Protein AF-0000000086577752 (afdb_homodimer)

Solvent-accessible surface area (backbone atoms only — not comparable to full-atom values): 28778 Å² total; per-residue (Å²): 124,88,86,81,87,77,89,76,79,89,81,86,85,73,90,66,93,82,78,88,70,82,83,83,91,82,73,95,81,77,87,73,83,70,91,84,74,91,78,82,82,77,84,80,76,86,69,83,76,77,79,79,78,81,75,77,76,80,75,76,80,74,79,69,75,72,70,70,73,71,68,82,66,85,57,60,66,66,83,85,47,79,38,67,45,66,69,78,84,58,76,83,69,52,70,68,67,33,46,52,30,16,50,50,34,24,54,43,39,36,52,34,28,52,50,20,64,71,31,44,89,75,71,44,67,46,66,50,36,47,55,35,12,46,39,33,30,52,45,73,38,47,80,40,71,46,36,26,50,30,12,42,48,54,20,27,29,50,18,22,40,40,12,43,50,27,29,74,75,58,35,72,56,37,68,22,43,9,50,23,43,14,51,32,47,31,49,21,52,72,66,56,16,53,23,38,40,24,38,13,40,18,40,41,45,51,70,29,73,84,48,52,83,44,47,73,52,34,21,46,44,37,59,38,52,44,48,52,53,43,52,51,50,49,38,50,49,39,52,51,52,51,52,55,53,66,71,96,130,90,85,81,89,76,91,78,91,84,84,92,82,90,86,91,88,91,94,81,91,86,88,88,87,89,94,84,91,90,79,89,83,92,86,88,91,81,86,77,90,79,81,85,74,90,68,86,75,78,80,78,80,78,78,82,71,81,73,74,77,73,78,68,74,72,71,71,72,70,69,79,65,84,58,61,66,65,85,85,47,77,40,67,45,68,68,78,83,58,76,82,70,51,71,67,68,32,47,51,30,17,50,51,34,22,53,41,39,35,53,34,28,53,49,22,65,73,31,43,89,76,70,44,67,48,67,48,35,48,55,34,11,46,40,33,31,51,45,74,36,46,78,40,72,45,38,25,52,30,12,42,49,54,19,27,29,51,18,22,40,41,12,45,50,28,31,72,75,59,35,73,56,37,66,22,42,10,50,23,42,14,51,33,47,31,48,20,51,72,67,58,15,53,23,38,41,25,37,13,40,19,39,42,45,54,71,29,71,85,49,53,84,45,47,72,53,34,20,46,46,37,58,37,52,45,48,52,53,43,51,51,49,49,36,51,49,37,52,52,52,51,51,54,54,66,72,95

InterPro domains:
  IPR007065 HPP [PTHR33741] (65-239)
  IPR058581 HPP, transmembrane region [PF04982] (91-239)

Secondary structure (DSSP, 8-state):
------------------------------------------------------------------------------SSSGGGS--TTSPPPPHHHHHHHHHHHHHHHHHHHHHHHHHGGGT-----HHHHHHHIIIII-TTSGGGSHHHHHHHHHHHHHHHHHHHHHH-SSHHHHHHHHHHHHHHHHHTT---GGGGHHHHHHHH-GGGGGGGGGGGTTTHHHHHHHHHHHHHHHHHHHHHHHHH-/------------------------------------------------------------------------------SSSGGGS--TTSPPPPHHHHHHHHHHHHHHHHHHHHHHHHHGGGT-----HHHHHHHIIIII-TTSGGGSHHHHHHHHHHHHHHHHHHHHHH-SSHHHHHHHHHHHHHHHHHTT---GGGGHHHHHHHH-GGGGGGGGGGGTTTHHHHHHHHHHHHHHHHHHHHHHHHH-

Foldseek 3Di:
DDDDDDDDDDDDDDDDDDDPCPDDDDDDDDPPPPDDDDDPDDPDDPPPPPPDDDPPPPPPPPPPPPPPPPPPPPDDDDPDDPPVDPDPVDDDDDPVLVVLLVVLLVVLQVVQVVVQVVCVVVLAHLDDPLVSVLSCCCRNPVPDLLNDPQLQLQLQLVLLLLLLVLCVVPNADDVSLVVSLVVSVVSCVVVVNDHPSSSCNSVCQSPPPSCNVCRSVSSCPSRVVSSVSSVVSSVVSVVVVVVVVVVD/DDDDDDDDDDDDDDDDDDDDDDYDYDDDDDDDDDDDDDDDDDDDDPPPPPPPDPPPPPPPPPPPPPPPPVPPPPDDDDPDDPPVDDDPVDDDDDPVLVVLLVVLLVVLQVVQVVVQVVCVVVLAHLDDPLVSVLSCCCRNPVPDLLNDPQLQLQLQLVLLLLLLVLCVVPNADDVSLVVSLVVSVVSCVVVVNDHPSSSCNSVCQSPPPSCNVCRSVSSCPSRVVSSVSSVVSSVVSVVVVVVVVVVD

Nearest PDB structures (foldseek):
  4yzi-assembly1_A-2  TM=2.862E-01  e=4.688E+00  Chlamydomonas reinhardtii

Structure (mmCIF, N/CA/C/O backbone):
data_AF-0000000086577752-model_v1
#
loop_
_entity.id
_entity.type
_entity.pdbx_description
1 polymer 'Uncharacterized protein'
#
loop_
_atom_site.group_PDB
_atom_site.id
_atom_site.type_symbol
_atom_site.label_atom_id
_atom_site.label_alt_id
_atom_site.label_comp_id
_atom_site.label_asym_id
_atom_site.label_entity_id
_atom_site.label_seq_id
_atom_site.pdbx_PDB_ins_code
_atom_site.Cartn_x
_atom_site.Cartn_y
_atom_site.Cartn_z
_atom_site.occupancy
_atom_site.B_iso_or_equiv
_atom_site.auth_seq_id
_atom_site.auth_comp_id
_atom_site.auth_asym_id
_atom_site.auth_atom_id
_atom_site.pdbx_PDB_model_num
ATOM 1 N N . MET A 1 1 ? -24.312 -78.375 -1.451 1 20.44 1 MET A N 1
ATOM 2 C CA . MET A 1 1 ? -25.391 -78.5 -0.47 1 20.44 1 MET A CA 1
ATOM 3 C C . MET A 1 1 ? -25.641 -77.188 0.25 1 20.44 1 MET A C 1
ATOM 5 O O . MET A 1 1 ? -26.688 -77 0.887 1 20.44 1 MET A O 1
ATOM 9 N N . ALA A 1 2 ? -24.75 -76.625 0.909 1 17.36 2 ALA A N 1
ATOM 10 C CA . ALA A 1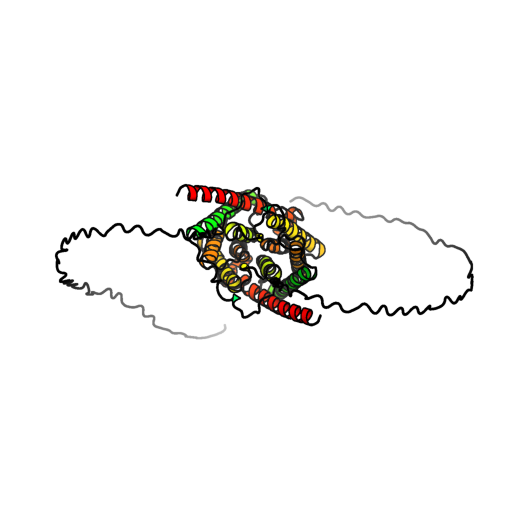 2 ? -25.344 -76.188 2.166 1 17.36 2 ALA A CA 1
ATOM 11 C C . ALA A 1 2 ? -26.547 -75.25 1.911 1 17.36 2 ALA A C 1
ATOM 13 O O . ALA A 1 2 ? -26.688 -74.688 0.823 1 17.36 2 ALA A O 1
ATOM 14 N N . ILE A 1 3 ? -26.938 -74.625 2.973 1 17.61 3 ILE A N 1
ATOM 15 C CA . ILE A 1 3 ? -27.922 -74.312 3.986 1 17.61 3 ILE A CA 1
ATOM 16 C C . ILE A 1 3 ? -28.656 -73 3.555 1 17.61 3 ILE A C 1
ATOM 18 O O . ILE A 1 3 ? -28.172 -72.25 2.717 1 17.61 3 ILE A O 1
ATOM 22 N N . GLN A 1 4 ? -29.062 -72.375 4.551 1 17.08 4 GLN A N 1
ATOM 23 C CA . GLN A 1 4 ? -30.312 -72 5.172 1 17.08 4 GLN A CA 1
ATOM 24 C C . GLN A 1 4 ? -30.781 -70.625 4.633 1 17.08 4 GLN A C 1
ATOM 26 O O . GLN A 1 4 ? -31.906 -70.5 4.168 1 17.08 4 GLN A O 1
ATOM 31 N N . LEU A 1 5 ? -30.797 -69.688 5.523 1 16.31 5 LEU A N 1
ATOM 32 C CA . LEU A 1 5 ? -31.906 -69.188 6.32 1 16.31 5 LEU A CA 1
ATOM 33 C C . LEU A 1 5 ?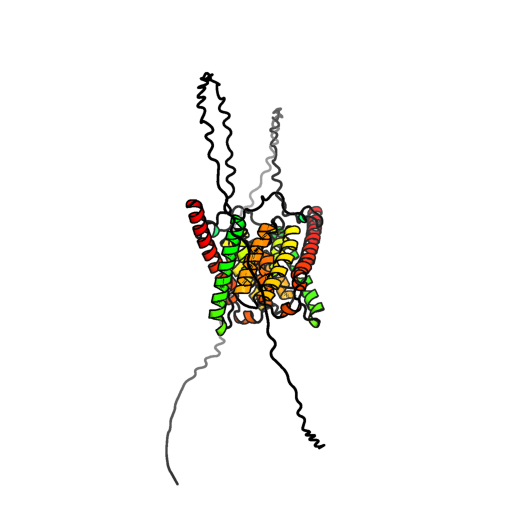 -32.531 -67.938 5.672 1 16.31 5 LEU A C 1
ATOM 35 O O . LEU A 1 5 ? -31.891 -67.312 4.816 1 16.31 5 LEU A O 1
ATOM 39 N N . ARG A 1 6 ? -33.188 -67.188 6.52 1 15.81 6 ARG A N 1
ATOM 40 C CA . ARG A 1 6 ? -34.469 -66.562 6.875 1 15.81 6 ARG A CA 1
ATOM 41 C C . ARG A 1 6 ? -34.562 -65.125 6.359 1 15.81 6 ARG A C 1
ATOM 43 O O . ARG A 1 6 ? -35.625 -64.688 5.887 1 15.81 6 ARG A O 1
ATOM 50 N N . CYS A 1 7 ? -33.688 -64.125 6.82 1 17.06 7 CYS A N 1
ATOM 51 C CA . CYS A 1 7 ? -34.344 -63.188 7.684 1 17.06 7 CYS A CA 1
ATOM 52 C C . CYS A 1 7 ? -35.156 -62.188 6.863 1 17.06 7 CYS A C 1
ATOM 54 O O . CYS A 1 7 ? -34.781 -61.844 5.754 1 17.06 7 CYS A O 1
ATOM 56 N N . GLY A 1 8 ? -36.375 -61.75 7.305 1 16.8 8 GLY A N 1
ATOM 57 C CA . GLY A 1 8 ? -37.688 -61.094 7.297 1 16.8 8 GLY A CA 1
ATOM 58 C C . GLY A 1 8 ? -37.625 -59.625 6.996 1 16.8 8 GLY A C 1
ATOM 59 O O . GLY A 1 8 ? -38.656 -58.969 6.797 1 16.8 8 GLY A O 1
ATOM 60 N N . TYR A 1 9 ? -36.469 -58.938 7.418 1 15.59 9 TYR A N 1
ATOM 61 C CA . TYR A 1 9 ? -36.938 -57.781 8.18 1 15.59 9 TYR A CA 1
ATOM 62 C C . TYR A 1 9 ? -37.875 -56.906 7.348 1 15.59 9 TYR A C 1
ATOM 64 O O . TYR A 1 9 ? -37.938 -57.031 6.125 1 15.59 9 TYR A O 1
ATOM 72 N N . HIS A 1 10 ? -37.531 -55.625 7.293 1 16.34 10 HIS A N 1
ATOM 73 C CA . HIS A 1 10 ? -38.031 -54.438 7.965 1 16.34 10 HIS A CA 1
ATOM 74 C C . HIS A 1 10 ? -39.062 -53.719 7.094 1 16.34 10 HIS A C 1
ATOM 76 O O . HIS A 1 10 ? -39.094 -53.875 5.875 1 16.34 10 HIS A O 1
ATOM 82 N N . HIS A 1 11 ? -39.625 -52.75 7.637 1 15.81 11 HIS A N 1
ATOM 83 C CA . HIS A 1 11 ? -40.719 -51.938 8.156 1 15.81 11 HIS A CA 1
ATOM 84 C C . HIS A 1 11 ? -41.219 -50.938 7.102 1 15.81 11 HIS A C 1
ATOM 86 O O . HIS A 1 11 ? -42.438 -50.906 6.801 1 15.81 11 HIS A O 1
ATOM 92 N N . HIS A 1 12 ? -40.844 -49.688 7.293 1 16.45 12 HIS A N 1
ATOM 93 C CA . HIS A 1 12 ? -41.688 -48.656 7.848 1 16.45 12 HIS A CA 1
ATOM 94 C C . HIS A 1 12 ? -42.438 -47.906 6.75 1 16.45 12 HIS A C 1
ATOM 96 O O . HIS A 1 12 ? -42.094 -48 5.574 1 16.45 12 HIS A O 1
ATOM 102 N N . GLN A 1 13 ? -42.875 -46.719 7.07 1 17.17 13 GLN A N 1
ATOM 103 C CA . GLN A 1 13 ? -44.062 -45.906 7.41 1 17.17 13 GLN A CA 1
ATOM 104 C C . GLN A 1 13 ? -44.5 -45.062 6.215 1 17.17 13 GLN A C 1
ATOM 106 O O . GLN A 1 13 ? -43.812 -45.031 5.188 1 17.17 13 GLN A O 1
ATOM 111 N N . HIS A 1 14 ? -44.75 -43.75 6.465 1 16.44 14 HIS A N 1
ATOM 112 C CA . HIS A 1 14 ? -45.906 -42.875 6.664 1 16.44 14 HIS A CA 1
ATOM 113 C C . HIS A 1 14 ? -46.062 -41.875 5.508 1 16.44 14 HIS A C 1
ATOM 115 O O . HIS A 1 14 ? -47.125 -41.312 5.32 1 16.44 14 HIS A O 1
ATOM 121 N N . HIS A 1 15 ? -45.031 -41.531 4.672 1 16.72 15 HIS A N 1
ATOM 122 C CA . HIS A 1 15 ? -45.125 -40.062 4.602 1 16.72 15 HIS A CA 1
ATOM 123 C C . HIS A 1 15 ? -46.438 -39.625 3.945 1 16.72 15 HIS A C 1
ATOM 125 O O . HIS A 1 15 ? -46.969 -40.312 3.076 1 16.72 15 HIS A O 1
ATOM 131 N N . TYR A 1 16 ? -47 -38.406 4.336 1 16.3 16 TYR A N 1
ATOM 132 C CA . TYR A 1 16 ? -48.062 -37.438 4.648 1 16.3 16 TYR A CA 1
ATOM 133 C C . TYR A 1 16 ? -48.438 -36.625 3.41 1 16.3 16 TYR A C 1
ATOM 135 O O . TYR A 1 16 ? -49.469 -35.906 3.414 1 16.3 16 TYR A O 1
ATOM 143 N N . HIS A 1 17 ? -47.812 -36.562 2.299 1 17.17 17 HIS A N 1
ATOM 144 C CA . HIS A 1 17 ? -47.938 -35.188 1.804 1 17.17 17 HIS A CA 1
ATOM 145 C C . HIS A 1 17 ? -49.406 -34.844 1.513 1 17.17 17 HIS A C 1
ATOM 147 O O . HIS A 1 17 ? -50.156 -35.688 0.97 1 17.17 17 HIS A O 1
ATOM 153 N N . LYS A 1 18 ? -49.875 -33.75 2.086 1 17.62 18 LYS A N 1
ATOM 154 C CA . LYS A 1 18 ? -50.938 -32.812 2.416 1 17.62 18 LYS A CA 1
ATOM 155 C C . LYS A 1 18 ? -51.625 -32.312 1.157 1 17.62 18 LYS A C 1
ATOM 157 O O . LYS A 1 18 ? -51.031 -32.281 0.079 1 17.62 18 LYS A O 1
ATOM 162 N N . PRO A 1 19 ? -52.75 -31.562 1.428 1 20.06 19 PRO A N 1
ATOM 163 C CA . PRO A 1 19 ? -54.094 -31.125 0.993 1 20.06 19 PRO A CA 1
ATOM 164 C C . PRO A 1 19 ? -54.062 -29.875 0.119 1 20.06 19 PRO A C 1
ATOM 166 O O . PRO A 1 19 ? -53.25 -28.969 0.366 1 20.06 19 PRO A O 1
ATOM 169 N N . LEU A 1 20 ? -54.094 -29.906 -1.188 1 20.5 20 LEU A N 1
ATOM 170 C CA . LEU A 1 20 ? -54.25 -28.781 -2.113 1 20.5 20 LEU A CA 1
ATOM 171 C C . LEU A 1 20 ? -55.438 -27.906 -1.729 1 20.5 20 LEU A C 1
ATOM 173 O O . LEU A 1 20 ? -56.594 -28.297 -1.94 1 20.5 20 LEU A O 1
ATOM 177 N N . LEU A 1 21 ? -55.594 -27.281 -0.509 1 17.56 21 LEU A N 1
ATOM 178 C CA . LEU A 1 21 ? -56.719 -26.453 -0.081 1 17.56 21 LEU A CA 1
ATOM 179 C C . LEU A 1 21 ? -56.844 -25.219 -0.955 1 17.56 21 LEU A C 1
ATOM 181 O O . LEU A 1 21 ? -56.031 -24.297 -0.867 1 17.56 21 LEU A O 1
ATOM 185 N N . THR A 1 22 ? -56.719 -25.078 -2.178 1 19.98 22 THR A N 1
ATOM 186 C CA . THR A 1 22 ? -56.656 -23.672 -2.561 1 19.98 22 THR A CA 1
ATOM 187 C C . THR A 1 22 ? -58 -22.969 -2.299 1 19.98 22 THR A C 1
ATOM 189 O O . THR A 1 22 ? -58.969 -23.188 -3.039 1 19.98 22 THR A O 1
ATOM 192 N N . SER A 1 23 ? -58.594 -22.891 -1.103 1 17.17 23 SER A N 1
ATOM 193 C CA . SER A 1 23 ? -59.844 -22.188 -0.801 1 17.17 23 SER A CA 1
ATOM 194 C C . SER A 1 23 ? -59.812 -20.766 -1.319 1 17.17 23 SER A C 1
ATOM 196 O O . SER A 1 23 ? -58.75 -20.25 -1.699 1 17.17 23 SER A O 1
ATOM 198 N N . SER A 1 24 ? -60.688 -19.781 -0.67 1 18.38 24 SER A N 1
ATOM 199 C CA . SER A 1 24 ? -61.844 -18.906 -0.678 1 18.38 24 SER A CA 1
ATOM 200 C C . SER A 1 24 ? -61.438 -17.438 -0.682 1 18.38 24 SER A C 1
ATOM 202 O O . SER A 1 24 ? -62.062 -16.609 -1.325 1 18.38 24 SER A O 1
ATOM 204 N N . PHE A 1 25 ? -60.531 -16.812 0.318 1 16.31 25 PHE A N 1
ATOM 205 C CA . PHE A 1 25 ? -61 -15.797 1.247 1 16.31 25 PHE A CA 1
ATOM 206 C C . PHE A 1 25 ? -61.188 -14.469 0.536 1 16.31 25 PHE A C 1
ATOM 208 O O . PHE A 1 25 ? -60.656 -14.25 -0.543 1 16.31 25 PHE A O 1
ATOM 215 N N . SER A 1 26 ? -61.406 -13.266 1.46 1 16.88 26 SER A N 1
ATOM 216 C CA . SER A 1 26 ? -62.281 -12.273 2.068 1 16.88 26 SER A CA 1
ATOM 217 C C . SER A 1 26 ? -61.938 -10.867 1.59 1 16.88 26 SER A C 1
ATOM 219 O O . SER A 1 26 ? -62.844 -10.023 1.419 1 16.88 26 SER A O 1
ATOM 221 N N . SER A 1 27 ? -60.719 -10.211 1.466 1 16.23 27 SER A N 1
ATOM 222 C CA . SER A 1 27 ? -60.562 -9.086 2.373 1 16.23 27 SER A CA 1
ATOM 223 C C . SER A 1 27 ? -61.094 -7.793 1.766 1 16.23 27 SER A C 1
ATOM 225 O O . SER A 1 27 ? -61.531 -6.891 2.49 1 16.23 27 SER A O 1
ATOM 227 N N . LYS A 1 28 ? -61 -7.449 0.476 1 20.25 28 LYS A N 1
ATOM 228 C CA . LYS A 1 28 ? -60.625 -6.039 0.397 1 20.25 28 LYS A CA 1
ATOM 229 C C . LYS A 1 28 ? -61.719 -5.156 0.996 1 20.25 28 LYS A C 1
ATOM 231 O O . LYS A 1 28 ? -62.906 -5.359 0.733 1 20.25 28 LYS A O 1
ATOM 236 N N . ILE A 1 29 ? -61.344 -4.16 1.995 1 16.91 29 ILE A N 1
ATOM 237 C CA . ILE A 1 29 ? -61.5 -3.107 2.986 1 16.91 29 ILE A CA 1
ATOM 238 C C . ILE A 1 29 ? -62.031 -1.843 2.307 1 16.91 29 ILE A C 1
ATOM 240 O O . ILE A 1 29 ? -61.625 -1.52 1.188 1 16.91 29 ILE A O 1
ATOM 244 N N . SER A 1 30 ? -63.062 -1.14 2.932 1 18.78 30 SER A N 1
ATOM 245 C CA . SER A 1 30 ? -63.969 -0.003 2.992 1 18.78 30 SER A CA 1
ATOM 246 C C . SER A 1 30 ? -63.219 1.313 3.094 1 18.78 30 SER A C 1
ATOM 248 O O . SER A 1 30 ? -63.812 2.383 3.191 1 18.78 30 SER A O 1
ATOM 250 N N . PHE A 1 31 ? -61.938 1.611 2.787 1 17.05 31 PHE A N 1
ATOM 251 C CA . PHE A 1 31 ? -61.438 2.809 3.457 1 17.05 31 PHE A CA 1
ATOM 252 C C . PHE A 1 31 ? -62.281 4.023 3.098 1 17.05 31 PHE A C 1
ATOM 254 O O . PHE A 1 31 ? -62.5 4.312 1.918 1 17.05 31 PHE A O 1
ATOM 261 N N . SER A 1 32 ? -63.094 4.496 4.07 1 18.64 32 SER A N 1
ATOM 262 C CA . SER A 1 32 ? -63.938 5.66 4.371 1 18.64 32 SER A CA 1
ATOM 263 C C . SER A 1 32 ? -63.094 6.938 4.383 1 18.64 32 SER A C 1
ATOM 265 O O . SER A 1 32 ? -62.562 7.32 5.422 1 18.64 32 SER A O 1
ATOM 267 N N . THR A 1 33 ? -62.125 7.18 3.619 1 18.06 33 THR A N 1
ATOM 268 C CA . THR A 1 33 ? -61.375 8.359 4.047 1 18.06 33 THR A CA 1
ATOM 269 C C . THR A 1 33 ? -62.281 9.594 4.043 1 18.06 33 THR A C 1
ATOM 271 O O . THR A 1 33 ? -62.812 9.969 3 1 18.06 33 THR A O 1
ATOM 274 N N . SER A 1 34 ? -62.812 10.109 5.223 1 18.33 34 SER A N 1
ATOM 275 C CA . SER A 1 34 ? -63.594 11.25 5.676 1 18.33 34 SER A CA 1
ATOM 276 C C . SER A 1 34 ? -62.812 12.555 5.547 1 18.33 34 SER A C 1
ATOM 278 O O . SER A 1 34 ? -63.344 13.625 5.871 1 18.33 34 SER A O 1
ATOM 280 N N . LEU A 1 35 ? -61.531 12.656 5.266 1 17.97 35 LEU A N 1
ATOM 281 C CA . LEU A 1 35 ? -60.906 13.828 5.887 1 17.97 35 LEU A CA 1
ATOM 282 C C . LEU A 1 35 ? -61.656 15.102 5.496 1 17.97 35 LEU A C 1
ATOM 284 O O . LEU A 1 35 ? -62.062 15.258 4.34 1 17.97 35 LEU A O 1
ATOM 288 N N . THR A 1 36 ? -61.938 16.016 6.551 1 18.56 36 THR A N 1
ATOM 289 C CA . THR A 1 36 ? -62.656 17.172 7.082 1 18.56 36 THR A CA 1
ATOM 290 C C . THR A 1 36 ? -62.188 18.453 6.398 1 18.56 36 THR A C 1
ATOM 292 O O . THR A 1 36 ? -63 19.172 5.816 1 18.56 36 THR A O 1
ATOM 295 N N . ASN A 1 37 ? -61.594 19.531 7.207 1 17.95 37 ASN A N 1
ATOM 296 C CA . ASN A 1 37 ? -62.031 20.812 7.727 1 17.95 37 ASN A CA 1
ATOM 297 C C . ASN A 1 37 ? -61.375 21.969 6.984 1 17.95 37 ASN A C 1
ATOM 299 O O . ASN A 1 37 ? -61.938 23.078 6.938 1 17.95 37 ASN A O 1
ATOM 303 N N . LYS A 1 38 ? -60.125 22.031 6.633 1 19.45 38 LYS A N 1
ATOM 304 C CA . LYS A 1 38 ? -59.406 23.25 7.004 1 19.45 38 LYS A CA 1
ATOM 305 C C . LYS A 1 38 ? -59.938 24.453 6.199 1 19.45 38 LYS A C 1
ATOM 307 O O . LYS A 1 38 ? -60.125 24.344 4.988 1 19.45 38 LYS A O 1
ATOM 312 N N . GLN A 1 39 ? -60.312 25.531 6.961 1 19.39 39 GLN A N 1
ATOM 313 C CA . GLN A 1 39 ? -60.906 26.875 6.859 1 19.39 39 GLN A CA 1
ATOM 314 C C . GLN A 1 39 ? -60 27.797 6.062 1 19.39 39 GLN A C 1
ATOM 316 O O . GLN A 1 39 ? -58.781 27.656 6.078 1 19.39 39 GLN A O 1
ATOM 321 N N . ARG A 1 40 ? -60.531 28.688 5.137 1 21.11 40 ARG A N 1
ATOM 322 C CA . ARG A 1 40 ? -60.219 29.594 4.035 1 21.11 40 ARG A CA 1
ATOM 323 C C . ARG A 1 40 ? -59.562 30.875 4.543 1 21.11 40 ARG A C 1
ATOM 325 O O . ARG A 1 40 ? -59.281 31.781 3.762 1 21.11 40 ARG A O 1
ATOM 332 N N . VAL A 1 41 ? -58.906 30.922 5.789 1 20.25 41 VAL A N 1
ATOM 333 C CA . VAL A 1 41 ? -58.938 32.312 6.273 1 20.25 41 VAL A CA 1
ATOM 334 C C . VAL A 1 41 ? -58.125 33.188 5.34 1 20.25 41 VAL A C 1
ATOM 336 O O . VAL A 1 41 ? -57.156 32.75 4.73 1 20.25 41 VAL A O 1
ATOM 339 N N . THR A 1 42 ? -58.594 34.531 5.172 1 21.11 42 THR A N 1
ATOM 340 C CA . THR A 1 42 ? -58.562 35.719 4.324 1 21.11 42 THR A CA 1
ATOM 341 C C . THR A 1 42 ? -57.281 36.5 4.578 1 21.11 42 THR A C 1
ATOM 343 O O . THR A 1 42 ? -56.969 36.875 5.723 1 21.11 42 THR A O 1
ATOM 346 N N . PRO A 1 43 ? -56.188 36.25 3.918 1 20.98 43 PRO A N 1
ATOM 347 C CA . PRO A 1 43 ? -54.906 36.906 4.156 1 20.98 43 PRO A CA 1
ATOM 348 C C . PRO A 1 43 ? -54.938 38.438 3.961 1 20.98 43 PRO A C 1
ATOM 350 O O . PRO A 1 43 ? -55.312 38.906 2.877 1 20.98 43 PRO A O 1
ATOM 353 N N . ARG A 1 44 ? -55.438 39.188 5.016 1 20.3 44 ARG A N 1
ATOM 354 C CA . ARG A 1 44 ? -55.562 40.625 4.887 1 20.3 44 ARG A CA 1
ATOM 355 C C . ARG A 1 44 ? -54.219 41.25 4.512 1 20.3 44 ARG A C 1
ATOM 357 O O . ARG A 1 44 ? -53.156 40.75 4.867 1 20.3 44 ARG A O 1
ATOM 364 N N . ASN A 1 45 ? -54.219 42.438 3.701 1 19.27 45 ASN A N 1
ATOM 365 C CA . ASN A 1 45 ? -53.469 43.344 2.799 1 19.27 45 ASN A CA 1
ATOM 366 C C . ASN A 1 45 ? -52.469 44.188 3.555 1 19.27 45 ASN A C 1
ATOM 368 O O . ASN A 1 45 ? -51.75 44.969 2.947 1 19.27 45 ASN A O 1
ATOM 372 N N . VAL A 1 46 ? -52.312 44.25 4.984 1 19.55 46 VAL A N 1
ATOM 373 C CA . VAL A 1 46 ? -52.094 45.625 5.422 1 19.55 46 VAL A CA 1
ATOM 374 C C . VAL A 1 46 ? -50.719 46.094 4.992 1 19.55 46 VAL A C 1
ATOM 376 O O . VAL A 1 46 ? -49.719 45.406 5.25 1 19.55 46 VAL A O 1
ATOM 379 N N . TYR A 1 47 ? -50.562 47.031 4.027 1 18.8 47 TYR A N 1
ATOM 380 C CA . TYR A 1 47 ? -49.594 47.781 3.248 1 18.8 47 TYR A CA 1
ATOM 381 C C . TYR A 1 47 ? -48.719 48.656 4.148 1 18.8 47 TYR A C 1
ATOM 383 O O . TYR A 1 47 ? -47.812 49.344 3.672 1 18.8 47 TYR A O 1
ATOM 391 N N . ALA A 1 48 ? -48.75 48.625 5.574 1 19.88 48 ALA A N 1
ATOM 392 C CA . ALA A 1 48 ? -48.375 49.969 6.055 1 19.88 48 ALA A CA 1
ATOM 393 C C . ALA A 1 48 ? -46.906 50.25 5.734 1 19.88 48 ALA A C 1
ATOM 395 O O . ALA A 1 48 ? -46.031 49.438 6.051 1 19.88 48 ALA A O 1
ATOM 396 N N . LEU A 1 49 ? -46.594 51.219 4.848 1 20.34 49 LEU A N 1
ATOM 397 C CA . LEU A 1 49 ? -45.5 51.875 4.18 1 20.34 49 LEU A CA 1
ATOM 398 C C . LEU A 1 49 ? -44.562 52.562 5.191 1 20.34 49 LEU A C 1
ATOM 400 O O . LEU A 1 49 ? -44.781 53.719 5.555 1 20.34 49 LEU A O 1
ATOM 404 N N . LEU A 1 50 ? -44.25 51.938 6.438 1 19.44 50 LEU A N 1
ATOM 405 C CA . LEU A 1 50 ? -43.625 52.875 7.363 1 19.44 50 LEU A CA 1
ATOM 406 C C . LEU A 1 50 ? -42.312 53.406 6.801 1 19.44 50 LEU A C 1
ATOM 408 O O . LEU A 1 50 ? -41.5 52.656 6.336 1 19.44 50 LEU A O 1
ATOM 412 N N . PHE A 1 51 ? -42.219 54.719 6.484 1 22 51 PHE A N 1
ATOM 413 C CA . PHE A 1 51 ? -41.25 55.656 5.93 1 22 51 PHE A CA 1
ATOM 414 C C . PHE A 1 51 ? -40.031 55.781 6.836 1 22 51 PHE A C 1
ATOM 416 O O . PHE A 1 51 ? -40.031 56.594 7.77 1 22 51 PHE A O 1
ATOM 423 N N . ILE A 1 52 ? -39.438 54.75 7.492 1 20.81 52 ILE A N 1
ATOM 424 C CA . ILE A 1 52 ? -38.531 55.156 8.562 1 20.81 52 ILE A CA 1
ATOM 425 C C . ILE A 1 52 ? -37.344 55.906 7.969 1 20.81 52 ILE A C 1
ATOM 427 O O . ILE A 1 52 ? -36.875 55.562 6.887 1 20.81 52 ILE A O 1
ATOM 431 N N . ASN A 1 53 ? -37 57.031 8.648 1 23.61 53 ASN A N 1
ATOM 432 C CA . ASN A 1 53 ? -36.062 58.156 8.57 1 23.61 53 ASN A CA 1
ATOM 433 C C . ASN A 1 53 ? -34.625 57.688 8.469 1 23.61 53 ASN A C 1
ATOM 435 O O . ASN A 1 53 ? -34.25 56.688 9.078 1 23.61 53 ASN A O 1
ATOM 439 N N . PRO A 1 54 ? -33.75 58.312 7.555 1 24.06 54 PRO A N 1
ATOM 440 C CA . PRO A 1 54 ? -32.438 58 6.934 1 24.06 54 PRO A CA 1
ATOM 441 C C . PRO A 1 54 ? -31.266 58.156 7.898 1 24.06 54 PRO A C 1
ATOM 443 O O . PRO A 1 54 ? -30.109 58.062 7.488 1 24.06 54 PRO A O 1
ATOM 446 N N . THR A 1 55 ? -31.422 57.938 9.266 1 25.47 55 THR A N 1
ATOM 447 C CA . THR A 1 55 ? -30.312 58.531 9.992 1 25.47 55 THR A CA 1
ATOM 448 C C . THR A 1 55 ? -28.969 57.969 9.508 1 25.47 55 THR A C 1
ATOM 450 O O . THR A 1 55 ? -28.891 56.812 9.086 1 25.47 55 THR A O 1
ATOM 453 N N . THR A 1 56 ? -27.906 58.844 9.375 1 25.98 56 THR A N 1
ATOM 454 C CA . THR A 1 56 ? -26.562 58.906 8.789 1 25.98 56 THR A CA 1
ATOM 455 C C . THR A 1 56 ? -25.609 57.969 9.516 1 25.98 56 THR A C 1
ATOM 457 O O . THR A 1 56 ? -24.422 57.938 9.188 1 25.98 56 THR A O 1
ATOM 460 N N . HIS A 1 57 ? -25.922 56.75 10.047 1 25.73 57 HIS A N 1
ATOM 461 C CA . HIS A 1 57 ? -24.938 56.156 10.938 1 25.73 57 HIS A CA 1
ATOM 462 C C . HIS A 1 57 ? -23.641 55.875 10.203 1 25.73 57 HIS A C 1
ATOM 464 O O . HIS A 1 57 ? -23.656 55.312 9.102 1 25.73 57 HIS A O 1
ATOM 470 N N . ARG A 1 58 ? -22.594 56.688 10.422 1 27.03 58 ARG A N 1
ATOM 471 C CA . ARG A 1 58 ? -21.219 56.531 9.945 1 27.03 58 ARG A CA 1
ATOM 472 C C . ARG A 1 58 ? -20.672 55.156 10.258 1 27.03 58 ARG A C 1
ATOM 474 O O . ARG A 1 58 ? -20.688 54.719 11.414 1 27.03 58 ARG A O 1
ATOM 481 N N . SER A 1 59 ? -20.797 54.156 9.367 1 27.12 59 SER A N 1
ATOM 482 C CA . SER A 1 59 ? -20.375 52.781 9.391 1 27.12 59 SER A CA 1
ATOM 483 C C . SER A 1 59 ? -18.875 52.656 9.609 1 27.12 59 SER A C 1
ATOM 485 O O . SER A 1 59 ? -18.094 53.312 8.945 1 27.12 59 SER A O 1
ATOM 487 N N . SER A 1 60 ? -18.438 52.688 10.891 1 28.53 60 SER A N 1
ATOM 488 C CA . SER A 1 60 ? -17.094 52.25 11.234 1 28.53 60 SER A CA 1
ATOM 489 C C . SER A 1 60 ? -16.703 50.969 10.484 1 28.53 60 SER A C 1
ATOM 491 O O . SER A 1 60 ? -17.469 50 10.5 1 28.53 60 SER A O 1
ATOM 493 N N . THR A 1 61 ? -15.992 51.094 9.414 1 27.05 61 THR A N 1
ATOM 494 C CA . THR A 1 61 ? -15.438 50.094 8.516 1 27.05 61 THR A CA 1
ATOM 495 C C . THR A 1 61 ? -14.609 49.062 9.289 1 27.05 61 THR A C 1
ATOM 497 O O . THR A 1 61 ? -13.555 49.375 9.828 1 27.05 61 THR A O 1
ATOM 500 N N . ASN A 1 62 ? -15.203 48.344 10.305 1 24.98 62 ASN A N 1
ATOM 501 C CA . ASN A 1 62 ? -14.453 47.188 10.82 1 24.98 62 ASN A CA 1
ATOM 502 C C . ASN A 1 62 ? -13.922 46.312 9.68 1 24.98 62 ASN A C 1
ATOM 504 O O . ASN A 1 62 ? -14.695 45.844 8.852 1 24.98 62 ASN A O 1
ATOM 508 N N . ASN A 1 63 ? -12.703 46.594 9.242 1 27.83 63 ASN A N 1
ATOM 509 C CA . ASN A 1 63 ? -11.914 45.781 8.328 1 27.83 63 ASN A CA 1
ATOM 510 C C . ASN A 1 63 ? -11.891 44.312 8.766 1 27.83 63 ASN A C 1
ATOM 512 O O . ASN A 1 63 ? -11.18 43.938 9.703 1 27.83 63 ASN A O 1
ATOM 516 N N . ARG A 1 64 ? -13.039 43.688 8.938 1 30.56 64 ARG A N 1
ATOM 517 C CA . ARG A 1 64 ? -12.961 42.25 9.125 1 30.56 64 ARG A CA 1
ATOM 518 C C . ARG A 1 64 ? -12.117 41.594 8.039 1 30.56 64 ARG A C 1
ATOM 520 O O . ARG A 1 64 ? -12.461 41.656 6.855 1 30.56 64 ARG A O 1
ATOM 527 N N . LYS A 1 65 ? -10.82 41.562 8.258 1 32.19 65 LYS A N 1
ATOM 528 C CA . LYS A 1 65 ? -9.969 40.656 7.5 1 32.19 65 LYS A CA 1
ATOM 529 C C . LYS A 1 65 ? -10.609 39.281 7.371 1 32.19 65 LYS A C 1
ATOM 531 O O . LYS A 1 65 ? -10.859 38.594 8.375 1 32.19 65 LYS A O 1
ATOM 536 N N . THR A 1 66 ? -11.672 39.125 6.523 1 30.11 66 THR A N 1
ATOM 537 C CA . THR A 1 66 ? -12.086 37.781 6.129 1 30.11 66 THR A CA 1
ATOM 538 C C . THR A 1 66 ? -10.867 36.906 5.855 1 30.11 66 THR A C 1
ATOM 540 O O . THR A 1 66 ? -10.102 37.188 4.926 1 30.11 66 THR A O 1
ATOM 543 N N . THR A 1 67 ? -10.219 36.5 6.902 1 30.67 67 THR A N 1
ATOM 544 C CA . THR A 1 67 ? -9.266 35.406 6.668 1 30.67 67 THR A CA 1
ATOM 545 C C . THR A 1 67 ? -9.852 34.375 5.719 1 30.67 67 THR A C 1
ATOM 547 O O . THR A 1 67 ? -10.844 33.719 6.043 1 30.67 67 THR A O 1
ATOM 550 N N . LEU A 1 68 ? -9.977 34.719 4.422 1 29.81 68 LEU A N 1
ATOM 551 C CA . LEU A 1 68 ? -10.188 33.656 3.453 1 29.81 68 LEU A CA 1
ATOM 552 C C . LEU A 1 68 ? -9.5 32.344 3.902 1 29.81 68 LEU A C 1
ATOM 554 O O . LEU A 1 68 ? -8.273 32.312 3.998 1 29.81 68 LEU A O 1
ATOM 558 N N . VAL A 1 69 ? -10 31.703 4.949 1 31.22 69 VAL A N 1
ATOM 559 C CA . VAL A 1 69 ? -9.57 30.328 5.117 1 31.22 69 VAL A CA 1
ATOM 560 C C . VAL A 1 69 ? -9.406 29.672 3.748 1 31.22 69 VAL A C 1
ATOM 562 O O . VAL A 1 69 ? -10.383 29.5 3.014 1 31.22 69 VAL A O 1
ATOM 565 N N . ASN A 1 70 ? -8.367 30.047 2.947 1 29.5 70 ASN A N 1
ATOM 566 C CA . ASN A 1 70 ? -8.008 29.234 1.786 1 29.5 70 ASN A CA 1
ATOM 567 C C . ASN A 1 70 ? -8.258 27.75 2.031 1 29.5 70 ASN A C 1
ATOM 569 O O . ASN A 1 70 ? -7.598 27.141 2.875 1 29.5 70 ASN A O 1
ATOM 573 N N . ALA A 1 71 ? -9.484 27.359 2.059 1 30.88 71 ALA A N 1
ATOM 574 C CA . ALA A 1 71 ? -9.742 25.922 1.961 1 30.88 71 ALA A CA 1
ATOM 575 C C . ALA A 1 71 ? -8.625 25.219 1.208 1 30.88 71 ALA A C 1
ATOM 577 O O . ALA A 1 71 ? -8.328 25.547 0.058 1 30.88 71 ALA A O 1
ATOM 578 N N . SER A 1 72 ? -7.535 24.844 1.816 1 34.91 72 SER A N 1
ATOM 579 C CA . SER A 1 72 ? -6.543 23.938 1.24 1 34.91 72 SER A CA 1
ATOM 580 C C . SER A 1 72 ? -7.184 23 0.225 1 34.91 72 SER A C 1
ATOM 582 O O . SER A 1 72 ? -7.93 22.078 0.598 1 34.91 72 SER A O 1
ATOM 584 N N . SER A 1 73 ? -7.785 23.453 -0.879 1 36.16 73 SER A N 1
ATOM 585 C CA . SER A 1 73 ? -8.289 22.734 -2.039 1 36.16 73 SER A CA 1
ATOM 586 C C . SER A 1 73 ? -7.422 21.516 -2.357 1 36.16 73 SER A C 1
ATOM 588 O O . SER A 1 73 ? -6.191 21.609 -2.35 1 36.16 73 SER A O 1
ATOM 590 N N . ASN A 1 74 ? -7.809 20.328 -1.997 1 46.09 74 ASN A N 1
ATOM 591 C CA . ASN A 1 74 ? -7.348 19.031 -2.5 1 46.09 74 ASN A CA 1
ATOM 592 C C . ASN A 1 74 ? -6.922 19.125 -3.965 1 46.09 74 ASN A C 1
ATOM 594 O O . ASN A 1 74 ? -7.676 18.734 -4.859 1 46.09 74 ASN A O 1
ATOM 598 N N . THR A 1 75 ? -6.285 20.25 -4.359 1 48.91 75 THR A N 1
ATOM 599 C CA . THR A 1 75 ? -5.969 20.453 -5.77 1 48.91 75 THR A CA 1
ATOM 600 C C . THR A 1 75 ? -4.891 19.469 -6.23 1 48.91 75 THR A C 1
ATOM 602 O O . THR A 1 75 ? -3.861 19.328 -5.574 1 48.91 75 THR A O 1
ATOM 605 N N . VAL A 1 76 ? -5.305 18.625 -7.07 1 55.88 76 VAL A N 1
ATOM 606 C CA . VAL A 1 76 ? -4.402 17.797 -7.871 1 55.88 76 VAL A CA 1
ATOM 607 C C . VAL A 1 76 ? -3.326 18.672 -8.5 1 55.88 76 VAL A C 1
ATOM 609 O O . VAL A 1 76 ? -3.627 19.734 -9.062 1 55.88 76 VAL A O 1
ATOM 612 N N . SER A 1 77 ? -2.062 18.641 -8.047 1 56.56 77 SER A N 1
ATOM 613 C CA . SER A 1 77 ? -0.934 19.438 -8.531 1 56.56 77 SER A CA 1
ATOM 614 C C . SER A 1 77 ? -0.651 19.141 -10 1 56.56 77 SER A C 1
ATOM 616 O O . SER A 1 77 ? -0.893 18.031 -10.477 1 56.56 77 SER A O 1
ATOM 618 N N . PRO A 1 78 ? -0.24 20.172 -10.836 1 59.5 78 PRO A N 1
ATOM 619 C CA . PRO A 1 78 ? 0.208 19.938 -12.211 1 59.5 78 PRO A CA 1
ATOM 620 C C . PRO A 1 78 ? 1.361 18.938 -12.297 1 59.5 78 PRO A C 1
ATOM 622 O O . PRO A 1 78 ? 2.057 18.719 -11.305 1 59.5 78 PRO A O 1
ATOM 625 N N . PHE A 1 79 ? 1.479 18.281 -13.461 1 64.12 79 PHE A N 1
ATOM 626 C CA . PHE A 1 79 ? 2.486 17.25 -13.672 1 64.12 79 PHE A CA 1
ATOM 627 C C . PHE A 1 79 ? 3.885 17.797 -13.414 1 64.12 79 PHE A C 1
ATOM 629 O O . PHE A 1 79 ? 4.734 17.109 -12.852 1 64.12 79 PHE A O 1
ATOM 636 N N . TRP A 1 80 ? 4.238 18.891 -13.914 1 59.97 80 TRP A N 1
ATOM 637 C CA . TRP A 1 80 ? 5.566 19.453 -13.727 1 59.97 80 TRP A CA 1
ATOM 638 C C . TRP A 1 80 ? 5.566 20.469 -12.586 1 59.97 80 TRP A C 1
ATOM 640 O O . TRP A 1 80 ? 4.977 21.547 -12.703 1 59.97 80 TRP A O 1
ATOM 650 N N . ASP A 1 81 ? 5.715 20.016 -11.484 1 68.06 81 ASP A N 1
ATOM 651 C CA . ASP A 1 81 ? 5.699 20.938 -10.359 1 68.06 81 ASP A CA 1
ATOM 652 C C . ASP A 1 81 ? 6.777 20.578 -9.336 1 68.06 81 ASP A C 1
ATOM 654 O O . ASP A 1 81 ? 7.719 19.844 -9.656 1 68.06 81 ASP A O 1
ATOM 658 N N . GLU A 1 82 ? 6.836 21.266 -8.32 1 72.25 82 GLU A N 1
ATOM 659 C CA . GLU A 1 82 ? 7.793 21.141 -7.23 1 72.25 82 GLU A CA 1
ATOM 660 C C . GLU A 1 82 ? 7.723 19.75 -6.602 1 72.25 82 GLU A C 1
ATOM 662 O O . GLU A 1 82 ? 8.555 19.391 -5.77 1 72.25 82 GLU A O 1
ATOM 667 N N . SER A 1 83 ? 6.875 18.891 -7.234 1 79.94 83 SER A N 1
ATOM 668 C CA . SER A 1 83 ? 6.668 17.594 -6.625 1 79.94 83 SER A CA 1
ATOM 669 C C . SER A 1 83 ? 7.742 16.594 -7.066 1 79.94 83 SER A C 1
ATOM 671 O O . SER A 1 83 ? 7.809 15.477 -6.555 1 79.94 83 SER A O 1
ATOM 673 N N . TRP A 1 84 ? 8.703 17.078 -7.914 1 84.25 84 TRP A N 1
ATOM 674 C CA . TRP A 1 84 ? 9.781 16.219 -8.398 1 84.25 84 TRP A CA 1
ATOM 675 C C . TRP A 1 84 ? 11.023 16.344 -7.527 1 84.25 84 TRP A C 1
ATOM 677 O O . TRP A 1 84 ? 12.016 15.648 -7.738 1 84.25 84 TRP A O 1
ATOM 687 N N . LYS A 1 85 ? 10.93 17.25 -6.535 1 82.12 85 LYS A N 1
ATOM 688 C CA . LYS A 1 85 ? 12.031 17.438 -5.598 1 82.12 85 LYS A CA 1
ATOM 689 C C . LYS A 1 85 ? 11.641 16.969 -4.195 1 82.12 85 LYS A C 1
ATOM 691 O O . LYS A 1 85 ? 10.469 17.031 -3.822 1 82.12 85 LYS A O 1
ATOM 696 N N . PRO A 1 86 ? 12.648 16.516 -3.463 1 81.12 86 PRO A N 1
ATOM 697 C CA . PRO A 1 86 ? 12.328 16.125 -2.086 1 81.12 86 PRO A CA 1
ATOM 698 C C . PRO A 1 86 ? 11.758 17.281 -1.267 1 81.12 86 PRO A C 1
ATOM 700 O O . PRO A 1 86 ? 12.055 18.438 -1.545 1 81.12 86 PRO A O 1
ATOM 703 N N . ASP A 1 87 ? 10.867 16.875 -0.374 1 73.69 87 ASP A N 1
ATOM 704 C CA . ASP A 1 87 ? 10.305 17.906 0.505 1 73.69 87 ASP A CA 1
ATOM 705 C C . ASP A 1 87 ? 11.375 18.5 1.406 1 73.69 87 ASP A C 1
ATOM 707 O O . ASP A 1 87 ? 11.922 17.812 2.277 1 73.69 87 ASP A O 1
ATOM 711 N N . GLU A 1 88 ? 11.812 19.641 1.175 1 71 88 GLU A N 1
ATOM 712 C CA . GLU A 1 88 ? 12.891 20.297 1.901 1 71 88 GLU A CA 1
ATOM 713 C C . GLU A 1 88 ? 12.414 20.781 3.268 1 71 88 GLU A C 1
ATOM 715 O O . GLU A 1 88 ? 13.234 21.094 4.137 1 71 88 GLU A O 1
ATOM 720 N N . LYS A 1 89 ? 11.234 20.734 3.471 1 72.81 89 LYS A N 1
ATOM 721 C CA . LYS A 1 89 ? 10.719 21.25 4.73 1 72.81 89 LYS A CA 1
ATOM 722 C C . LYS A 1 89 ? 10.852 20.234 5.852 1 72.81 89 LYS A C 1
ATOM 724 O O . LYS A 1 89 ? 10.836 20.578 7.031 1 72.81 89 LYS A O 1
ATOM 729 N N . THR A 1 90 ? 11.031 19.016 5.512 1 72.69 90 THR A N 1
ATOM 730 C CA . THR A 1 90 ? 11.188 17.984 6.527 1 72.69 90 THR A CA 1
ATOM 731 C C . THR A 1 90 ? 12.656 17.781 6.879 1 72.69 90 THR A C 1
ATOM 733 O O . THR A 1 90 ? 13.484 17.531 6 1 72.69 90 THR A O 1
ATOM 736 N N . PRO A 1 91 ? 13.016 18.047 8.109 1 77.94 91 PRO A N 1
ATOM 737 C CA . PRO A 1 91 ? 14.406 17.859 8.508 1 77.94 91 PRO A CA 1
ATOM 738 C C . PRO A 1 91 ? 14.914 16.438 8.25 1 77.94 91 PRO A C 1
ATOM 740 O O . PRO A 1 91 ? 14.117 15.5 8.203 1 77.94 91 PRO A O 1
ATOM 743 N N . ALA A 1 92 ? 16.234 16.359 8.086 1 84.25 92 ALA A N 1
ATOM 744 C CA . ALA A 1 92 ? 16.844 15.055 7.891 1 84.25 92 ALA A CA 1
ATOM 745 C C . ALA A 1 92 ? 16.688 14.188 9.133 1 84.25 92 ALA A C 1
ATOM 747 O O . ALA A 1 92 ? 16.859 14.664 10.258 1 84.25 92 ALA A O 1
ATOM 748 N N . PRO A 1 93 ? 16.359 12.984 8.867 1 86.69 93 PRO A N 1
ATOM 749 C CA . PRO A 1 93 ? 16.156 12.094 10.016 1 86.69 93 PRO A CA 1
ATOM 750 C C . PRO A 1 93 ? 17.453 11.695 10.695 1 86.69 93 PRO A C 1
ATOM 752 O O . PRO A 1 93 ? 18.5 11.609 10.039 1 86.69 93 PRO A O 1
ATOM 755 N N . SER A 1 94 ? 17.422 11.523 11.945 1 90.19 94 SER A N 1
ATOM 756 C CA . SER A 1 94 ? 18.531 10.961 12.695 1 90.19 94 SER A CA 1
ATOM 757 C C . SER A 1 94 ? 18.656 9.461 12.469 1 90.19 94 SER A C 1
ATOM 759 O O . SER A 1 94 ? 17.734 8.828 11.969 1 90.19 94 SER A O 1
ATOM 761 N N . LEU A 1 95 ? 19.766 8.898 12.828 1 91.94 95 LEU A N 1
ATOM 762 C CA . LEU A 1 95 ? 20 7.465 12.656 1 91.94 95 LEU A CA 1
ATOM 763 C C . LEU A 1 95 ? 19.031 6.656 13.508 1 91.94 95 LEU A C 1
ATOM 765 O O . LEU A 1 95 ? 18.594 5.574 13.109 1 91.94 95 LEU A O 1
ATOM 769 N N . SER A 1 96 ? 18.75 7.203 14.664 1 90.31 96 SER A N 1
ATOM 770 C CA . SER A 1 96 ? 17.781 6.535 15.531 1 90.31 96 SER A CA 1
ATOM 771 C C . SER A 1 96 ? 16.391 6.543 14.922 1 90.31 96 SER A C 1
ATOM 773 O O . SER A 1 96 ? 15.633 5.574 15.062 1 90.31 96 SER A O 1
ATOM 775 N N . ASP A 1 97 ? 16.109 7.582 14.188 1 90.75 97 ASP A N 1
ATOM 776 C CA . ASP A 1 97 ? 14.812 7.727 13.539 1 90.75 97 ASP A CA 1
ATOM 777 C C . ASP A 1 97 ? 14.672 6.758 12.367 1 90.75 97 ASP A C 1
ATOM 779 O O . ASP A 1 97 ? 13.562 6.488 11.906 1 90.75 97 ASP A O 1
ATOM 783 N N . ILE A 1 98 ? 15.742 6.25 11.922 1 95.81 98 ILE A N 1
ATOM 784 C CA . ILE A 1 98 ? 15.75 5.281 10.836 1 95.81 98 ILE A CA 1
ATOM 785 C C . ILE A 1 98 ? 15.789 3.865 11.398 1 95.81 98 ILE A C 1
ATOM 787 O O . ILE A 1 98 ? 15.086 2.975 10.914 1 95.81 98 ILE A O 1
ATOM 791 N N . PHE A 1 99 ? 16.469 3.664 12.422 1 95.69 99 PHE A N 1
ATOM 792 C CA . PHE A 1 99 ? 16.75 2.344 12.977 1 95.69 99 PHE A CA 1
ATOM 793 C C . PHE A 1 99 ? 15.477 1.738 13.57 1 95.69 99 PHE A C 1
ATOM 795 O O . PHE A 1 99 ? 15.156 0.577 13.305 1 95.69 99 PHE A O 1
ATOM 802 N N . TRP A 1 100 ? 14.734 2.488 14.297 1 94.56 100 TRP A N 1
ATOM 803 C CA . TRP A 1 100 ? 13.625 1.93 15.055 1 94.56 100 TRP A CA 1
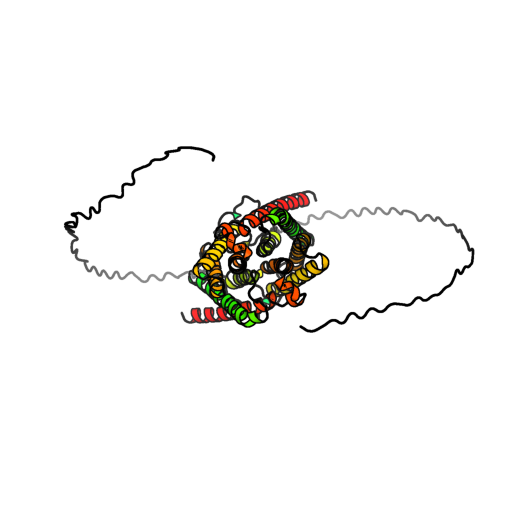ATOM 804 C C . TRP A 1 100 ? 12.492 1.496 14.125 1 94.56 100 TRP A C 1
ATOM 806 O O . TRP A 1 100 ? 12.008 0.364 14.211 1 94.56 100 TRP A O 1
ATOM 816 N N . PRO A 1 101 ? 12.18 2.395 13.195 1 96.69 101 PRO A N 1
ATOM 817 C CA . PRO A 1 101 ? 11.148 1.935 12.258 1 96.69 101 PRO A CA 1
ATOM 818 C C . PRO A 1 101 ? 11.594 0.715 11.453 1 96.69 101 PRO A C 1
ATOM 820 O O . PRO A 1 101 ? 10.789 -0.194 11.211 1 96.69 101 PRO A O 1
ATOM 823 N N . SER A 1 102 ? 12.797 0.688 11.086 1 98.19 102 SER A N 1
ATOM 824 C CA . SER A 1 102 ? 13.328 -0.442 10.328 1 98.19 102 SER A CA 1
ATOM 825 C C . SER A 1 102 ? 13.328 -1.716 11.164 1 98.19 102 SER A C 1
ATOM 827 O O . SER A 1 102 ? 12.961 -2.787 10.68 1 98.19 102 SER A O 1
ATOM 829 N N . ALA A 1 103 ? 13.695 -1.596 12.367 1 97.31 103 ALA A N 1
ATOM 830 C CA . ALA A 1 103 ? 13.703 -2.74 13.273 1 97.31 103 ALA A CA 1
ATOM 831 C C . ALA A 1 103 ? 12.289 -3.252 13.523 1 97.31 103 ALA A C 1
ATOM 833 O O . ALA A 1 103 ? 12.055 -4.461 13.57 1 97.31 103 ALA A O 1
ATOM 834 N N . GLY A 1 104 ? 11.398 -2.312 13.758 1 97.75 104 GLY A N 1
ATOM 835 C CA . GLY A 1 104 ? 10.008 -2.703 13.922 1 97.75 104 GLY A CA 1
ATOM 836 C C . GLY A 1 104 ? 9.461 -3.455 12.727 1 97.75 104 GLY A C 1
ATOM 837 O O . GLY A 1 104 ? 8.781 -4.477 12.883 1 97.75 104 GLY A O 1
ATOM 838 N N . ALA A 1 105 ? 9.781 -2.984 11.578 1 98.5 105 ALA A N 1
ATOM 839 C CA . ALA A 1 105 ? 9.32 -3.635 10.352 1 98.5 105 ALA A CA 1
ATOM 840 C C . ALA A 1 105 ? 9.922 -5.031 10.211 1 98.5 105 ALA A C 1
ATOM 842 O O . ALA A 1 105 ? 9.242 -5.969 9.789 1 98.5 105 ALA A O 1
ATOM 843 N N . PHE A 1 106 ? 11.172 -5.145 10.531 1 98.62 106 PHE A N 1
ATOM 844 C CA . PHE A 1 106 ? 11.812 -6.453 10.477 1 98.62 106 PHE A CA 1
ATOM 845 C C . PHE A 1 106 ? 11.117 -7.441 11.406 1 98.62 106 PHE A C 1
ATOM 847 O O . PHE A 1 106 ? 10.758 -8.547 10.984 1 98.62 106 PHE A O 1
ATOM 854 N N . VAL A 1 107 ? 10.898 -7.055 12.617 1 98.25 107 VAL A N 1
ATOM 855 C CA . VAL A 1 107 ? 10.305 -7.934 13.617 1 98.25 107 VAL A CA 1
ATOM 856 C C . VAL A 1 107 ? 8.883 -8.297 13.203 1 98.25 107 VAL A C 1
ATOM 858 O O . VAL A 1 107 ? 8.469 -9.453 13.312 1 98.25 107 VAL A O 1
ATOM 861 N N . ALA A 1 108 ? 8.172 -7.328 12.734 1 98.5 108 ALA A N 1
ATOM 862 C CA . ALA A 1 108 ? 6.793 -7.578 12.312 1 98.5 108 ALA A CA 1
ATOM 863 C C . ALA A 1 108 ? 6.746 -8.578 11.164 1 98.5 108 ALA A C 1
ATOM 865 O O . ALA A 1 108 ? 6.027 -9.578 11.227 1 98.5 108 ALA A O 1
ATOM 866 N N . MET A 1 109 ? 7.527 -8.344 10.18 1 98.38 109 MET A N 1
ATOM 867 C CA . MET A 1 109 ? 7.512 -9.203 9 1 98.38 109 MET A CA 1
ATOM 868 C C . MET A 1 109 ? 8.102 -10.578 9.32 1 98.38 109 MET A C 1
ATOM 870 O O . MET A 1 109 ? 7.637 -11.594 8.797 1 98.38 109 MET A O 1
ATOM 874 N N . ALA A 1 110 ? 9.117 -10.633 10.148 1 98.06 110 ALA A N 1
ATOM 875 C CA . ALA A 1 110 ? 9.68 -11.906 10.578 1 98.06 110 ALA A CA 1
ATOM 876 C C . ALA A 1 110 ? 8.648 -12.734 11.336 1 98.06 110 ALA A C 1
ATOM 878 O O . ALA A 1 110 ? 8.547 -13.945 11.141 1 98.06 110 ALA A O 1
ATOM 879 N N . SER A 1 111 ? 7.918 -12.094 12.195 1 97.81 111 SER A N 1
ATOM 880 C CA . SER A 1 111 ? 6.875 -12.789 12.945 1 97.81 111 SER A CA 1
ATOM 881 C C . SER A 1 111 ? 5.801 -13.344 12.016 1 97.81 111 SER A C 1
ATOM 883 O O . SER A 1 111 ? 5.379 -14.492 12.164 1 97.81 111 SER A O 1
ATOM 885 N N . LEU A 1 112 ? 5.441 -12.57 11.07 1 97.19 112 LEU A N 1
ATOM 886 C CA . LEU A 1 112 ? 4.457 -13.023 10.094 1 97.19 112 LEU A CA 1
ATOM 887 C C . LEU A 1 112 ? 5.008 -14.188 9.273 1 97.19 112 LEU A C 1
ATOM 889 O O . LEU A 1 112 ? 4.293 -15.156 9 1 97.19 112 LEU A O 1
ATOM 893 N N . GLY A 1 113 ? 6.25 -14.055 8.867 1 95.12 113 GLY A N 1
ATOM 894 C CA . GLY A 1 113 ? 6.887 -15.117 8.102 1 95.12 113 GLY A CA 1
ATOM 895 C C . GLY A 1 113 ? 6.988 -16.422 8.859 1 95.12 113 GLY A C 1
ATOM 896 O O . GLY A 1 113 ? 6.766 -17.5 8.289 1 95.12 113 GLY A O 1
ATOM 897 N N . LYS A 1 114 ? 7.297 -16.359 10.078 1 94.38 114 LYS A N 1
ATOM 898 C CA . LYS A 1 114 ? 7.371 -17.562 10.898 1 94.38 114 LYS A CA 1
ATOM 899 C C . LYS A 1 114 ? 5.992 -18.188 11.086 1 94.38 114 LYS A C 1
ATOM 901 O O . LYS A 1 114 ? 5.855 -19.406 11.07 1 94.38 114 LYS A O 1
ATOM 906 N N . MET A 1 115 ? 5.059 -17.375 11.234 1 94.19 115 MET A N 1
ATOM 907 C CA . MET A 1 115 ? 3.691 -17.875 11.32 1 94.19 115 MET A CA 1
ATOM 908 C C . MET A 1 115 ? 3.285 -18.562 10.016 1 94.19 115 MET A C 1
ATOM 910 O O . MET A 1 115 ? 2.57 -19.562 10.039 1 94.19 115 MET A O 1
ATOM 914 N N . ASP A 1 116 ? 3.727 -17.953 8.93 1 93.62 116 ASP A N 1
ATOM 915 C CA . ASP A 1 116 ? 3.471 -18.578 7.629 1 93.62 116 ASP A CA 1
ATOM 916 C C . ASP A 1 116 ? 4.023 -20 7.574 1 93.62 116 ASP A C 1
ATOM 918 O O . ASP A 1 116 ? 3.381 -20.891 7.031 1 93.62 116 ASP A O 1
ATOM 922 N N . GLN A 1 117 ? 5.223 -20.188 8.094 1 90.38 117 GLN A N 1
ATOM 923 C CA . GLN A 1 117 ? 5.848 -21.5 8.102 1 90.38 117 GLN A CA 1
ATOM 924 C C . GLN A 1 117 ? 5.012 -22.5 8.906 1 90.38 117 GLN A C 1
ATOM 926 O O . GLN A 1 117 ? 4.867 -23.656 8.516 1 90.38 117 GLN A O 1
ATOM 931 N N . MET A 1 118 ? 4.445 -21.984 9.945 1 90.5 118 MET A N 1
ATOM 932 C CA . MET A 1 118 ? 3.633 -22.844 10.805 1 90.5 118 MET A CA 1
ATOM 933 C C . MET A 1 118 ? 2.307 -23.188 10.133 1 90.5 118 MET A C 1
ATOM 935 O O . MET A 1 118 ? 1.767 -24.281 10.344 1 90.5 118 MET A O 1
ATOM 939 N N . LEU A 1 119 ? 1.874 -22.375 9.273 1 88.81 119 LEU A N 1
ATOM 940 C CA . LEU A 1 119 ? 0.559 -22.547 8.664 1 88.81 119 LEU A CA 1
ATOM 941 C C . LEU A 1 119 ? 0.68 -23.109 7.258 1 88.81 119 LEU A C 1
ATOM 943 O O . LEU A 1 119 ? -0.327 -23.453 6.633 1 88.81 119 LEU A O 1
ATOM 947 N N . ALA A 1 120 ? 1.83 -23.281 6.828 1 86 120 ALA A N 1
ATOM 948 C CA . ALA A 1 120 ? 2.109 -23.719 5.465 1 86 120 ALA A CA 1
ATOM 949 C C . ALA A 1 120 ? 1.413 -25.047 5.168 1 86 120 ALA A C 1
ATOM 951 O O . ALA A 1 120 ? 0.815 -25.219 4.102 1 86 120 ALA A O 1
ATOM 952 N N . PRO A 1 121 ? 1.404 -25.984 6.047 1 86.81 121 PRO A N 1
ATOM 953 C CA . PRO A 1 121 ? 0.745 -27.25 5.77 1 86.81 121 PRO A CA 1
ATOM 954 C C . PRO A 1 121 ? -0.759 -27.109 5.547 1 86.81 121 PRO A C 1
ATOM 956 O O . PRO A 1 121 ? -1.379 -27.953 4.906 1 86.81 121 PRO A O 1
ATOM 959 N N . LYS A 1 122 ? -1.329 -26.047 5.973 1 83.69 122 LYS A N 1
ATOM 960 C CA . LYS A 1 122 ? -2.758 -25.797 5.812 1 83.69 122 LYS A CA 1
ATOM 961 C C . LYS A 1 122 ? -3.037 -24.984 4.551 1 83.69 122 LYS A C 1
ATOM 963 O O . LYS A 1 122 ? -4.191 -24.688 4.234 1 83.69 122 LYS A O 1
ATOM 968 N N . GLY A 1 123 ? -2.002 -24.562 3.934 1 81.75 123 GLY A N 1
ATOM 969 C CA . GLY A 1 123 ? -2.152 -23.812 2.691 1 81.75 123 GLY A CA 1
ATOM 970 C C . GLY A 1 123 ? -2.512 -22.359 2.906 1 81.75 123 GLY A C 1
ATOM 971 O O . GLY A 1 123 ? -3.082 -21.719 2.021 1 81.75 123 GLY A O 1
ATOM 972 N N . ILE A 1 124 ? -2.262 -21.906 4.074 1 79.25 124 ILE A N 1
ATOM 973 C CA . ILE A 1 124 ? -2.621 -20.531 4.418 1 79.25 124 ILE A CA 1
ATOM 974 C C . ILE A 1 124 ? -1.356 -19.688 4.598 1 79.25 124 ILE A C 1
ATOM 976 O O . ILE A 1 124 ? -0.361 -20.172 5.145 1 79.25 124 ILE A O 1
ATOM 980 N N . SER A 1 125 ? -1.325 -18.547 3.971 1 85.12 125 SER A N 1
ATOM 981 C CA . SER A 1 125 ? -0.24 -17.594 4.184 1 85.12 125 SER A CA 1
ATOM 982 C C . SER A 1 125 ? -0.754 -16.297 4.809 1 85.12 125 SER A C 1
ATOM 984 O O . SER A 1 125 ? -1.738 -15.719 4.34 1 85.12 125 SER A O 1
ATOM 986 N N . MET A 1 126 ? -0.052 -15.883 5.859 1 87.88 126 MET A N 1
ATOM 987 C CA . MET A 1 126 ? -0.434 -14.664 6.574 1 87.88 126 MET A CA 1
ATOM 988 C C . MET A 1 126 ? 0.276 -13.445 5.988 1 87.88 126 MET A C 1
ATOM 990 O O . MET A 1 126 ? -0.267 -12.344 6 1 87.88 126 MET A O 1
ATOM 994 N N . SER A 1 127 ? 1.44 -13.711 5.539 1 91.88 127 SER A N 1
ATOM 995 C CA . SER A 1 127 ? 2.215 -12.602 4.996 1 91.88 127 SER A CA 1
ATOM 996 C C . SER A 1 127 ? 1.793 -12.281 3.564 1 91.88 127 SER A C 1
ATOM 998 O O . SER A 1 127 ? 1.96 -13.109 2.666 1 91.88 127 SER A O 1
ATOM 1000 N N . ILE A 1 128 ? 1.096 -11.195 3.404 1 94 128 ILE A N 1
ATOM 1001 C CA . ILE A 1 128 ? 0.708 -10.719 2.082 1 94 128 ILE A CA 1
ATOM 1002 C C . ILE A 1 128 ? 1.365 -9.367 1.81 1 94 128 ILE A C 1
ATOM 1004 O O . ILE A 1 128 ? 1.692 -8.625 2.742 1 94 128 ILE A O 1
ATOM 1008 N N . ALA A 1 129 ? 1.52 -9.07 0.59 1 95 129 ALA A N 1
ATOM 1009 C CA . ALA A 1 129 ? 2.287 -7.902 0.163 1 95 129 ALA A CA 1
ATOM 1010 C C . ALA A 1 129 ? 1.716 -6.617 0.76 1 95 129 ALA A C 1
ATOM 1012 O O . ALA A 1 129 ? 2.465 -5.75 1.211 1 95 129 ALA A O 1
ATOM 1013 N N . PRO A 1 130 ? 0.385 -6.434 0.883 1 97.25 130 PRO A N 1
ATOM 1014 C CA . PRO A 1 130 ? -0.191 -5.199 1.426 1 97.25 130 PRO A CA 1
ATOM 1015 C C . PRO A 1 130 ? 0.235 -4.938 2.869 1 97.25 130 PRO A C 1
ATOM 1017 O O . PRO A 1 130 ? 0.249 -3.783 3.311 1 97.25 130 PRO A O 1
ATOM 1020 N N . LEU A 1 131 ? 0.62 -5.984 3.559 1 98.06 131 LEU A N 1
ATOM 1021 C CA . LEU A 1 131 ? 1.037 -5.801 4.945 1 98.06 131 LEU A CA 1
ATOM 1022 C C . LEU A 1 131 ? 2.396 -5.113 5.016 1 98.06 131 LEU A C 1
ATOM 1024 O O . LEU A 1 131 ? 2.736 -4.504 6.035 1 98.06 131 LEU A O 1
ATOM 1028 N N . GLY A 1 132 ? 3.178 -5.246 3.953 1 98.19 132 GLY A N 1
ATOM 1029 C CA . GLY A 1 132 ? 4.379 -4.426 3.873 1 98.19 132 GLY A CA 1
ATOM 1030 C C . GLY A 1 132 ? 4.086 -2.938 3.896 1 98.19 132 GLY A C 1
ATOM 1031 O O . GLY A 1 132 ? 4.77 -2.178 4.582 1 98.19 132 GLY A O 1
ATOM 1032 N N . ALA A 1 133 ? 3.074 -2.553 3.16 1 98.56 133 ALA A N 1
ATOM 1033 C CA . ALA A 1 133 ? 2.656 -1.153 3.145 1 98.56 133 ALA A CA 1
ATOM 1034 C C . ALA A 1 133 ? 2.102 -0.731 4.5 1 98.56 133 ALA A C 1
ATOM 1036 O O . ALA A 1 133 ? 2.314 0.402 4.941 1 98.56 133 ALA A O 1
ATOM 1037 N N . VAL A 1 134 ? 1.406 -1.62 5.164 1 98.5 134 VAL A N 1
ATOM 1038 C CA . VAL A 1 134 ? 0.899 -1.327 6.5 1 98.5 134 VAL A CA 1
ATOM 1039 C C . VAL A 1 134 ? 2.064 -1.056 7.449 1 98.5 134 VAL A C 1
ATOM 1041 O O . VAL A 1 134 ? 2.033 -0.097 8.227 1 98.5 134 VAL A O 1
ATOM 1044 N N . CYS A 1 135 ? 3.09 -1.851 7.352 1 98.5 135 CYS A N 1
ATOM 1045 C CA . CYS A 1 135 ? 4.277 -1.648 8.172 1 98.5 135 CYS A CA 1
ATOM 1046 C C . CYS A 1 135 ? 4.895 -0.279 7.914 1 98.5 135 CYS A C 1
ATOM 1048 O O . CYS A 1 135 ? 5.273 0.424 8.852 1 98.5 135 CYS A O 1
ATOM 1050 N N . ALA A 1 136 ? 4.957 0.061 6.66 1 98.38 136 ALA A N 1
ATOM 1051 C CA . ALA A 1 136 ? 5.531 1.363 6.328 1 98.38 136 ALA A CA 1
ATOM 1052 C C . ALA A 1 136 ? 4.715 2.494 6.949 1 98.38 136 ALA A C 1
ATOM 1054 O O . ALA A 1 136 ? 5.281 3.459 7.473 1 98.38 136 ALA A O 1
ATOM 1055 N N . VAL A 1 137 ? 3.428 2.373 6.922 1 97.69 137 VAL A N 1
ATOM 1056 C CA . VAL A 1 137 ? 2.57 3.412 7.48 1 97.69 137 VAL A CA 1
ATOM 1057 C C . VAL A 1 137 ? 2.744 3.467 9 1 97.69 137 VAL A C 1
ATOM 1059 O O . VAL A 1 137 ? 2.949 4.539 9.562 1 97.69 137 VAL A O 1
ATOM 1062 N N . LEU A 1 138 ? 2.762 2.375 9.648 1 96.81 138 LEU A N 1
ATOM 1063 C CA . LEU A 1 138 ? 2.723 2.334 11.102 1 96.81 138 LEU A CA 1
ATOM 1064 C C . LEU A 1 138 ? 4.094 2.637 11.695 1 96.81 138 LEU A C 1
ATOM 1066 O O . LEU A 1 138 ? 4.195 3.246 12.758 1 96.81 138 LEU A O 1
ATOM 1070 N N . PHE A 1 139 ? 5.125 2.273 10.961 1 97 139 PHE A N 1
ATOM 1071 C CA . PHE A 1 139 ? 6.453 2.418 11.547 1 97 139 PHE A CA 1
ATOM 1072 C C . PHE A 1 139 ? 7.141 3.672 11.016 1 97 139 PHE A C 1
ATOM 1074 O O . PHE A 1 139 ? 7.879 4.336 11.75 1 97 139 PHE A O 1
ATOM 1081 N N . ALA A 1 140 ? 6.93 4.047 9.797 1 95.19 140 ALA A N 1
ATOM 1082 C CA . ALA A 1 140 ? 7.656 5.168 9.203 1 95.19 140 ALA A CA 1
ATOM 1083 C C . ALA A 1 140 ? 6.871 6.469 9.344 1 95.19 140 ALA A C 1
ATOM 1085 O O . ALA A 1 140 ? 7.457 7.555 9.383 1 95.19 140 ALA A O 1
ATOM 1086 N N . THR A 1 141 ? 5.523 6.348 9.344 1 93.5 141 THR A N 1
ATOM 1087 C CA . THR A 1 141 ? 4.684 7.535 9.453 1 93.5 141 THR A CA 1
ATOM 1088 C C . THR A 1 141 ? 3.588 7.332 10.492 1 93.5 141 THR A C 1
ATOM 1090 O O . THR A 1 141 ? 2.4 7.449 10.18 1 93.5 141 THR A O 1
ATOM 1093 N N . PRO A 1 142 ? 3.967 7.207 11.727 1 91.06 142 PRO A N 1
ATOM 1094 C CA . PRO A 1 142 ? 2.998 6.855 12.766 1 91.06 142 PRO A CA 1
ATOM 1095 C C . PRO A 1 142 ? 2.041 8 13.094 1 91.06 142 PRO A C 1
ATOM 1097 O O . PRO A 1 142 ? 0.964 7.77 13.648 1 91.06 142 PRO A O 1
ATOM 1100 N N . SER A 1 143 ? 2.334 9.242 12.734 1 89.31 143 SER A N 1
ATOM 1101 C CA . SER A 1 143 ? 1.499 10.398 13.062 1 89.31 143 SER A CA 1
ATOM 1102 C C . SER A 1 143 ? 0.517 10.711 11.938 1 89.31 143 SER A C 1
ATOM 1104 O O . SER A 1 143 ? -0.338 11.586 12.078 1 89.31 143 SER A O 1
ATOM 1106 N N . SER A 1 144 ? 0.611 9.953 10.906 1 91.56 144 SER A N 1
ATOM 1107 C CA . SER A 1 144 ? -0.278 10.211 9.773 1 91.56 144 SER A CA 1
ATOM 1108 C C . SER A 1 144 ? -1.688 9.695 10.055 1 91.56 144 SER A C 1
ATOM 1110 O O . SER A 1 144 ? -1.868 8.734 10.805 1 91.56 144 SER A O 1
ATOM 1112 N N . PRO A 1 145 ? -2.643 10.289 9.445 1 92 145 PRO A N 1
ATOM 1113 C CA . PRO A 1 145 ? -4.012 9.797 9.594 1 92 145 PRO A CA 1
ATOM 1114 C C . PRO A 1 145 ? -4.168 8.344 9.148 1 92 145 PRO A C 1
ATOM 1116 O O . PRO A 1 145 ? -4.977 7.605 9.711 1 92 145 PRO A O 1
ATOM 1119 N N . ALA A 1 146 ? -3.441 7.938 8.234 1 95.5 146 ALA A N 1
ATOM 1120 C CA . ALA A 1 146 ? -3.51 6.578 7.695 1 95.5 146 ALA A CA 1
ATOM 1121 C C . ALA A 1 146 ? -3.078 5.555 8.742 1 95.5 146 ALA A C 1
ATOM 1123 O O . ALA A 1 146 ? -3.377 4.363 8.609 1 95.5 146 ALA A O 1
ATOM 1124 N N . ALA A 1 147 ? -2.383 6.039 9.758 1 95.31 147 ALA A N 1
ATOM 1125 C CA . ALA A 1 147 ? -1.844 5.133 10.773 1 95.31 147 ALA A CA 1
ATOM 1126 C C . ALA A 1 147 ? -2.836 4.938 11.914 1 95.31 147 ALA A C 1
ATOM 1128 O O . ALA A 1 147 ? -2.631 4.086 12.781 1 95.31 147 ALA A O 1
ATOM 1129 N N . ARG A 1 148 ? -3.896 5.664 11.891 1 95.06 148 ARG A N 1
ATOM 1130 C CA . ARG A 1 148 ? -4.906 5.523 12.938 1 95.06 148 ARG A CA 1
ATOM 1131 C C . ARG A 1 148 ? -5.543 4.137 12.898 1 95.06 148 ARG A C 1
ATOM 1133 O O . ARG A 1 148 ? -5.824 3.604 11.828 1 95.06 148 ARG A O 1
ATOM 1140 N N . LYS A 1 149 ? -5.82 3.604 14.07 1 96.19 149 LYS A N 1
ATOM 1141 C CA . LYS A 1 149 ? -6.371 2.256 14.18 1 96.19 149 LYS A CA 1
ATOM 1142 C C . LYS A 1 149 ? -7.738 2.166 13.508 1 96.19 149 LYS A C 1
ATOM 1144 O O . LYS A 1 149 ? -8.039 1.18 12.828 1 96.19 149 LYS A O 1
ATOM 1149 N N . TYR A 1 150 ? -8.555 3.158 13.664 1 96.38 150 TYR A N 1
ATOM 1150 C CA . TYR A 1 150 ? -9.852 3.197 12.992 1 96.38 150 TYR A CA 1
ATOM 1151 C C . TYR A 1 150 ? -9.688 3.061 11.484 1 96.38 150 TYR A C 1
ATOM 1153 O O . TYR A 1 150 ? -10.328 2.215 10.859 1 96.38 150 TYR A O 1
ATOM 1161 N N . ASN A 1 151 ? -8.812 3.822 10.938 1 97.5 151 ASN A N 1
ATOM 1162 C CA . ASN A 1 151 ? -8.586 3.793 9.5 1 97.5 151 ASN A CA 1
ATOM 1163 C C . ASN A 1 151 ? -8.031 2.445 9.047 1 97.5 151 ASN A C 1
ATOM 1165 O O . ASN A 1 151 ? -8.469 1.896 8.031 1 97.5 151 ASN A O 1
ATOM 1169 N N . THR A 1 152 ? -7.152 1.913 9.828 1 97.75 152 THR A N 1
ATOM 1170 C CA . THR A 1 152 ? -6.5 0.657 9.484 1 97.75 152 THR A CA 1
ATOM 1171 C C . THR A 1 152 ? -7.512 -0.484 9.43 1 97.75 152 THR A C 1
ATOM 1173 O O . THR A 1 152 ? -7.629 -1.17 8.414 1 97.75 152 THR A O 1
ATOM 1176 N N . PHE A 1 153 ? -8.312 -0.59 10.391 1 98.06 153 PHE A N 1
ATOM 1177 C CA . PHE A 1 153 ? -9.164 -1.769 10.508 1 98.06 153 PHE A CA 1
ATOM 1178 C C . PHE A 1 153 ? -10.43 -1.603 9.672 1 98.06 153 PHE A C 1
ATOM 1180 O O . PHE A 1 153 ? -10.852 -2.533 8.984 1 98.06 153 PHE A O 1
ATOM 1187 N N . VAL A 1 154 ? -11.016 -0.443 9.719 1 98.25 154 VAL A N 1
ATOM 1188 C CA . VAL A 1 154 ? -12.211 -0.213 8.922 1 98.25 154 VAL A CA 1
ATOM 1189 C C . VAL A 1 154 ? -11.883 -0.355 7.438 1 98.25 154 VAL A C 1
ATOM 1191 O O . VAL A 1 154 ? -12.609 -1.007 6.688 1 98.25 154 VAL A O 1
ATOM 1194 N N . ALA A 1 155 ? -10.797 0.195 7.039 1 98.56 155 ALA A N 1
ATOM 1195 C CA . ALA A 1 155 ? -10.406 0.112 5.637 1 98.56 155 ALA A CA 1
ATOM 1196 C C . ALA A 1 155 ? -10.031 -1.317 5.254 1 98.56 155 ALA A C 1
ATOM 1198 O O . ALA A 1 155 ? -10.438 -1.813 4.203 1 98.56 155 ALA A O 1
ATOM 1199 N N . GLN A 1 156 ? -9.219 -1.976 6.117 1 98.5 156 GLN A N 1
ATOM 1200 C CA . GLN A 1 156 ? -8.773 -3.33 5.805 1 98.5 156 GLN A CA 1
ATOM 1201 C C . GLN A 1 156 ? -9.961 -4.273 5.641 1 98.5 156 GLN A C 1
ATOM 1203 O O . GLN A 1 156 ? -10.039 -5.02 4.664 1 98.5 156 GLN A O 1
ATOM 1208 N N . ILE A 1 157 ? -10.875 -4.203 6.512 1 98.56 157 ILE A N 1
ATOM 1209 C CA . ILE A 1 157 ? -12.031 -5.094 6.492 1 98.56 157 ILE A CA 1
ATOM 1210 C C . ILE A 1 157 ? -12.969 -4.699 5.355 1 98.56 157 ILE A C 1
ATOM 1212 O O . ILE A 1 157 ? -13.406 -5.555 4.578 1 98.56 157 ILE A O 1
ATOM 1216 N N . GLY A 1 158 ? -13.266 -3.463 5.211 1 98.75 158 GLY A N 1
ATOM 1217 C CA . GLY A 1 158 ? -14.164 -2.98 4.176 1 98.75 158 GLY A CA 1
ATOM 1218 C C . GLY A 1 158 ? -13.656 -3.26 2.771 1 98.75 158 GLY A C 1
ATOM 1219 O O . GLY A 1 158 ? -14.398 -3.773 1.93 1 98.75 158 GLY A O 1
ATOM 1220 N N . CYS A 1 159 ? -12.422 -2.953 2.469 1 98.88 159 CYS A N 1
ATOM 1221 C CA . CYS A 1 159 ? -11.859 -3.141 1.137 1 98.88 159 CYS A CA 1
ATOM 1222 C C . CYS A 1 159 ? -11.758 -4.621 0.79 1 98.88 159 CYS A C 1
ATOM 1224 O O . CYS A 1 159 ? -11.992 -5.012 -0.355 1 98.88 159 CYS A O 1
ATOM 1226 N N . ALA A 1 160 ? -11.391 -5.414 1.796 1 98.69 160 ALA A N 1
ATOM 1227 C CA . ALA A 1 160 ? -11.352 -6.855 1.561 1 98.69 160 ALA A CA 1
ATOM 1228 C C . ALA A 1 160 ? -12.727 -7.387 1.176 1 98.69 160 ALA A C 1
ATOM 1230 O O . ALA A 1 160 ? -12.859 -8.156 0.221 1 98.69 160 ALA A O 1
ATOM 1231 N N . ALA A 1 161 ? -13.727 -6.957 1.878 1 98.75 161 ALA A N 1
ATOM 1232 C CA . ALA A 1 161 ? -15.094 -7.387 1.59 1 98.75 161 ALA A CA 1
ATOM 1233 C C . ALA A 1 161 ? -15.531 -6.926 0.205 1 98.75 161 ALA A C 1
ATOM 1235 O O . ALA A 1 161 ? -16.203 -7.668 -0.521 1 98.75 161 ALA A O 1
ATOM 1236 N N . ILE A 1 162 ? -15.188 -5.758 -0.136 1 98.81 162 ILE A N 1
ATOM 1237 C CA . ILE A 1 162 ? -15.531 -5.207 -1.444 1 98.81 162 ILE A CA 1
ATOM 1238 C C . ILE A 1 162 ? -14.867 -6.039 -2.541 1 98.81 162 ILE A C 1
ATOM 1240 O O . ILE A 1 162 ? -15.461 -6.281 -3.594 1 98.81 162 ILE A O 1
ATOM 1244 N N . GLY A 1 163 ? -13.633 -6.453 -2.322 1 98.62 163 GLY A N 1
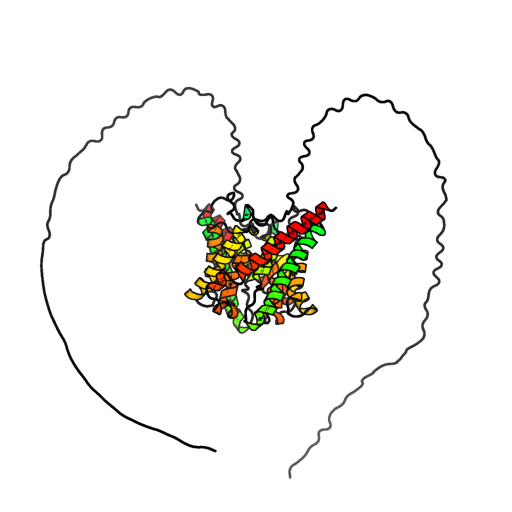ATOM 1245 C CA . GLY A 1 163 ? -12.961 -7.312 -3.283 1 98.62 163 GLY A CA 1
ATOM 1246 C C . GLY A 1 163 ? -13.68 -8.633 -3.51 1 98.62 163 GLY A C 1
ATOM 1247 O O . GLY A 1 163 ? -13.859 -9.055 -4.652 1 98.62 163 GLY A O 1
ATOM 1248 N N . VAL A 1 164 ? -14.109 -9.242 -2.43 1 98.44 164 VAL A N 1
ATOM 1249 C CA . VAL A 1 164 ? -14.82 -10.516 -2.52 1 98.44 164 VAL A CA 1
ATOM 1250 C C . VAL A 1 164 ? -16.141 -10.312 -3.25 1 98.44 164 VAL A C 1
ATOM 1252 O O . VAL A 1 164 ? -16.516 -11.117 -4.113 1 98.44 164 VAL A O 1
ATOM 1255 N N . LEU A 1 165 ? -16.812 -9.273 -2.924 1 98.56 165 LEU A N 1
ATOM 1256 C CA . LEU A 1 165 ? -18.094 -8.969 -3.545 1 98.56 165 LEU A CA 1
ATOM 1257 C C . LEU A 1 165 ? -17.922 -8.727 -5.043 1 98.56 165 LEU A C 1
ATOM 1259 O O . LEU A 1 165 ? -18.703 -9.25 -5.848 1 98.56 165 LEU A O 1
ATOM 1263 N N . ALA A 1 166 ? -16.969 -7.938 -5.414 1 98.56 166 ALA A N 1
ATOM 1264 C CA . ALA A 1 166 ? -16.719 -7.652 -6.824 1 98.56 166 ALA A CA 1
ATOM 1265 C C . ALA A 1 166 ? -16.375 -8.93 -7.59 1 98.56 166 ALA A C 1
ATOM 1267 O O . ALA A 1 166 ? -16.844 -9.133 -8.711 1 98.56 166 ALA A O 1
ATOM 1268 N N . PHE A 1 167 ? -15.531 -9.734 -7 1 97.88 167 PHE A N 1
ATOM 1269 C CA . PHE A 1 167 ? -15.172 -11 -7.629 1 97.88 167 PHE A CA 1
ATOM 1270 C C . PHE A 1 167 ? -16.391 -11.883 -7.809 1 97.88 167 PHE A C 1
ATOM 1272 O O . PHE A 1 167 ? -16.547 -12.531 -8.844 1 97.88 167 PHE A O 1
ATOM 1279 N N . SER A 1 168 ? -17.312 -11.953 -6.844 1 97.69 168 SER A N 1
ATOM 1280 C CA . SER A 1 168 ? -18.5 -12.797 -6.879 1 97.69 168 SER A CA 1
ATOM 1281 C C . SER A 1 168 ? -19.5 -12.312 -7.922 1 97.69 168 SER A C 1
ATOM 1283 O O . SER A 1 168 ? -20.188 -13.117 -8.562 1 97.69 168 SER A O 1
ATOM 1285 N N . LEU A 1 169 ? -19.547 -11.031 -8.156 1 97.69 169 LEU A N 1
ATOM 1286 C CA . LEU A 1 169 ? -20.531 -10.453 -9.055 1 97.69 169 LEU A CA 1
ATOM 1287 C C . LEU A 1 169 ? -20 -10.391 -10.484 1 97.69 169 LEU A C 1
ATOM 1289 O O . LEU A 1 169 ? -20.75 -10.586 -11.438 1 97.69 169 LEU A O 1
ATOM 1293 N N . LEU A 1 170 ? -18.641 -10.117 -10.656 1 97.62 170 LEU A N 1
ATOM 1294 C CA . LEU A 1 170 ? -18.109 -9.797 -11.977 1 97.62 170 LEU A CA 1
ATOM 1295 C C . LEU A 1 170 ? -17.109 -10.852 -12.43 1 97.62 170 LEU A C 1
ATOM 1297 O O . LEU A 1 170 ? -16.703 -10.867 -13.594 1 97.62 170 LEU A O 1
ATOM 1301 N N . GLY A 1 171 ? -16.75 -11.75 -11.539 1 93.62 171 GLY A N 1
ATOM 1302 C CA . GLY A 1 171 ? -15.711 -12.711 -11.875 1 93.62 171 GLY A CA 1
ATOM 1303 C C . GLY A 1 171 ? -14.32 -12.102 -11.906 1 93.62 171 GLY A C 1
ATOM 1304 O O . GLY A 1 171 ? -14.102 -11.008 -11.383 1 93.62 171 GLY A O 1
ATOM 1305 N N . PRO A 1 172 ? -13.391 -12.945 -12.438 1 89.94 172 PRO A N 1
ATOM 1306 C CA . PRO A 1 172 ? -12.039 -12.398 -12.586 1 89.94 172 PRO A CA 1
ATOM 1307 C C . PRO A 1 172 ? -11.914 -11.445 -13.766 1 89.94 172 PRO A C 1
ATOM 1309 O O . PRO A 1 172 ? -12.727 -11.5 -14.695 1 89.94 172 PRO A O 1
ATOM 1312 N N . GLY A 1 173 ? -10.953 -10.383 -13.641 1 92 173 GLY A N 1
ATOM 1313 C CA . GLY A 1 173 ? -10.719 -9.539 -14.805 1 92 173 GLY A CA 1
ATOM 1314 C C . GLY A 1 173 ? -10.586 -8.07 -14.453 1 92 173 GLY A C 1
ATOM 1315 O O . GLY A 1 173 ? -10.609 -7.699 -13.281 1 92 173 GLY A O 1
ATOM 1316 N N . TRP A 1 174 ? -10.453 -7.367 -15.5 1 95.12 174 TRP A N 1
ATOM 1317 C CA . TRP A 1 174 ? -10.141 -5.949 -15.344 1 95.12 174 TRP A CA 1
ATOM 1318 C C . TRP A 1 174 ? -11.344 -5.18 -14.805 1 95.12 174 TRP A C 1
ATOM 1320 O O . TRP A 1 174 ? -11.18 -4.211 -14.062 1 95.12 174 TRP A O 1
ATOM 1330 N N . LEU A 1 175 ? -12.555 -5.609 -15.164 1 97.06 175 LEU A N 1
ATOM 1331 C CA . LEU A 1 175 ? -13.742 -4.902 -14.695 1 97.06 175 LEU A CA 1
ATOM 1332 C C . LEU A 1 175 ? -13.93 -5.082 -13.195 1 97.06 175 LEU A C 1
ATOM 1334 O O . LEU A 1 175 ? -14.305 -4.137 -12.492 1 97.06 175 LEU A O 1
ATOM 1338 N N . ALA A 1 176 ? -13.695 -6.258 -12.742 1 98.06 176 ALA A N 1
ATOM 1339 C CA . ALA A 1 176 ? -13.781 -6.52 -11.305 1 98.06 176 ALA A CA 1
ATOM 1340 C C . ALA A 1 176 ? -12.742 -5.715 -10.539 1 98.06 176 ALA A C 1
ATOM 1342 O O . ALA A 1 176 ? -13.055 -5.086 -9.531 1 98.06 176 ALA A O 1
ATOM 1343 N N . ARG A 1 177 ? -11.547 -5.676 -11.039 1 98.06 177 ARG A N 1
ATOM 1344 C CA . ARG A 1 177 ? -10.461 -4.957 -10.391 1 98.06 177 ARG A CA 1
ATOM 1345 C C . ARG A 1 177 ? -10.75 -3.461 -10.32 1 98.06 177 ARG A C 1
ATOM 1347 O O . ARG A 1 177 ? -10.617 -2.844 -9.258 1 98.06 177 ARG A O 1
ATOM 1354 N N . SER A 1 178 ? -11.141 -2.947 -11.43 1 98.62 178 SER A N 1
ATOM 1355 C CA . SER A 1 178 ? -11.352 -1.506 -11.523 1 98.62 178 SER A CA 1
ATOM 1356 C C . SER A 1 178 ? -12.555 -1.073 -10.695 1 98.62 178 SER A C 1
ATOM 1358 O O . SER A 1 178 ? -12.508 -0.056 -10 1 98.62 178 SER A O 1
ATOM 1360 N N . SER A 1 179 ? -13.625 -1.827 -10.734 1 98.69 179 SER A N 1
ATOM 1361 C CA . SER A 1 179 ? -14.805 -1.504 -9.938 1 98.69 179 SER A CA 1
ATOM 1362 C C . SER A 1 179 ? -14.516 -1.635 -8.445 1 98.69 179 SER A C 1
ATOM 1364 O O . SER A 1 179 ? -14.922 -0.779 -7.652 1 98.69 179 SER A O 1
ATOM 1366 N N . ALA A 1 180 ? -13.859 -2.68 -8.102 1 98.88 180 ALA A N 1
ATOM 1367 C CA . ALA A 1 180 ? -13.531 -2.91 -6.699 1 98.88 180 ALA A CA 1
ATOM 1368 C C . ALA A 1 180 ? -12.656 -1.783 -6.152 1 98.88 180 ALA A C 1
ATOM 1370 O O . ALA A 1 180 ? -12.891 -1.298 -5.039 1 98.88 180 ALA A O 1
ATOM 1371 N N . LEU A 1 181 ? -11.672 -1.396 -6.906 1 98.81 181 LEU A N 1
ATOM 1372 C CA . LEU A 1 181 ? -10.789 -0.322 -6.465 1 98.81 181 LEU A CA 1
ATOM 1373 C C . LEU A 1 181 ? -11.555 0.986 -6.312 1 98.81 181 LEU A C 1
ATOM 1375 O O . LEU A 1 181 ? -11.406 1.689 -5.312 1 98.81 181 LEU A O 1
ATOM 1379 N N . ALA A 1 182 ? -12.359 1.273 -7.293 1 98.88 182 ALA A N 1
ATOM 1380 C CA . ALA A 1 182 ? -13.148 2.502 -7.266 1 98.88 182 ALA A CA 1
ATOM 1381 C C . ALA A 1 182 ? -14.07 2.531 -6.055 1 98.88 182 ALA A C 1
ATOM 1383 O O . ALA A 1 182 ? -14.141 3.535 -5.34 1 98.88 182 ALA A O 1
ATOM 1384 N N . VAL A 1 183 ? -14.766 1.449 -5.809 1 98.88 183 VAL A N 1
ATOM 1385 C CA . VAL A 1 183 ? -15.688 1.362 -4.684 1 98.88 183 VAL A CA 1
ATOM 1386 C C . VAL A 1 183 ? -14.914 1.414 -3.369 1 98.88 183 VAL A C 1
ATOM 1388 O O . VAL A 1 183 ? -15.391 1.992 -2.387 1 98.88 183 VAL A O 1
ATOM 1391 N N . SER A 1 184 ? -13.766 0.814 -3.32 1 98.88 184 SER A N 1
ATOM 1392 C CA . SER A 1 184 ? -12.922 0.845 -2.127 1 98.88 184 SER A CA 1
ATOM 1393 C C . SER A 1 184 ? -12.508 2.271 -1.78 1 98.88 184 SER A C 1
ATOM 1395 O O . SER A 1 184 ? -12.547 2.666 -0.613 1 98.88 184 SER A O 1
ATOM 1397 N N . ILE A 1 185 ? -12.125 2.986 -2.785 1 98.69 185 ILE A N 1
ATOM 1398 C CA . ILE A 1 185 ? -11.734 4.371 -2.557 1 98.69 185 ILE A CA 1
ATOM 1399 C C . ILE A 1 185 ? -12.938 5.176 -2.074 1 98.69 185 ILE A C 1
ATOM 1401 O O . ILE A 1 185 ? -12.836 5.945 -1.116 1 98.69 185 ILE A O 1
ATOM 1405 N N . ALA A 1 186 ? -14.086 4.98 -2.697 1 98.62 186 ALA A N 1
ATOM 1406 C CA . ALA A 1 186 ? -15.305 5.648 -2.262 1 98.62 186 ALA A CA 1
ATOM 1407 C C . ALA A 1 186 ? -15.641 5.297 -0.814 1 98.62 186 ALA A C 1
ATOM 1409 O O . ALA A 1 186 ? -16.016 6.172 -0.028 1 98.62 186 ALA A O 1
ATOM 1410 N N . PHE A 1 187 ? -15.562 4.109 -0.497 1 98.56 187 PHE A N 1
ATOM 1411 C CA . PHE A 1 187 ? -15.852 3.615 0.845 1 98.56 187 PHE A CA 1
ATOM 1412 C C . PHE A 1 187 ? -14.945 4.285 1.873 1 98.56 187 PHE A C 1
ATOM 1414 O O . PHE A 1 187 ? -15.422 4.766 2.904 1 98.56 187 PHE A O 1
ATOM 1421 N N . MET A 1 188 ? -13.664 4.324 1.633 1 98.25 188 MET A N 1
ATOM 1422 C CA . MET A 1 188 ? -12.711 4.906 2.572 1 98.25 188 MET A CA 1
ATOM 1423 C C . MET A 1 188 ? -12.984 6.395 2.771 1 98.25 188 MET A C 1
ATOM 1425 O O . MET A 1 188 ? -12.891 6.898 3.891 1 98.25 188 MET A O 1
ATOM 1429 N N . LEU A 1 189 ? -13.305 7.055 1.668 1 97.06 189 LEU A N 1
ATOM 1430 C CA . LEU A 1 189 ? -13.594 8.477 1.772 1 97.06 189 LEU A CA 1
ATOM 1431 C C . LEU A 1 189 ? -14.906 8.711 2.52 1 97.06 189 LEU A C 1
ATOM 1433 O O . LEU A 1 189 ? -14.984 9.586 3.383 1 97.06 189 LEU A O 1
ATOM 1437 N N . TYR A 1 190 ? -15.844 7.895 2.217 1 96.56 190 TYR A N 1
ATOM 1438 C CA . TYR A 1 190 ? -17.156 8.047 2.828 1 96.56 190 TYR A CA 1
ATOM 1439 C C . TYR A 1 190 ? -17.094 7.781 4.328 1 96.56 190 TYR A C 1
ATOM 1441 O O . TYR A 1 190 ? -17.719 8.492 5.117 1 96.56 190 TYR A O 1
ATOM 1449 N N . THR A 1 191 ? -16.391 6.836 4.738 1 96.25 191 THR A N 1
ATOM 1450 C CA . THR A 1 191 ? -16.312 6.457 6.145 1 96.25 191 THR A CA 1
ATOM 1451 C C . THR A 1 191 ? -15.188 7.215 6.844 1 96.25 191 THR A C 1
ATOM 1453 O O . THR A 1 191 ? -14.898 6.969 8.016 1 96.25 191 THR A O 1
ATOM 1456 N N . ARG A 1 192 ? -14.43 8.016 6.137 1 95.19 192 ARG A N 1
ATOM 1457 C CA . ARG A 1 192 ? -13.305 8.773 6.68 1 95.19 192 ARG A CA 1
ATOM 1458 C C . ARG A 1 192 ? -12.266 7.852 7.297 1 95.19 192 ARG A C 1
ATOM 1460 O O . ARG A 1 192 ? -11.766 8.109 8.391 1 95.19 192 ARG A O 1
ATOM 1467 N N . SER A 1 193 ? -12.047 6.777 6.613 1 97 193 SER A N 1
ATOM 1468 C CA . SER A 1 193 ? -11.102 5.762 7.062 1 97 193 SER A CA 1
ATOM 1469 C C . SER A 1 193 ? -10.016 5.516 6.023 1 97 193 SER A C 1
ATOM 1471 O O . SER A 1 193 ? -9.719 4.367 5.691 1 97 193 SER A O 1
ATOM 1473 N N . THR A 1 194 ? -9.422 6.586 5.531 1 96.88 194 THR A N 1
ATOM 1474 C CA . THR A 1 194 ? -8.453 6.445 4.449 1 96.88 194 THR A CA 1
ATOM 1475 C C . THR A 1 194 ? -7.195 5.73 4.934 1 96.88 194 THR A C 1
ATOM 1477 O O . THR A 1 194 ? -6.527 6.191 5.859 1 96.88 194 THR A O 1
ATOM 1480 N N . HIS A 1 195 ? -6.941 4.656 4.426 1 97.94 195 HIS A N 1
ATOM 1481 C CA . HIS A 1 195 ? -5.777 3.797 4.621 1 97.94 195 HIS A CA 1
ATOM 1482 C C . HIS A 1 195 ? -5.328 3.168 3.307 1 97.94 195 HIS A C 1
ATOM 1484 O O . HIS A 1 195 ? -5.734 2.049 2.979 1 97.94 195 HIS A O 1
ATOM 1490 N N . PRO A 1 196 ? -4.434 3.781 2.643 1 98.12 196 PRO A N 1
ATOM 1491 C CA . PRO A 1 196 ? -4.098 3.432 1.261 1 98.12 196 PRO A CA 1
ATOM 1492 C C . PRO A 1 196 ? -3.688 1.969 1.104 1 98.12 196 PRO A C 1
ATOM 1494 O O . PRO A 1 196 ? -4.086 1.311 0.142 1 98.12 196 PRO A O 1
ATOM 1497 N N . PRO A 1 197 ? -3.01 1.364 2.045 1 97.94 197 PRO A N 1
ATOM 1498 C CA . PRO A 1 197 ? -2.629 -0.041 1.878 1 97.94 197 PRO A CA 1
ATOM 1499 C C . PRO A 1 197 ? -3.832 -0.953 1.647 1 97.94 197 PRO A C 1
ATOM 1501 O O . PRO A 1 197 ? -3.711 -1.984 0.981 1 97.94 197 PRO A O 1
ATOM 1504 N N . ALA A 1 198 ? -4.953 -0.585 2.191 1 98.69 198 ALA A N 1
ATOM 1505 C CA . ALA A 1 198 ? -6.148 -1.42 2.105 1 98.69 198 ALA A CA 1
ATOM 1506 C C . ALA A 1 198 ? -6.656 -1.507 0.668 1 98.69 198 ALA A C 1
ATOM 1508 O O . ALA A 1 198 ? -7.387 -2.436 0.317 1 98.69 198 ALA A O 1
ATOM 1509 N N . ALA A 1 199 ? -6.297 -0.557 -0.133 1 98.69 199 ALA A N 1
ATOM 1510 C CA . ALA A 1 199 ? -6.762 -0.499 -1.517 1 98.69 199 ALA A CA 1
ATOM 1511 C C . ALA A 1 199 ? -6.141 -1.616 -2.352 1 98.69 199 ALA A C 1
ATOM 1513 O O . ALA A 1 199 ? -6.598 -1.896 -3.461 1 98.69 199 ALA A O 1
ATOM 1514 N N . SER A 1 200 ? -5.141 -2.289 -1.863 1 98.31 200 SER A N 1
ATOM 1515 C CA . SER A 1 200 ? -4.504 -3.402 -2.561 1 98.31 200 SER A CA 1
ATOM 1516 C C . SER A 1 200 ? -5.301 -4.691 -2.387 1 98.31 200 SER A C 1
ATOM 1518 O O . SER A 1 200 ? -5.176 -5.617 -3.189 1 98.31 200 SER A O 1
ATOM 1520 N N . LEU A 1 201 ? -6.117 -4.77 -1.378 1 98.31 201 LEU A N 1
ATOM 1521 C CA . LEU A 1 201 ? -6.707 -6.035 -0.951 1 98.31 201 LEU A CA 1
ATOM 1522 C C . LEU A 1 201 ? -7.695 -6.551 -1.99 1 98.31 201 LEU A C 1
ATOM 1524 O O . LEU A 1 201 ? -7.699 -7.742 -2.312 1 98.31 201 LEU A O 1
ATOM 1528 N N . PRO A 1 202 ? -8.555 -5.66 -2.545 1 98.5 202 PRO A N 1
ATOM 1529 C CA . PRO A 1 202 ? -9.461 -6.191 -3.562 1 98.5 202 PRO A CA 1
ATOM 1530 C C . PRO A 1 202 ? -8.727 -6.797 -4.754 1 98.5 202 PRO A C 1
ATOM 1532 O O . PRO A 1 202 ? -9.109 -7.867 -5.238 1 98.5 202 PRO A O 1
ATOM 1535 N N . ILE A 1 203 ? -7.691 -6.129 -5.152 1 97.5 203 ILE A N 1
ATOM 1536 C CA . ILE A 1 203 ? -6.938 -6.586 -6.312 1 97.5 203 ILE A CA 1
ATOM 1537 C C . ILE A 1 203 ? -6.242 -7.906 -5.992 1 97.5 203 ILE A C 1
ATOM 1539 O O . ILE A 1 203 ? -6.25 -8.836 -6.801 1 97.5 203 ILE A O 1
ATOM 1543 N N . LEU A 1 204 ? -5.707 -7.996 -4.816 1 96.44 204 LEU A N 1
ATOM 1544 C CA . LEU A 1 204 ? -5.035 -9.211 -4.383 1 96.44 204 LEU A CA 1
ATOM 1545 C C . LEU A 1 204 ? -6.004 -10.391 -4.367 1 96.44 204 LEU A C 1
ATOM 1547 O O . LEU A 1 204 ? -5.656 -11.492 -4.805 1 96.44 204 LEU A O 1
ATOM 1551 N N . PHE A 1 205 ? -7.184 -10.219 -3.92 1 96.94 205 PHE A N 1
ATOM 1552 C CA . PHE A 1 205 ? -8.156 -11.297 -3.863 1 96.94 205 PHE A CA 1
ATOM 1553 C C . PHE A 1 205 ? -8.57 -11.727 -5.266 1 96.94 205 PHE A C 1
ATOM 1555 O O . PHE A 1 205 ? -8.625 -12.922 -5.566 1 96.94 205 PHE A O 1
ATOM 1562 N N . ILE A 1 206 ? -8.875 -10.758 -6.09 1 96.94 206 ILE A N 1
ATOM 1563 C CA . ILE A 1 206 ? -9.391 -11.031 -7.426 1 96.94 206 ILE A CA 1
ATOM 1564 C C . ILE A 1 206 ? -8.336 -11.781 -8.234 1 96.94 206 ILE A C 1
ATOM 1566 O O . ILE A 1 206 ? -8.656 -12.711 -8.984 1 96.94 206 ILE A O 1
ATOM 1570 N N . ASP A 1 207 ? -7.059 -11.422 -7.992 1 93.19 207 ASP A N 1
ATOM 1571 C CA . ASP A 1 207 ? -5.988 -12.016 -8.789 1 93.19 207 ASP A CA 1
ATOM 1572 C C . ASP A 1 207 ? -5.438 -13.273 -8.125 1 93.19 207 ASP A C 1
ATOM 1574 O O . ASP A 1 207 ? -4.758 -14.078 -8.766 1 93.19 207 ASP A O 1
ATOM 1578 N N . GLY A 1 208 ? -5.648 -13.352 -6.828 1 92.12 208 GLY A N 1
ATOM 1579 C CA . GLY A 1 208 ? -5.047 -14.445 -6.086 1 92.12 208 GLY A CA 1
ATOM 1580 C C . GLY A 1 208 ? -5.969 -15.641 -5.938 1 92.12 208 GLY A C 1
ATOM 1581 O O . GLY A 1 208 ? -6.68 -15.766 -4.938 1 92.12 208 GLY A O 1
ATOM 1582 N N . ALA A 1 209 ? -5.836 -16.641 -6.875 1 90.31 209 ALA A N 1
ATOM 1583 C CA . ALA A 1 209 ? -6.676 -17.828 -6.848 1 90.31 209 ALA A CA 1
ATOM 1584 C C . ALA A 1 209 ? -6.535 -18.578 -5.527 1 90.31 209 ALA A C 1
ATOM 1586 O O . ALA A 1 209 ? -7.496 -19.172 -5.031 1 90.31 209 ALA A O 1
ATOM 1587 N N . LYS A 1 210 ? -5.375 -18.469 -4.938 1 87.81 210 LYS A N 1
ATOM 1588 C CA . LYS A 1 210 ? -5.105 -19.156 -3.682 1 87.81 210 LYS A CA 1
ATOM 1589 C C . LYS A 1 210 ? -5.949 -18.594 -2.547 1 87.81 210 LYS A C 1
ATOM 1591 O O . LYS A 1 210 ? -6.117 -19.234 -1.508 1 87.81 210 LYS A O 1
ATOM 1596 N N . LEU A 1 211 ? -6.445 -17.359 -2.762 1 92.75 211 LEU A N 1
ATOM 1597 C CA . LEU A 1 211 ? -7.195 -16.703 -1.7 1 92.75 211 LEU A CA 1
ATOM 1598 C C . LEU A 1 211 ? -8.695 -16.906 -1.888 1 92.75 211 LEU A C 1
ATOM 1600 O O . LEU A 1 211 ? -9.484 -16.609 -0.988 1 92.75 211 LEU A O 1
ATOM 1604 N N . HIS A 1 212 ? -9.148 -17.5 -3.012 1 94.19 212 HIS A N 1
ATOM 1605 C CA . HIS A 1 212 ? -10.57 -17.547 -3.357 1 94.19 212 HIS A CA 1
ATOM 1606 C C . HIS A 1 212 ? -11.336 -18.453 -2.406 1 94.19 212 HIS A C 1
ATOM 1608 O O . HIS A 1 212 ? -12.523 -18.234 -2.154 1 94.19 212 HIS A O 1
ATOM 1614 N N . HIS A 1 213 ? -10.625 -19.438 -1.897 1 92.38 213 HIS A N 1
ATOM 1615 C CA . HIS A 1 213 ? -11.297 -20.375 -1.009 1 92.38 213 HIS A CA 1
ATOM 1616 C C . HIS A 1 213 ? -11.711 -19.703 0.293 1 92.38 213 HIS A C 1
ATOM 1618 O O . HIS A 1 213 ? -12.57 -20.219 1.016 1 92.38 213 HIS A O 1
ATOM 1624 N N . LEU A 1 214 ? -11.117 -18.578 0.621 1 92.81 214 LEU A N 1
ATOM 1625 C CA . LEU A 1 214 ? -11.445 -17.875 1.854 1 92.81 214 LEU A CA 1
ATOM 1626 C C . LEU A 1 214 ? -12.797 -17.188 1.74 1 92.81 214 LEU A C 1
ATOM 1628 O O . LEU A 1 214 ? -13.445 -16.906 2.752 1 92.81 214 LEU A O 1
ATOM 1632 N N . ASN A 1 215 ? -13.234 -16.891 0.584 1 94.81 215 ASN A N 1
ATOM 1633 C CA . ASN A 1 215 ? -14.469 -16.141 0.377 1 94.81 215 ASN A CA 1
ATOM 1634 C C . ASN A 1 215 ? -14.57 -14.945 1.321 1 94.81 215 ASN A C 1
ATOM 1636 O O . ASN A 1 215 ? -13.648 -14.133 1.396 1 94.81 215 ASN A O 1
ATOM 1640 N N . PHE A 1 216 ? -15.578 -14.75 2.057 1 96.25 216 PHE A N 1
ATOM 1641 C CA . PHE A 1 216 ? -15.766 -13.555 2.869 1 96.25 216 PHE A CA 1
ATOM 1642 C C . PHE A 1 216 ? -14.914 -13.617 4.133 1 96.25 216 PHE A C 1
ATOM 1644 O O . PHE A 1 216 ? -14.742 -12.617 4.824 1 96.25 216 PHE A O 1
ATOM 1651 N N . TRP A 1 217 ? -14.352 -14.766 4.43 1 95.06 217 TRP A N 1
ATOM 1652 C CA . TRP A 1 217 ? -13.367 -14.836 5.504 1 95.06 217 TRP A CA 1
ATOM 1653 C C . TRP A 1 217 ? -12.125 -14.023 5.16 1 95.06 217 TRP A C 1
ATOM 1655 O O . TRP A 1 217 ? -11.344 -13.672 6.047 1 95.06 217 TRP A O 1
ATOM 1665 N N . TYR A 1 218 ? -11.953 -13.758 3.898 1 96.38 218 TYR A N 1
ATOM 1666 C CA . TYR A 1 218 ? -10.859 -12.922 3.422 1 96.38 218 TYR A CA 1
ATOM 1667 C C . TYR A 1 218 ? -10.906 -11.539 4.062 1 96.38 218 TYR A C 1
ATOM 1669 O O . TYR A 1 218 ?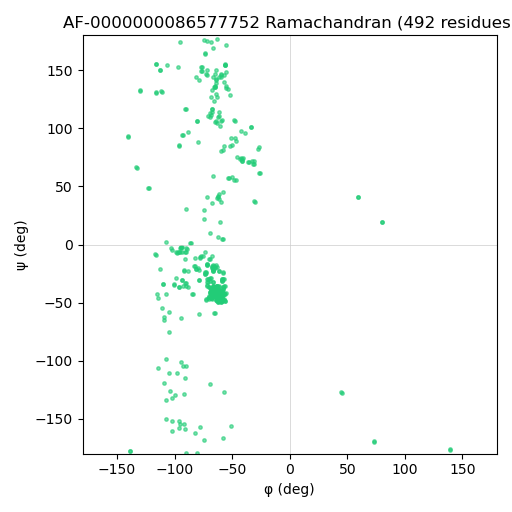 -9.883 -10.875 4.199 1 96.38 218 TYR A O 1
ATOM 1677 N N . ALA A 1 219 ? -12.117 -11.102 4.527 1 97.25 219 ALA A N 1
ATOM 1678 C CA . ALA A 1 219 ? -12.281 -9.789 5.145 1 97.25 219 ALA A CA 1
ATOM 1679 C C . ALA A 1 219 ? -11.523 -9.719 6.473 1 97.25 219 ALA A C 1
ATOM 1681 O O . ALA A 1 219 ? -11.125 -8.633 6.902 1 97.25 219 ALA A O 1
ATOM 1682 N N . PHE A 1 220 ? -11.266 -10.82 7.082 1 96 220 PHE A N 1
ATOM 1683 C CA . PHE A 1 220 ? -10.641 -10.844 8.398 1 96 220 PHE A CA 1
ATOM 1684 C C . PHE A 1 220 ? -9.219 -11.383 8.312 1 96 220 PHE A C 1
ATOM 1686 O O . PHE A 1 220 ? -8.328 -10.93 9.031 1 96 220 PHE A O 1
ATOM 1693 N N . PHE A 1 221 ? -9.133 -12.336 7.355 1 93.5 221 PHE A N 1
ATOM 1694 C CA . PHE A 1 221 ? -7.859 -13.023 7.188 1 93.5 221 PHE A CA 1
ATOM 1695 C C . PHE A 1 221 ? -7.426 -13.023 5.727 1 93.5 221 PHE A C 1
ATOM 1697 O O . PHE A 1 221 ? -8.227 -13.328 4.84 1 93.5 221 PHE A O 1
ATOM 1704 N N . PRO A 1 222 ? -6.191 -12.68 5.633 1 94.5 222 PRO A N 1
ATOM 1705 C CA . PRO A 1 222 ? -5.039 -12.422 6.5 1 94.5 222 PRO A CA 1
ATOM 1706 C C . PRO A 1 222 ? -4.836 -10.93 6.781 1 94.5 222 PRO A C 1
ATOM 1708 O O . PRO A 1 222 ? -4.066 -10.57 7.672 1 94.5 222 PRO A O 1
ATOM 1711 N N . GLY A 1 223 ? -5.594 -10.047 6.129 1 95.62 223 GLY A N 1
ATOM 1712 C CA . GLY A 1 223 ? -5.344 -8.617 6.188 1 95.62 223 GLY A CA 1
ATOM 1713 C C . GLY A 1 223 ? -5.551 -8.031 7.574 1 95.62 223 GLY A C 1
ATOM 1714 O O . GLY A 1 223 ? -4.598 -7.574 8.211 1 95.62 223 GLY A O 1
ATOM 1715 N N . ALA A 1 224 ? -6.738 -8.164 8.102 1 97.12 224 ALA A N 1
ATOM 1716 C CA . ALA A 1 224 ? -7.09 -7.582 9.391 1 97.12 224 ALA A CA 1
ATOM 1717 C C . ALA A 1 224 ? -6.312 -8.242 10.523 1 97.12 224 ALA A C 1
ATOM 1719 O O . ALA A 1 224 ? -5.824 -7.559 11.43 1 97.12 224 ALA A O 1
ATOM 1720 N N . THR A 1 225 ? -6.156 -9.508 10.469 1 96.19 225 THR A N 1
ATOM 1721 C CA . THR A 1 225 ? -5.406 -10.227 11.484 1 96.19 225 THR A CA 1
ATOM 1722 C C . THR A 1 225 ? -3.934 -9.82 11.461 1 96.19 225 THR A C 1
ATOM 1724 O O . THR A 1 225 ? -3.311 -9.656 12.516 1 96.19 225 THR A O 1
ATOM 1727 N N . GLY A 1 226 ? -3.396 -9.719 10.281 1 97.12 226 GLY A N 1
ATOM 1728 C CA . GLY A 1 226 ? -2.033 -9.227 10.172 1 97.12 226 GLY A CA 1
ATOM 1729 C C . GLY A 1 226 ? -1.845 -7.848 10.781 1 97.12 226 GLY A C 1
ATOM 1730 O O . GLY A 1 226 ? -0.821 -7.578 11.414 1 97.12 226 GLY A O 1
ATOM 1731 N N . CYS A 1 227 ? -2.838 -7.031 10.625 1 97.44 227 CYS A N 1
ATOM 1732 C CA . CYS A 1 227 ? -2.764 -5.684 11.172 1 97.44 227 CYS A CA 1
ATOM 1733 C C . CYS A 1 227 ? -2.756 -5.715 12.703 1 97.44 227 CYS A C 1
ATOM 1735 O O . CYS A 1 227 ? -2.121 -4.875 13.336 1 97.44 227 CYS A O 1
ATOM 1737 N N . ILE A 1 228 ? -3.475 -6.637 13.266 1 96.88 228 ILE A N 1
ATOM 1738 C CA . ILE A 1 228 ? -3.459 -6.77 14.719 1 96.88 228 ILE A CA 1
ATOM 1739 C C . ILE A 1 228 ? -2.031 -7.031 15.195 1 96.88 228 ILE A C 1
ATOM 1741 O O . ILE A 1 228 ? -1.555 -6.383 16.141 1 96.88 228 ILE A O 1
ATOM 1745 N N . LEU A 1 229 ? -1.407 -7.93 14.555 1 96.88 229 LEU A N 1
ATOM 1746 C CA . LEU A 1 229 ? -0.041 -8.273 14.93 1 96.88 229 LEU A CA 1
ATOM 1747 C C . LEU A 1 229 ? 0.89 -7.082 14.758 1 96.88 229 LEU A C 1
ATOM 1749 O O . LEU A 1 229 ? 1.693 -6.781 15.648 1 96.88 229 LEU A O 1
ATOM 1753 N N . VAL A 1 230 ? 0.798 -6.43 13.625 1 97.81 230 VAL A N 1
ATOM 1754 C CA . VAL A 1 230 ? 1.67 -5.293 13.352 1 97.81 230 VAL A CA 1
ATOM 1755 C C . VAL A 1 230 ? 1.432 -4.195 14.383 1 97.81 230 VAL A C 1
ATOM 1757 O O . VAL A 1 230 ? 2.381 -3.588 14.883 1 97.81 230 VAL A O 1
ATOM 1760 N N . CYS A 1 231 ? 0.175 -3.947 14.742 1 95.69 231 CYS A N 1
ATOM 1761 C CA . CYS A 1 231 ? -0.16 -2.93 15.727 1 95.69 231 CYS A CA 1
ATOM 1762 C C . CYS A 1 231 ? 0.413 -3.287 17.094 1 95.69 231 CYS A C 1
ATOM 1764 O O . CYS A 1 231 ? 0.891 -2.412 17.812 1 95.69 231 CYS A O 1
ATOM 1766 N N . LEU A 1 232 ? 0.327 -4.527 17.438 1 95.44 232 LEU A N 1
ATOM 1767 C CA . LEU A 1 232 ? 0.872 -4.977 18.719 1 95.44 232 LEU A CA 1
ATOM 1768 C C . LEU A 1 232 ? 2.381 -4.762 18.766 1 95.44 232 LEU A C 1
ATOM 1770 O O . LEU A 1 232 ? 2.908 -4.281 19.766 1 95.44 232 LEU A O 1
ATOM 1774 N N . ILE A 1 233 ? 3.061 -5.105 17.734 1 96.31 233 ILE A N 1
ATOM 1775 C CA . ILE A 1 233 ? 4.508 -4.938 17.672 1 96.31 233 ILE A CA 1
ATOM 1776 C C . ILE A 1 233 ? 4.855 -3.449 17.719 1 96.31 233 ILE A C 1
ATOM 1778 O O . ILE A 1 233 ? 5.824 -3.047 18.359 1 96.31 233 ILE A O 1
ATOM 1782 N N . ASN A 1 234 ? 4.09 -2.709 16.984 1 94.56 234 ASN A N 1
ATOM 1783 C CA . ASN A 1 234 ? 4.297 -1.265 17.016 1 94.56 234 ASN A CA 1
ATOM 1784 C C . ASN A 1 234 ? 4.145 -0.698 18.422 1 94.56 234 ASN A C 1
ATOM 1786 O O . ASN A 1 234 ? 4.926 0.161 18.828 1 94.56 234 ASN A O 1
ATOM 1790 N N . ALA A 1 235 ? 3.176 -1.151 19.141 1 91.44 235 ALA A N 1
ATOM 1791 C CA . ALA A 1 235 ? 2.945 -0.708 20.516 1 91.44 235 ALA A CA 1
ATOM 1792 C C . ALA A 1 235 ? 4.102 -1.118 21.422 1 91.44 235 ALA A C 1
ATOM 1794 O O . ALA A 1 235 ? 4.523 -0.346 22.281 1 91.44 235 ALA A O 1
ATOM 1795 N N . MET A 1 236 ? 4.559 -2.275 21.234 1 93.06 236 MET A N 1
ATOM 1796 C CA . MET A 1 236 ? 5.688 -2.762 22.016 1 93.06 236 MET A CA 1
ATOM 1797 C C . MET A 1 236 ? 6.941 -1.941 21.734 1 93.06 236 MET A C 1
ATOM 1799 O O . MET A 1 236 ? 7.699 -1.617 22.641 1 93.06 236 MET A O 1
ATOM 1803 N N . LEU A 1 237 ? 7.148 -1.681 20.516 1 90.75 237 LEU A N 1
ATOM 1804 C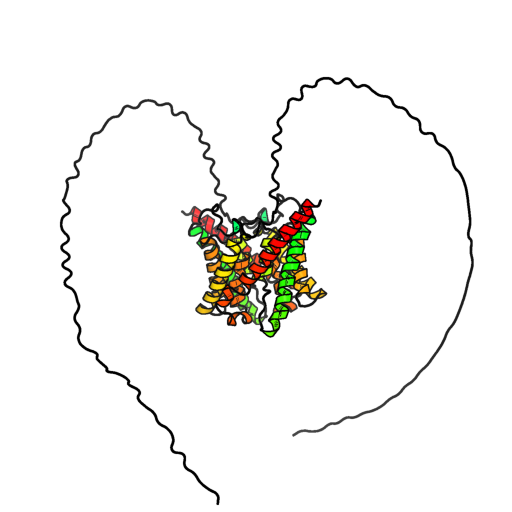 CA . LEU A 1 237 ? 8.312 -0.887 20.125 1 90.75 237 LEU A CA 1
ATOM 1805 C C . LEU A 1 237 ? 8.242 0.513 20.719 1 90.75 237 LEU A C 1
ATOM 1807 O O . LEU A 1 237 ? 9.266 1.083 21.094 1 90.75 237 LEU A O 1
ATOM 1811 N N . ALA A 1 238 ? 7.098 1.058 20.75 1 85.5 238 ALA A N 1
ATOM 1812 C CA . ALA A 1 238 ? 6.906 2.369 21.375 1 85.5 238 ALA A CA 1
ATOM 1813 C C . ALA A 1 238 ? 7.324 2.357 22.828 1 85.5 238 ALA A C 1
ATOM 1815 O O . ALA A 1 238 ? 7.949 3.305 23.312 1 85.5 238 ALA A O 1
ATOM 1816 N N . THR A 1 239 ? 7.023 1.341 23.5 1 86.5 239 THR A N 1
ATOM 1817 C CA . THR A 1 239 ? 7.375 1.194 24.906 1 86.5 239 THR A CA 1
ATOM 1818 C C . THR A 1 239 ? 8.883 1.056 25.078 1 86.5 239 THR A C 1
ATOM 1820 O O . THR A 1 239 ? 9.477 1.673 25.969 1 86.5 239 THR A O 1
ATOM 1823 N N . VAL A 1 240 ? 9.453 0.295 24.203 1 87.56 240 VAL A N 1
ATOM 1824 C CA . VAL A 1 240 ? 10.898 0.071 24.266 1 87.56 240 VAL A CA 1
ATOM 1825 C C . VAL A 1 240 ? 11.633 1.38 24 1 87.56 240 VAL A C 1
ATOM 1827 O O . VAL A 1 240 ? 12.625 1.686 24.656 1 87.56 240 VAL A O 1
ATOM 1830 N N . ARG A 1 241 ? 11.211 2.102 23.047 1 84.75 241 ARG A N 1
ATOM 1831 C CA . ARG A 1 241 ? 11.812 3.385 22.719 1 84.75 241 ARG A CA 1
ATOM 1832 C C . ARG A 1 241 ? 11.711 4.363 23.875 1 84.75 241 ARG A C 1
ATOM 1834 O O . ARG A 1 241 ? 12.648 5.117 24.141 1 84.75 241 ARG A O 1
ATOM 1841 N N . GLN A 1 242 ? 10.617 4.367 24.531 1 82.75 242 GLN A N 1
ATOM 1842 C CA . GLN A 1 242 ? 10.414 5.2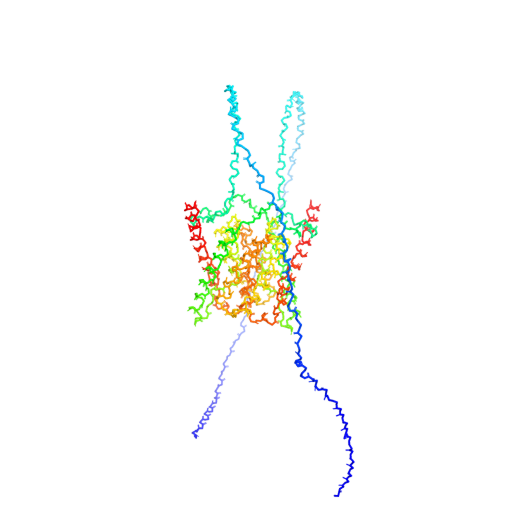5 25.672 1 82.75 242 GLN A CA 1
ATOM 1843 C C . GLN A 1 242 ? 11.367 4.902 26.812 1 82.75 242 GLN A C 1
ATOM 1845 O O . GLN A 1 242 ? 11.922 5.793 27.469 1 82.75 242 GLN A O 1
ATOM 1850 N N . ILE A 1 243 ? 11.516 3.637 26.984 1 81.19 243 ILE A N 1
ATOM 1851 C CA . ILE A 1 243 ? 12.398 3.166 28.047 1 81.19 243 ILE A CA 1
ATOM 1852 C C . ILE A 1 243 ? 13.844 3.512 27.703 1 81.19 243 ILE A C 1
ATOM 1854 O O . ILE A 1 243 ? 14.617 3.92 28.578 1 81.19 243 ILE A O 1
ATOM 1858 N N . SER A 1 244 ? 14.227 3.402 26.484 1 79.12 244 SER A N 1
ATOM 1859 C CA . SER A 1 244 ? 15.586 3.682 26.031 1 79.12 244 SER A CA 1
ATOM 1860 C C . SER A 1 244 ? 15.906 5.168 26.141 1 79.12 244 SER A C 1
ATOM 1862 O O . SER A 1 244 ? 17.047 5.539 26.438 1 79.12 244 SER A O 1
ATOM 1864 N N . ARG A 1 245 ? 14.984 5.973 25.875 1 74.19 245 ARG A N 1
ATOM 1865 C CA . ARG A 1 245 ? 15.18 7.414 25.984 1 74.19 245 ARG A CA 1
ATOM 1866 C C . ARG A 1 245 ? 15.266 7.844 27.453 1 74.19 245 ARG A C 1
ATOM 1868 O O . ARG A 1 245 ? 15.961 8.805 27.781 1 74.19 245 ARG A O 1
ATOM 1875 N N . ALA A 1 246 ? 14.508 7.16 28.203 1 74.56 246 ALA A N 1
ATOM 1876 C CA . ALA A 1 246 ? 14.508 7.48 29.625 1 74.56 246 ALA A CA 1
ATOM 1877 C C . ALA A 1 246 ? 15.805 7.027 30.281 1 74.56 246 ALA A C 1
ATOM 1879 O O . ALA A 1 246 ? 16.234 7.605 31.281 1 74.56 246 ALA A O 1
ATOM 1880 N N . SER A 1 247 ? 16.297 6.074 29.75 1 67.38 247 SER A N 1
ATOM 1881 C CA . SER A 1 247 ? 17.5 5.543 30.359 1 67.38 247 SER A CA 1
ATOM 1882 C C . SER A 1 247 ? 18.734 6.371 29.984 1 67.38 247 SER A C 1
ATOM 1884 O O . SER A 1 247 ? 19.781 6.254 30.625 1 67.38 247 SER A O 1
ATOM 1886 N N . PHE A 1 248 ? 18.625 7.152 28.859 1 53.53 248 PHE A N 1
ATOM 1887 C CA . PHE A 1 248 ? 19.75 8.039 28.625 1 53.53 248 PHE A CA 1
ATOM 1888 C C . PHE A 1 248 ? 19.438 9.461 29.078 1 53.53 248 PHE A C 1
ATOM 1890 O O . PHE A 1 248 ? 18.297 9.93 28.938 1 53.53 248 PHE A O 1
ATOM 1897 N N . MET B 1 1 ? 7.324 -51.438 -37.031 1 18.12 1 MET B N 1
ATOM 1898 C CA . MET B 1 1 ? 8.219 -52.562 -36.781 1 18.12 1 MET B CA 1
ATOM 1899 C C . MET B 1 1 ? 9.617 -52.062 -36.438 1 18.12 1 MET B C 1
ATOM 1901 O O . MET B 1 1 ? 10.414 -52.844 -35.875 1 18.12 1 MET B O 1
ATOM 1905 N N . ALA B 1 2 ? 10.164 -51.094 -37.188 1 16.98 2 ALA B N 1
ATOM 1906 C CA . ALA B 1 2 ? 11.594 -51.344 -37.344 1 16.98 2 ALA B CA 1
ATOM 1907 C C . ALA B 1 2 ? 12.289 -51.281 -35.969 1 16.98 2 ALA B C 1
ATOM 1909 O O . ALA B 1 2 ? 11.789 -50.688 -35.031 1 16.98 2 ALA B O 1
ATOM 1910 N N . ILE B 1 3 ? 13.609 -51.562 -36.031 1 17.64 3 ILE B N 1
ATOM 1911 C CA . ILE B 1 3 ? 14.766 -52.375 -35.688 1 17.64 3 ILE B CA 1
ATOM 1912 C C . ILE B 1 3 ? 15.57 -51.688 -34.594 1 17.64 3 ILE B C 1
ATOM 1914 O O . ILE B 1 3 ? 15.453 -50.469 -34.406 1 17.64 3 ILE B O 1
ATOM 1918 N N . GLN B 1 4 ? 16.844 -52.062 -34.438 1 17.23 4 GLN B N 1
ATOM 1919 C CA . GLN B 1 4 ? 17.703 -52.719 -33.438 1 17.23 4 GLN B CA 1
ATOM 1920 C C . GLN B 1 4 ? 18.594 -51.688 -32.75 1 17.23 4 GLN B C 1
ATOM 1922 O O . GLN B 1 4 ? 18.781 -51.719 -31.547 1 17.23 4 GLN B O 1
ATOM 1927 N N . LEU B 1 5 ? 19.5 -50.844 -33.469 1 16.64 5 LEU B N 1
ATOM 1928 C CA . LEU B 1 5 ? 20.906 -51.219 -33.375 1 16.64 5 LEU B CA 1
ATOM 1929 C C . LEU B 1 5 ? 21.531 -50.719 -32.094 1 16.64 5 LEU B C 1
ATOM 1931 O O . LEU B 1 5 ? 21.203 -49.625 -31.625 1 16.64 5 LEU B O 1
ATOM 1935 N N . ARG B 1 6 ? 22.531 -51.469 -31.375 1 17.62 6 ARG B N 1
ATOM 1936 C CA . ARG B 1 6 ? 23.234 -51.875 -30.172 1 17.62 6 ARG B CA 1
ATOM 1937 C C . ARG B 1 6 ? 24.406 -50.938 -29.891 1 17.62 6 ARG B C 1
ATOM 1939 O O . ARG B 1 6 ? 24.953 -50.938 -28.781 1 17.62 6 ARG B O 1
ATOM 1946 N N . CYS B 1 7 ? 25.094 -50.125 -30.797 1 17.58 7 CYS B N 1
ATOM 1947 C CA . CYS B 1 7 ? 26.531 -50.406 -30.766 1 17.58 7 CYS B CA 1
ATOM 1948 C C . CYS B 1 7 ? 27.125 -50 -29.422 1 17.58 7 CYS B C 1
ATOM 1950 O O . CYS B 1 7 ? 26.797 -48.938 -28.875 1 17.58 7 CYS B O 1
ATOM 1952 N N . GLY B 1 8 ? 28.172 -50.781 -28.844 1 17.05 8 GLY B N 1
ATOM 1953 C CA . GLY B 1 8 ? 28.969 -51.281 -27.734 1 17.05 8 GLY B CA 1
ATOM 1954 C C . GLY B 1 8 ? 30.016 -50.312 -27.25 1 17.05 8 GLY B C 1
ATOM 1955 O O . GLY B 1 8 ? 30.25 -50.188 -26.031 1 17.05 8 GLY B O 1
ATOM 1956 N N . TYR B 1 9 ? 31.047 -49.844 -28.109 1 16.44 9 TYR B N 1
ATOM 1957 C CA . TYR B 1 9 ? 32.406 -50.25 -27.812 1 16.44 9 TYR B CA 1
ATOM 1958 C C . TYR B 1 9 ? 32.938 -49.531 -26.562 1 16.44 9 TYR B C 1
ATOM 1960 O O . TYR B 1 9 ? 32.406 -48.469 -26.188 1 16.44 9 TYR B O 1
ATOM 1968 N N . HIS B 1 10 ? 34.219 -49.938 -26.125 1 16.42 10 HIS B N 1
ATOM 1969 C CA . HIS B 1 10 ? 35.188 -50.406 -25.141 1 16.42 10 HIS B CA 1
ATOM 1970 C C . HIS B 1 10 ? 35.969 -49.25 -24.5 1 16.42 10 HIS B C 1
ATOM 1972 O O . HIS B 1 10 ? 36 -49.125 -23.281 1 16.42 10 HIS B O 1
ATOM 1978 N N . HIS B 1 11 ? 37.281 -49 -24.984 1 15.38 11 HIS B N 1
ATOM 1979 C CA . HIS B 1 11 ? 38.5 -49.375 -24.281 1 15.38 11 HIS B CA 1
ATOM 1980 C C . HIS B 1 11 ? 38.969 -48.281 -23.359 1 15.38 11 HIS B C 1
ATOM 1982 O O . HIS B 1 11 ? 39.219 -48.5 -22.172 1 15.38 11 HIS B O 1
ATOM 1988 N N . HIS B 1 12 ? 40.125 -47.5 -23.812 1 15.98 12 HIS B N 1
ATOM 1989 C CA . HIS B 1 12 ? 41.5 -47.625 -23.391 1 15.98 12 HIS B CA 1
ATOM 1990 C C . HIS B 1 12 ? 41.812 -46.75 -22.203 1 15.98 12 HIS B C 1
ATOM 1992 O O . HIS B 1 12 ? 41.125 -45.719 -21.984 1 15.98 12 HIS B O 1
ATOM 1998 N N . GLN B 1 13 ? 43.188 -46.75 -21.641 1 15.88 13 GLN B N 1
ATOM 1999 C CA . GLN B 1 13 ? 44.094 -47 -20.547 1 15.88 13 GLN B CA 1
ATOM 2000 C C . GLN B 1 13 ? 44.625 -45.719 -19.969 1 15.88 13 GLN B C 1
ATOM 2002 O O . GLN B 1 13 ? 44.656 -45.531 -18.75 1 15.88 13 GLN B O 1
ATOM 2007 N N . HIS B 1 14 ? 45.469 -44.812 -20.703 1 15.56 14 HIS B N 1
ATOM 2008 C CA . HIS B 1 14 ? 46.875 -44.781 -20.328 1 15.56 14 HIS B CA 1
ATOM 2009 C C . HIS B 1 14 ? 47.062 -43.969 -19.047 1 15.56 14 HIS B C 1
ATOM 2011 O O . HIS B 1 14 ? 46.188 -43.156 -18.688 1 15.56 14 HIS B O 1
ATOM 2017 N N . HIS B 1 15 ? 48.406 -43.406 -18.812 1 15.41 15 HIS B N 1
ATOM 2018 C CA . HIS B 1 15 ? 49.594 -43.562 -17.969 1 15.41 15 HIS B CA 1
ATOM 2019 C C . HIS B 1 15 ? 49.656 -42.438 -16.922 1 15.41 15 HIS B C 1
ATOM 2021 O O . HIS B 1 15 ? 49.781 -42.719 -15.719 1 15.41 15 HIS B O 1
ATOM 2027 N N . TYR B 1 16 ? 50.75 -41.406 -17.078 1 15.25 16 TYR B N 1
ATOM 2028 C CA . TYR B 1 16 ? 52.062 -41.344 -16.406 1 15.25 16 TYR B CA 1
ATOM 2029 C C . TYR B 1 16 ? 52 -40.531 -15.141 1 15.25 16 TYR B C 1
ATOM 2031 O O . TYR B 1 16 ? 51.062 -39.719 -14.953 1 15.25 16 TYR B O 1
ATOM 2039 N N . HIS B 1 17 ? 53.281 -39.875 -14.648 1 15.18 17 HIS B N 1
ATOM 2040 C CA . HIS B 1 17 ? 54.281 -40 -13.594 1 15.18 17 HIS B CA 1
ATOM 2041 C C . HIS B 1 17 ? 54.156 -38.844 -12.594 1 15.18 17 HIS B C 1
ATOM 2043 O O . HIS B 1 17 ? 53.969 -39.094 -11.398 1 15.18 17 HIS B O 1
ATOM 2049 N N . LYS B 1 18 ? 55.438 -37.875 -12.422 1 15.66 18 LYS B N 1
ATOM 2050 C CA . LYS B 1 18 ? 56.5 -37.844 -11.422 1 15.66 18 LYS B CA 1
ATOM 2051 C C . LYS B 1 18 ? 56.188 -36.844 -10.32 1 15.66 18 LYS B C 1
ATOM 2053 O O . LYS B 1 18 ? 55.406 -35.906 -10.539 1 15.66 18 LYS B O 1
ATOM 2058 N N . PRO B 1 19 ? 57.438 -36.188 -9.477 1 17.3 19 PRO B N 1
ATOM 2059 C CA . PRO B 1 19 ? 58.062 -36.25 -8.148 1 17.3 19 PRO B CA 1
ATOM 2060 C C . PRO B 1 19 ? 57.781 -35 -7.32 1 17.3 19 PRO B C 1
ATOM 2062 O O . PRO B 1 19 ? 57.281 -34 -7.852 1 17.3 19 PRO B O 1
ATOM 2065 N N . LEU B 1 20 ? 58.875 -34.625 -6.309 1 16.17 20 LEU B N 1
ATOM 2066 C CA . LEU B 1 20 ? 59.375 -34.469 -4.941 1 16.17 20 LEU B CA 1
ATOM 2067 C C . LEU B 1 20 ? 59.656 -33 -4.629 1 16.17 20 LEU B C 1
ATOM 2069 O O . LEU B 1 20 ? 59.719 -32.625 -3.459 1 16.17 20 LEU B O 1
ATOM 2073 N N . LEU B 1 21 ? 60.25 -32.062 -5.414 1 15.45 21 LEU B N 1
ATOM 2074 C CA . LEU B 1 21 ? 61.469 -31.438 -4.898 1 15.45 21 LEU B CA 1
ATOM 2075 C C . LEU B 1 21 ? 61.156 -30.547 -3.695 1 15.45 21 LEU B C 1
ATOM 2077 O O . LEU B 1 21 ? 60.031 -30.062 -3.557 1 15.45 21 LEU B O 1
ATOM 2081 N N . THR B 1 22 ? 62.312 -29.922 -2.934 1 15.53 22 THR B N 1
ATOM 2082 C CA . THR B 1 22 ? 63.219 -29.75 -1.805 1 15.53 22 THR B CA 1
ATOM 2083 C C . THR B 1 22 ? 63.031 -28.391 -1.151 1 15.53 22 THR B C 1
ATOM 2085 O O . THR B 1 22 ? 62.844 -28.297 0.066 1 15.53 22 THR B O 1
ATOM 2088 N N . SER B 1 23 ? 64.062 -27.312 -1.355 1 15.47 23 SER B N 1
ATOM 2089 C CA . SER B 1 23 ? 65.125 -26.906 -0.476 1 15.47 23 SER B CA 1
ATOM 2090 C C . SER B 1 23 ? 64.688 -25.781 0.452 1 15.47 23 SER B C 1
ATOM 2092 O O . SER B 1 23 ? 63.656 -25.172 0.257 1 15.47 23 SER B O 1
ATOM 2094 N N . SER B 1 24 ? 65.562 -24.547 0.53 1 15.53 24 SER B N 1
ATOM 2095 C CA . SER B 1 24 ? 66.625 -24.109 1.425 1 15.53 24 SER B CA 1
ATOM 2096 C C . SER B 1 24 ? 66.125 -23.047 2.391 1 15.53 24 SER B C 1
ATOM 2098 O O . SER B 1 24 ? 65.062 -22.484 2.209 1 15.53 24 SER B O 1
ATOM 2100 N N . PHE B 1 25 ? 66.938 -21.703 2.445 1 15.34 25 PHE B N 1
ATOM 2101 C CA . PHE B 1 25 ? 67.938 -21.188 3.34 1 15.34 25 PHE B CA 1
ATOM 2102 C C . PHE B 1 25 ? 67.312 -20.219 4.348 1 15.34 25 PHE B C 1
ATOM 2104 O O . PHE B 1 25 ? 66.25 -19.734 4.164 1 15.34 25 PHE B O 1
ATOM 2111 N N . SER B 1 26 ? 67.938 -18.891 4.512 1 15.27 26 SER B N 1
ATOM 2112 C CA . SER B 1 26 ? 68.875 -18.359 5.52 1 15.27 26 SER B CA 1
ATOM 2113 C C . SER B 1 26 ? 68.125 -17.484 6.531 1 15.27 26 SER B C 1
ATOM 2115 O O . SER B 1 26 ? 67.062 -17 6.266 1 15.27 26 SER B O 1
ATOM 2117 N N . SER B 1 27 ? 68.938 -16.359 7.199 1 15.5 27 SER B N 1
ATOM 2118 C CA . SER B 1 27 ? 69.625 -16.062 8.469 1 15.5 27 SER B CA 1
ATOM 2119 C C . SER B 1 27 ? 68.812 -15.016 9.266 1 15.5 27 SER B C 1
ATOM 2121 O O . SER B 1 27 ? 67.875 -14.414 8.758 1 15.5 27 SER B O 1
ATOM 2123 N N . LYS B 1 28 ? 69.625 -13.828 9.875 1 16.39 28 LYS B N 1
ATOM 2124 C CA . LYS B 1 28 ? 70.125 -13.445 11.203 1 16.39 28 LYS B CA 1
ATOM 2125 C C . LYS B 1 28 ? 69.25 -12.305 11.773 1 16.39 28 LYS B C 1
ATOM 2127 O O . LYS B 1 28 ? 68.812 -12.367 12.922 1 16.39 28 LYS B O 1
ATOM 2132 N N . ILE B 1 29 ? 69.375 -10.922 11.266 1 15.91 29 ILE B N 1
ATOM 2133 C CA . ILE B 1 29 ? 70.125 -9.961 12.07 1 15.91 29 ILE B CA 1
ATOM 2134 C C . ILE B 1 29 ? 69.188 -9.406 13.172 1 15.91 29 ILE B C 1
ATOM 2136 O O . ILE B 1 29 ? 68 -9.43 13.055 1 15.91 29 ILE B O 1
ATOM 2140 N N . SER B 1 30 ? 69.625 -8.117 13.828 1 15.6 30 SER B N 1
ATOM 2141 C CA . SER B 1 30 ? 70.125 -7.52 15.055 1 15.6 30 SER B CA 1
ATOM 2142 C C . SER B 1 30 ? 69.062 -6.691 15.766 1 15.6 30 SER B C 1
ATOM 2144 O O . SER B 1 30 ? 68.188 -6.137 15.117 1 15.6 30 SER B O 1
ATOM 2146 N N . PHE B 1 31 ? 69.188 -6.516 17.188 1 17.17 31 PHE B N 1
ATOM 2147 C CA . PHE B 1 31 ? 68.5 -6.273 18.484 1 17.17 31 PHE B CA 1
ATOM 2148 C C . PHE B 1 31 ? 68.5 -4.785 18.797 1 17.17 31 PHE B C 1
ATOM 2150 O O . PHE B 1 31 ? 67.812 -4.359 19.75 1 17.17 31 PHE B O 1
ATOM 2157 N N . SER B 1 32 ? 69.062 -3.83 18.078 1 15.93 32 SER B N 1
ATOM 2158 C CA . SER B 1 32 ? 69.688 -2.9 19 1 15.93 32 SER B CA 1
ATOM 2159 C C . SER B 1 32 ? 68.688 -2.158 19.844 1 15.93 32 SER B C 1
ATOM 2161 O O . SER B 1 32 ? 67.5 -1.986 19.406 1 15.93 32 SER B O 1
ATOM 2163 N N . THR B 1 33 ? 69.125 -1.347 21.016 1 16.62 33 THR B N 1
ATOM 2164 C CA . THR B 1 33 ? 69.125 -1.028 22.438 1 16.62 33 THR B CA 1
ATOM 2165 C C . THR B 1 33 ? 68.375 0.282 22.688 1 16.62 33 THR B C 1
ATOM 2167 O O . THR B 1 33 ? 67.5 0.362 23.578 1 16.62 33 THR B O 1
ATOM 2170 N N . SER B 1 34 ? 68.75 1.533 22.188 1 16.23 34 SER B N 1
ATOM 2171 C CA . SER B 1 34 ? 69.312 2.525 23.109 1 16.23 34 SER B CA 1
ATOM 2172 C C . SER B 1 34 ? 68.188 3.221 23.891 1 16.23 34 SER B C 1
ATOM 2174 O O . SER B 1 34 ? 67 3.258 23.438 1 16.23 34 SER B O 1
ATOM 2176 N N . LEU B 1 35 ? 68.562 4.293 24.891 1 16.58 35 LEU B N 1
ATOM 2177 C CA . LEU B 1 35 ? 68.625 4.766 26.266 1 16.58 35 LEU B CA 1
ATOM 2178 C C . LEU B 1 35 ? 67.562 5.867 26.469 1 16.58 35 LEU B C 1
ATOM 2180 O O . LEU B 1 35 ? 66.75 5.777 27.375 1 16.58 35 LEU B O 1
ATOM 2184 N N . THR B 1 36 ? 67.938 7.297 26.406 1 16.06 36 THR B N 1
ATOM 2185 C CA . THR B 1 36 ? 68.25 8.109 27.578 1 16.06 36 THR B CA 1
ATOM 2186 C C . THR B 1 36 ? 67 8.922 27.984 1 16.06 36 THR B C 1
ATOM 2188 O O . THR B 1 36 ? 66.562 8.883 29.141 1 16.06 36 THR B O 1
ATOM 2191 N N . ASN B 1 37 ? 67 10.445 27.797 1 16.23 37 ASN B N 1
ATOM 2192 C CA . ASN B 1 37 ? 67.125 11.547 28.75 1 16.23 37 ASN B CA 1
ATOM 2193 C C . ASN B 1 37 ? 65.812 12.125 29.172 1 16.23 37 ASN B C 1
ATOM 2195 O O . ASN B 1 37 ? 64.875 12.172 28.375 1 16.23 37 ASN B O 1
ATOM 2199 N N . LYS B 1 38 ? 65.625 12.797 30.516 1 17.62 38 LYS B N 1
ATOM 2200 C CA . LYS B 1 38 ? 64.812 13.031 31.703 1 17.62 38 LYS B CA 1
ATOM 2201 C C . LYS B 1 38 ? 64.062 14.344 31.594 1 17.62 38 LYS B C 1
ATOM 2203 O O . LYS B 1 38 ? 62.938 14.477 32.125 1 17.62 38 LYS B O 1
ATOM 2208 N N . GLN B 1 39 ? 64.438 15.477 30.906 1 17.55 39 GLN B N 1
ATOM 2209 C CA . GLN B 1 39 ? 64.5 16.625 31.797 1 17.55 39 GLN B CA 1
ATOM 2210 C C . GLN B 1 39 ? 63.094 17.109 32.156 1 17.55 39 GLN B C 1
ATOM 2212 O O . GLN B 1 39 ? 62.125 16.812 31.453 1 17.55 39 GLN B O 1
ATOM 2217 N N . ARG B 1 40 ? 62.938 18.281 33.188 1 17.81 40 ARG B N 1
ATOM 2218 C CA . ARG B 1 40 ? 62.375 18.781 34.406 1 17.81 40 ARG B CA 1
ATOM 2219 C C . ARG B 1 40 ? 61.281 19.812 34.125 1 17.81 40 ARG B C 1
ATOM 2221 O O . ARG B 1 40 ? 60.562 20.234 35.031 1 17.81 40 ARG B O 1
ATOM 2228 N N . VAL B 1 41 ? 60.844 20.203 32.938 1 19.22 41 VAL B N 1
ATOM 2229 C CA . VAL B 1 41 ? 60.5 21.625 32.938 1 19.22 41 VAL B CA 1
ATOM 2230 C C . VAL B 1 41 ? 59.281 21.859 33.812 1 19.22 41 VAL B C 1
ATOM 2232 O O . VAL B 1 41 ? 58.344 21.078 33.812 1 19.22 41 VAL B O 1
ATOM 2235 N N . THR B 1 42 ? 59.406 22.953 34.719 1 18.69 42 THR B N 1
ATOM 2236 C CA . THR B 1 42 ? 58.844 23.547 35.938 1 18.69 42 THR B CA 1
ATOM 2237 C C . THR B 1 42 ? 57.469 24.156 35.656 1 18.69 42 THR B C 1
ATOM 2239 O O . THR B 1 42 ? 57.188 24.562 34.531 1 18.69 42 THR B O 1
ATOM 2242 N N . PRO B 1 43 ? 56.5 24.188 36.719 1 19.3 43 PRO B N 1
ATOM 2243 C CA . PRO B 1 43 ? 55.031 24.25 36.906 1 19.3 43 PRO B CA 1
ATOM 2244 C C . PRO B 1 43 ? 54.531 25.688 37 1 19.3 43 PRO B C 1
ATOM 2246 O O . PRO B 1 43 ? 53.312 25.906 37.188 1 19.3 43 PRO B O 1
ATOM 2249 N N . ARG B 1 44 ? 55.188 26.75 36.312 1 19.22 44 ARG B N 1
ATOM 2250 C CA . ARG B 1 44 ? 54.906 27.984 37.031 1 19.22 44 ARG B CA 1
ATOM 2251 C C . ARG B 1 44 ? 53.406 28.25 37.156 1 19.22 44 ARG B C 1
ATOM 2253 O O . ARG B 1 44 ? 52.656 27.922 36.25 1 19.22 44 ARG B O 1
ATOM 2260 N N . ASN B 1 45 ? 52.906 28.922 38.406 1 17.92 45 ASN B N 1
ATOM 2261 C CA . ASN B 1 45 ? 51.812 29.172 39.344 1 17.92 45 ASN B CA 1
ATOM 2262 C C . ASN B 1 45 ? 50.875 30.281 38.844 1 17.92 45 ASN B C 1
ATOM 2264 O O . ASN B 1 45 ? 49.844 30.562 39.469 1 17.92 45 ASN B O 1
ATOM 2268 N N . VAL B 1 46 ? 51.094 31.156 37.781 1 18.91 46 VAL B N 1
ATOM 2269 C CA . VAL B 1 46 ? 50.719 32.531 38.094 1 18.91 46 VAL B CA 1
ATOM 2270 C C . VAL B 1 46 ? 49.188 32.656 38.219 1 18.91 46 VAL B C 1
ATOM 2272 O O . VAL B 1 46 ? 48.469 32.25 37.312 1 18.91 46 VAL B O 1
ATOM 2275 N N . TYR B 1 47 ? 48.594 32.875 39.469 1 17.64 47 TYR B N 1
ATOM 2276 C CA . TYR B 1 47 ? 47.312 33 40.125 1 17.64 47 TYR B CA 1
ATOM 2277 C C . TYR B 1 47 ? 46.594 34.281 39.719 1 17.64 47 TYR B C 1
ATOM 2279 O O . TYR B 1 47 ? 45.5 34.594 40.188 1 17.64 47 TYR B O 1
ATOM 2287 N N . ALA B 1 48 ? 46.969 35.156 38.688 1 19.33 48 ALA B N 1
ATOM 2288 C CA . ALA B 1 48 ? 46.469 36.5 38.938 1 19.33 48 ALA B CA 1
ATOM 2289 C C . ALA B 1 48 ? 44.938 36.531 38.969 1 19.33 48 ALA B C 1
ATOM 2291 O O . ALA B 1 48 ? 44.281 36.062 38.062 1 19.33 48 ALA B O 1
ATOM 2292 N N . LEU B 1 49 ? 44.344 36.75 40.188 1 19.17 49 LEU B N 1
ATOM 2293 C CA . LEU B 1 49 ? 43.031 36.875 40.812 1 19.17 49 LEU B CA 1
ATOM 2294 C C . LEU B 1 49 ? 42.281 38.062 40.219 1 19.17 49 LEU B C 1
ATOM 2296 O O . LEU B 1 49 ? 42.594 39.219 40.5 1 19.17 49 LEU B O 1
ATOM 2300 N N . LEU B 1 50 ? 42.219 38.375 38.875 1 19.02 50 LEU B N 1
ATOM 2301 C CA . LEU B 1 50 ? 41.656 39.656 38.531 1 19.02 50 LEU B CA 1
ATOM 2302 C C . LEU B 1 50 ? 40.219 39.781 39.031 1 19.02 50 LEU B C 1
ATOM 2304 O O . LEU B 1 50 ? 39.406 38.875 38.781 1 19.02 50 LEU B O 1
ATOM 2308 N N . PHE B 1 51 ? 39.938 40.562 40.094 1 20.89 51 PHE B N 1
ATOM 2309 C CA . PHE B 1 51 ? 38.781 41 40.875 1 20.89 51 PHE B CA 1
ATOM 2310 C C . PHE B 1 51 ? 37.781 41.688 40 1 20.89 51 PHE B C 1
ATOM 2312 O O . PHE B 1 51 ? 37.969 42.844 39.625 1 20.89 51 PHE B O 1
ATOM 2319 N N . ILE B 1 52 ? 37.344 41.312 38.812 1 20.47 52 ILE B N 1
ATOM 2320 C CA . ILE B 1 52 ? 36.562 42.281 38.031 1 20.47 52 ILE B CA 1
ATOM 2321 C C . ILE B 1 52 ? 35.25 42.562 38.719 1 20.47 52 ILE B C 1
ATOM 2323 O O . ILE B 1 52 ? 34.594 41.625 39.219 1 20.47 52 ILE B O 1
ATOM 2327 N N . ASN B 1 53 ? 34.969 43.875 39.031 1 22.66 53 ASN B N 1
ATOM 2328 C CA . ASN B 1 53 ? 33.906 44.625 39.656 1 22.66 53 ASN B CA 1
ATOM 2329 C C . ASN B 1 53 ? 32.562 44.312 39.031 1 22.66 53 ASN B C 1
ATOM 2331 O O . ASN B 1 53 ? 32.438 44.125 37.844 1 22.66 53 ASN B O 1
ATOM 2335 N N . PRO B 1 54 ? 31.438 43.938 39.906 1 22.84 54 PRO B N 1
ATOM 2336 C CA . PRO B 1 54 ? 30.109 43.375 39.656 1 22.84 54 PRO B CA 1
ATOM 2337 C C . PRO B 1 54 ? 29.156 44.375 39 1 22.84 54 PRO B C 1
ATOM 2339 O O . PRO B 1 54 ? 27.969 44.094 38.844 1 22.84 54 PRO B O 1
ATOM 2342 N N . THR B 1 55 ? 29.562 45.219 38 1 24.97 55 THR B N 1
ATOM 2343 C CA . THR B 1 55 ? 28.547 46.25 37.719 1 24.97 55 THR B CA 1
ATOM 2344 C C . THR B 1 55 ? 27.188 45.594 37.438 1 24.97 55 THR B C 1
ATOM 2346 O O . THR B 1 55 ? 27.141 44.469 36.938 1 24.97 55 THR B O 1
ATOM 2349 N N . THR B 1 56 ? 26.062 46.125 38.062 1 25.27 56 THR B N 1
ATOM 2350 C CA . THR B 1 56 ? 24.641 45.844 38.25 1 25.27 56 THR B CA 1
ATOM 2351 C C . THR B 1 56 ? 23.906 45.844 36.938 1 25.27 56 THR B C 1
ATOM 2353 O O . THR B 1 56 ? 23.703 46.875 36.312 1 25.27 56 THR B O 1
ATOM 2356 N N . HIS B 1 57 ? 24.375 45.281 35.781 1 24.72 57 HIS B N 1
ATOM 2357 C CA . HIS B 1 57 ? 23.594 45.531 34.594 1 24.72 57 HIS B CA 1
ATOM 2358 C C . HIS B 1 57 ? 22.172 44.969 34.719 1 24.72 57 HIS B C 1
ATOM 2360 O O . HIS B 1 57 ? 21.984 43.906 35.281 1 24.72 57 HIS B O 1
ATOM 2366 N N . ARG B 1 58 ? 21.188 45.906 34.812 1 27.3 58 ARG B N 1
ATOM 2367 C CA . ARG B 1 58 ? 19.734 45.781 34.781 1 27.3 58 ARG B CA 1
ATOM 2368 C C . ARG B 1 58 ? 19.281 44.844 33.625 1 27.3 58 ARG B C 1
ATOM 2370 O O . ARG B 1 58 ? 19.547 45.125 32.469 1 27.3 58 ARG B O 1
ATOM 2377 N N . SER B 1 59 ? 19.438 43.531 33.781 1 26.56 59 SER B N 1
ATOM 2378 C CA . SER B 1 59 ? 19.062 42.562 32.75 1 26.56 59 SER B CA 1
ATOM 2379 C C . SER B 1 59 ? 17.578 42.688 32.406 1 26.56 59 SER B C 1
ATOM 2381 O O . SER B 1 59 ? 16.734 42.719 33.312 1 26.56 59 SER B O 1
ATOM 2383 N N . SER B 1 60 ? 17.219 43.656 31.547 1 28.25 60 SER B N 1
ATOM 2384 C CA . SER B 1 60 ? 15.914 43.625 30.891 1 28.25 60 SER B CA 1
ATOM 2385 C C . SER B 1 60 ? 15.531 42.188 30.5 1 28.25 60 SER B C 1
ATOM 2387 O O . SER B 1 60 ? 16.312 41.5 29.844 1 28.25 60 SER B O 1
ATOM 2389 N N . THR B 1 61 ? 14.766 41.531 31.344 1 26.78 61 THR B N 1
ATOM 2390 C CA . THR B 1 61 ? 14.18 40.219 31.234 1 26.78 61 THR B CA 1
ATOM 2391 C C . THR B 1 61 ? 13.398 40.062 29.938 1 26.78 61 THR B C 1
ATOM 2393 O O . THR B 1 61 ? 12.359 40.719 29.75 1 26.78 61 THR B O 1
ATOM 2396 N N . ASN B 1 62 ? 14.055 40.281 28.719 1 25.44 62 ASN B N 1
ATOM 2397 C CA . ASN B 1 62 ? 13.352 39.844 27.516 1 25.44 62 ASN B CA 1
ATOM 2398 C C . ASN B 1 62 ? 12.797 38.438 27.672 1 25.44 62 ASN B C 1
ATOM 2400 O O . ASN B 1 62 ? 13.539 37.5 27.953 1 25.44 62 ASN B O 1
ATOM 2404 N N . ASN B 1 63 ? 11.57 38.344 28.188 1 27.45 63 ASN B N 1
ATOM 2405 C CA . ASN B 1 63 ? 10.758 37.125 28.203 1 27.45 63 ASN B CA 1
ATOM 2406 C C . ASN B 1 63 ? 10.766 36.438 26.859 1 27.45 63 ASN B C 1
ATOM 2408 O O . ASN B 1 63 ? 10.086 36.844 25.922 1 27.45 63 ASN B O 1
ATOM 2412 N N . ARG B 1 64 ? 11.945 36.125 26.344 1 30.08 64 ARG B N 1
ATOM 2413 C CA . ARG B 1 64 ? 11.891 35.25 25.172 1 30.08 64 ARG B CA 1
ATOM 2414 C C . ARG B 1 64 ? 11.031 34 25.453 1 30.08 64 ARG B C 1
ATOM 2416 O O . ARG B 1 64 ? 11.352 33.219 26.328 1 30.08 64 ARG B O 1
ATOM 2423 N N . LYS B 1 65 ? 9.734 34.156 25.266 1 31.72 65 LYS B N 1
ATOM 2424 C CA . LYS B 1 65 ? 8.883 32.969 25.109 1 31.72 65 LYS B CA 1
ATOM 2425 C C . LYS B 1 65 ? 9.555 31.938 24.234 1 31.72 65 LYS B C 1
ATOM 2427 O O . LYS B 1 65 ? 9.828 32.188 23.062 1 31.72 65 LYS B O 1
ATOM 2432 N N . THR B 1 66 ? 10.586 31.25 24.766 1 29.72 66 THR B N 1
ATOM 2433 C CA . THR B 1 66 ? 11.023 30.031 24.078 1 29.72 66 THR B CA 1
ATOM 2434 C C . THR B 1 66 ? 9.82 29.219 23.625 1 29.72 66 THR B C 1
ATOM 2436 O O . THR B 1 66 ? 9.062 28.703 24.453 1 29.72 66 THR B O 1
ATOM 2439 N N . THR B 1 67 ? 9.164 29.672 22.594 1 30.91 67 THR B N 1
ATOM 2440 C CA . THR B 1 67 ? 8.234 28.75 21.969 1 30.91 67 THR B CA 1
ATOM 2441 C C . THR B 1 67 ? 8.844 27.344 21.875 1 30.91 67 THR B C 1
ATOM 2443 O O . THR B 1 67 ? 9.844 27.141 21.203 1 30.91 67 THR B O 1
ATOM 2446 N N . LEU B 1 68 ? 8.961 26.656 23.016 1 29.8 68 LEU B N 1
ATOM 2447 C CA . LEU B 1 68 ? 9.195 25.219 22.922 1 29.8 68 LEU B CA 1
ATOM 2448 C C . LEU B 1 68 ? 8.523 24.641 21.688 1 29.8 68 LEU B C 1
ATOM 2450 O O . LEU B 1 68 ? 7.293 24.641 21.578 1 29.8 68 LEU B O 1
ATOM 2454 N N . VAL B 1 69 ? 9.031 24.969 20.5 1 31.05 69 VAL B N 1
ATOM 2455 C CA . VAL B 1 69 ? 8.625 24.125 19.375 1 31.05 69 VAL B CA 1
ATOM 2456 C C . VAL B 1 69 ? 8.5 22.672 19.844 1 31.05 69 VAL B C 1
ATOM 2458 O O . VAL B 1 69 ? 9.484 22.062 20.25 1 31.05 69 VAL B O 1
ATOM 2461 N N . ASN B 1 70 ? 7.453 22.328 20.672 1 29.19 70 ASN B N 1
ATOM 2462 C CA . ASN B 1 70 ? 7.121 20.922 20.859 1 29.19 70 ASN B CA 1
ATOM 2463 C C . ASN B 1 70 ? 7.426 20.094 19.609 1 29.19 70 ASN B C 1
ATOM 2465 O O . ASN B 1 70 ? 6.793 20.281 18.562 1 29.19 70 ASN B O 1
ATOM 2469 N N . ALA B 1 71 ? 8.664 19.875 19.328 1 30.73 71 ALA B N 1
ATOM 2470 C CA . ALA B 1 71 ? 8.984 18.844 18.344 1 30.73 71 ALA B CA 1
ATOM 2471 C C . ALA B 1 71 ? 7.898 17.781 18.312 1 30.73 71 ALA B C 1
ATOM 2473 O O . ALA B 1 71 ? 7.609 17.141 19.328 1 30.73 71 ALA B O 1
ATOM 2474 N N . SER B 1 72 ? 6.801 17.953 17.641 1 34.53 72 SER B N 1
ATOM 2475 C CA . SER B 1 72 ? 5.848 16.891 17.344 1 34.53 72 SER B CA 1
ATOM 2476 C C . SER B 1 72 ? 6.535 15.523 17.328 1 34.53 72 SER B C 1
ATOM 2478 O O . SER B 1 72 ? 7.301 15.227 16.406 1 34.53 72 SER B O 1
ATOM 2480 N N . SER B 1 73 ? 7.137 15.039 18.422 1 35.72 73 SER B N 1
ATOM 2481 C CA . SER B 1 73 ? 7.684 13.711 18.672 1 35.72 73 SER B CA 1
ATOM 2482 C C . SER B 1 73 ? 6.875 12.641 17.953 1 35.72 73 SER B C 1
ATOM 2484 O O . SER B 1 73 ? 5.645 12.656 17.969 1 35.72 73 SER B O 1
ATOM 2486 N N . ASN B 1 74 ? 7.309 12.133 16.828 1 45.78 74 ASN B N 1
ATOM 2487 C CA . ASN B 1 74 ? 6.922 10.883 16.188 1 45.78 74 ASN B CA 1
ATOM 2488 C C . ASN B 1 74 ? 6.5 9.828 17.203 1 45.78 74 ASN B C 1
ATOM 2490 O O . ASN B 1 74 ? 7.27 8.922 17.516 1 45.78 74 ASN B O 1
ATOM 2494 N N . THR B 1 75 ? 5.828 10.234 18.297 1 48.47 75 THR B N 1
ATOM 2495 C CA . THR B 1 75 ? 5.516 9.305 19.375 1 48.47 75 THR B CA 1
ATOM 2496 C C . THR B 1 75 ? 4.484 8.273 18.922 1 48.47 75 THR B C 1
ATOM 2498 O O . THR B 1 75 ? 3.463 8.625 18.328 1 48.47 75 THR B O 1
ATOM 2501 N N . VAL B 1 76 ? 4.934 7.098 18.828 1 55.62 76 VAL B N 1
ATOM 2502 C CA . VAL B 1 76 ? 4.066 5.926 18.719 1 55.62 76 VAL B CA 1
ATOM 2503 C C . VAL B 1 76 ? 2.971 5.992 19.781 1 55.62 76 VAL B C 1
ATOM 2505 O O . VAL B 1 76 ? 3.244 6.266 20.953 1 55.62 76 VAL B O 1
ATOM 2508 N N . SER B 1 77 ? 1.719 6.293 19.422 1 56.25 77 SER B N 1
ATOM 2509 C CA . SER B 1 77 ? 0.574 6.406 20.328 1 56.25 77 SER B CA 1
ATOM 2510 C C . SER B 1 77 ? 0.32 5.094 21.062 1 56.25 77 SER B C 1
ATOM 2512 O O . SER B 1 77 ? 0.605 4.016 20.531 1 56.25 77 SER B O 1
ATOM 2514 N N . PRO B 1 78 ? -0.124 5.125 22.375 1 59.59 78 PRO B N 1
ATOM 2515 C CA . PRO B 1 78 ? -0.543 3.92 23.094 1 59.59 78 PRO B CA 1
ATOM 2516 C C . PRO B 1 78 ? -1.653 3.16 22.375 1 59.59 78 PRO B C 1
ATOM 2518 O O . PRO B 1 78 ? -2.354 3.732 21.531 1 59.59 78 PRO B O 1
ATOM 2521 N N . PHE B 1 79 ? -1.716 1.824 22.641 1 63.62 79 PHE B N 1
ATOM 2522 C CA . PHE B 1 79 ? -2.674 0.953 21.969 1 63.62 79 PHE B CA 1
ATOM 2523 C C . PHE B 1 79 ? -4.098 1.448 22.188 1 63.62 79 PHE B C 1
ATOM 2525 O O . PHE B 1 79 ? -4.922 1.403 21.266 1 63.62 79 PHE B O 1
ATOM 2532 N N . TRP B 1 80 ? -4.488 1.766 23.328 1 60 80 TRP B N 1
ATOM 2533 C CA . TRP B 1 80 ? -5.844 2.232 23.609 1 60 80 TRP B CA 1
ATOM 2534 C C . TRP B 1 80 ? -5.902 3.756 23.625 1 60 80 TRP B C 1
ATOM 2536 O O . TRP B 1 80 ? -5.355 4.395 24.531 1 60 80 TRP B O 1
ATOM 2546 N N . ASP B 1 81 ? -6.035 4.281 22.562 1 68.25 81 ASP B N 1
ATOM 2547 C CA . ASP B 1 81 ? -6.074 5.738 22.516 1 68.25 81 ASP B CA 1
ATOM 2548 C C . ASP B 1 81 ? -7.148 6.23 21.547 1 68.25 81 ASP B C 1
ATOM 2550 O O . ASP B 1 81 ? -8.062 5.484 21.188 1 68.25 81 ASP B O 1
ATOM 2554 N N . GLU B 1 82 ? -7.23 7.445 21.406 1 71.88 82 GLU B N 1
ATOM 2555 C CA . GLU B 1 82 ? -8.188 8.148 20.562 1 71.88 82 GLU B CA 1
ATOM 2556 C C . GLU B 1 82 ? -8.078 7.707 19.094 1 71.88 82 GLU B C 1
ATOM 2558 O O . GLU B 1 82 ? -8.906 8.078 18.266 1 71.88 82 GLU B O 1
ATOM 2563 N N . SER B 1 83 ? -7.211 6.699 18.906 1 80.25 83 SER B N 1
ATOM 2564 C CA . SER B 1 83 ? -6.965 6.301 17.516 1 80.25 83 SER B CA 1
ATOM 2565 C C . SER B 1 83 ? -8 5.281 17.047 1 80.25 83 SER B C 1
ATOM 2567 O O . SER B 1 83 ? -8.039 4.934 15.859 1 80.25 83 SER B O 1
ATOM 2569 N N . TRP B 1 84 ? -8.969 4.926 17.938 1 84.31 84 TRP B N 1
ATOM 2570 C CA . TRP B 1 84 ? -10 3.957 17.594 1 84.31 84 TRP B CA 1
ATOM 2571 C C . TRP B 1 84 ? -11.266 4.66 17.109 1 84.31 84 TRP B C 1
ATOM 2573 O O . TRP B 1 84 ? -12.219 4.008 16.688 1 84.31 84 TRP B O 1
ATOM 2583 N N . LYS B 1 85 ? -11.219 5.996 17.141 1 82.25 85 LYS B N 1
ATOM 2584 C CA . LYS B 1 85 ? -12.344 6.789 16.656 1 82.25 85 LYS B CA 1
ATOM 2585 C C . LYS B 1 85 ? -11.961 7.555 15.391 1 82.25 85 LYS B C 1
ATOM 2587 O O . LYS B 1 85 ? -10.797 7.914 15.203 1 82.25 85 LYS B O 1
ATOM 2592 N N . PRO B 1 86 ? -12.977 7.766 14.555 1 81.38 86 PRO B N 1
ATOM 2593 C CA . PRO B 1 86 ? -12.672 8.555 13.359 1 81.38 86 PRO B CA 1
ATOM 2594 C C . PRO B 1 86 ? -12.164 9.953 13.695 1 81.38 86 PRO B C 1
ATOM 2596 O O . PRO B 1 86 ? -12.5 10.508 14.742 1 81.38 86 PRO B O 1
ATOM 2599 N N . ASP B 1 87 ? -11.258 10.383 12.805 1 74 87 ASP B N 1
ATOM 2600 C CA . ASP B 1 87 ? -10.75 11.734 13 1 74 87 ASP B CA 1
ATOM 2601 C C . ASP B 1 87 ? -11.867 12.773 12.836 1 74 87 ASP B C 1
ATOM 2603 O O . ASP B 1 87 ? -12.391 12.953 11.734 1 74 87 ASP B O 1
ATOM 2607 N N . GLU B 1 88 ? -12.32 13.344 13.836 1 71.25 88 GLU B N 1
ATOM 2608 C CA . GLU B 1 88 ? -13.438 14.289 13.828 1 71.25 88 GLU B CA 1
ATOM 2609 C C . GLU B 1 88 ? -13 15.656 13.312 1 71.25 88 GLU B C 1
ATOM 2611 O O . GLU B 1 88 ? -13.836 16.484 12.961 1 71.25 88 GLU B O 1
ATOM 2616 N N . LYS B 1 89 ? -11.828 15.82 13.164 1 73.12 89 LYS B N 1
ATOM 2617 C CA . LYS B 1 89 ? -11.352 17.141 12.742 1 73.12 89 LYS B CA 1
ATOM 2618 C C . LYS B 1 89 ? -11.453 17.297 11.234 1 73.12 89 LYS B C 1
ATOM 2620 O O . LYS B 1 89 ? -11.469 18.422 10.727 1 73.12 89 LYS B O 1
ATOM 2625 N N . THR B 1 90 ? -11.562 16.234 10.539 1 73.06 90 THR B N 1
ATOM 2626 C CA . THR B 1 90 ? -11.695 16.312 9.094 1 73.06 90 THR B CA 1
ATOM 2627 C C . THR B 1 90 ? -13.164 16.406 8.688 1 73.06 90 THR B C 1
ATOM 2629 O O . THR B 1 90 ? -13.969 15.555 9.07 1 73.06 90 THR B O 1
ATOM 2632 N N . PRO B 1 91 ? -13.547 17.5 8.078 1 78.19 91 PRO B N 1
ATOM 2633 C CA . PRO B 1 91 ? -14.945 17.625 7.652 1 78.19 91 PRO B CA 1
ATOM 2634 C C . PRO B 1 91 ? -15.391 16.484 6.746 1 78.19 91 PRO B C 1
ATOM 2636 O O . PRO B 1 91 ? -14.562 15.852 6.078 1 78.19 91 PRO B O 1
ATOM 2639 N N . ALA B 1 92 ? -16.703 16.25 6.758 1 84.19 92 ALA B N 1
ATOM 2640 C CA . ALA B 1 92 ? -17.266 15.219 5.887 1 84.19 92 ALA B CA 1
ATOM 2641 C C . ALA B 1 92 ? -17.094 15.586 4.418 1 84.19 92 ALA B C 1
ATOM 2643 O O . ALA B 1 92 ? -17.297 16.75 4.039 1 84.19 92 ALA B O 1
ATOM 2644 N N . PRO B 1 93 ? -16.703 14.633 3.705 1 86.81 93 PRO B N 1
ATOM 2645 C CA . PRO B 1 93 ? -16.484 14.922 2.285 1 86.81 93 PRO B CA 1
ATOM 2646 C C . PRO B 1 93 ? -17.797 15.125 1.523 1 86.81 93 PRO B C 1
ATOM 2648 O O . PRO B 1 93 ? -18.812 14.523 1.875 1 86.81 93 PRO B O 1
ATOM 2651 N N . SER B 1 94 ? -17.797 15.961 0.572 1 90.25 94 SER B N 1
ATOM 2652 C CA . SER B 1 94 ? -18.906 16.125 -0.357 1 90.25 94 SER B CA 1
ATOM 2653 C C . SER B 1 94 ? -18.969 14.961 -1.339 1 90.25 94 SER B C 1
ATOM 2655 O O . SER B 1 94 ? -18.016 14.195 -1.476 1 90.25 94 SER B O 1
ATOM 2657 N N . LEU B 1 95 ? -20.078 14.805 -2.016 1 92.12 95 LEU B N 1
ATOM 2658 C CA . LEU B 1 95 ? -20.25 13.734 -2.988 1 92.12 95 LEU B CA 1
ATOM 2659 C C . LEU B 1 95 ? -19.266 13.883 -4.141 1 92.12 95 LEU B C 1
ATOM 2661 O O . LEU B 1 95 ? -18.781 12.883 -4.688 1 92.12 95 LEU B O 1
ATOM 2665 N N . SER B 1 96 ? -19.016 15.133 -4.48 1 90.38 96 SER B N 1
ATOM 2666 C CA . SER B 1 96 ? -18.047 15.383 -5.539 1 90.38 96 SER B CA 1
ATOM 2667 C C . SER B 1 96 ? -16.641 14.977 -5.109 1 90.38 96 SER B C 1
ATOM 2669 O O . SER B 1 96 ? -15.852 14.477 -5.918 1 90.38 96 SER B O 1
ATOM 2671 N N . ASP B 1 97 ? -16.375 15.117 -3.83 1 90.75 97 ASP B N 1
ATOM 2672 C CA . ASP B 1 97 ? -15.07 14.766 -3.273 1 90.75 97 ASP B CA 1
ATOM 2673 C C . ASP B 1 97 ? -14.883 13.25 -3.238 1 90.75 97 ASP B C 1
ATOM 2675 O O . ASP B 1 97 ? -13.75 12.766 -3.129 1 90.75 97 ASP B O 1
ATOM 2679 N N . ILE B 1 98 ? -15.93 12.547 -3.354 1 95.81 98 ILE B N 1
ATOM 2680 C CA . ILE B 1 98 ? -15.883 11.086 -3.363 1 95.81 98 ILE B CA 1
ATOM 2681 C C . ILE B 1 98 ? -15.883 10.578 -4.805 1 95.81 98 ILE B C 1
ATOM 2683 O O . ILE B 1 98 ? -15.141 9.656 -5.148 1 95.81 98 ILE B O 1
ATOM 2687 N N . PHE B 1 99 ? -16.578 11.203 -5.637 1 95.69 99 PHE B N 1
ATOM 2688 C CA . PHE B 1 99 ? -16.812 10.742 -7 1 95.69 99 PHE B CA 1
ATOM 2689 C C . PHE B 1 99 ? -15.531 10.844 -7.824 1 95.69 99 PHE B C 1
ATOM 2691 O O . PHE B 1 99 ? -15.164 9.891 -8.523 1 95.69 99 PHE B O 1
ATOM 2698 N N . TRP B 1 100 ? -14.828 11.898 -7.727 1 94.56 100 TRP B N 1
ATOM 2699 C CA . TRP B 1 100 ? -13.703 12.148 -8.625 1 94.56 100 TRP B CA 1
ATOM 2700 C C . TRP B 1 100 ? -12.547 11.203 -8.328 1 94.56 100 TRP B C 1
ATOM 2702 O O . TRP B 1 100 ? -12.023 10.547 -9.234 1 94.56 100 TRP B O 1
ATOM 2712 N N . PRO B 1 101 ? -12.25 11.109 -7.031 1 96.62 101 PRO B N 1
ATOM 2713 C CA . PRO B 1 101 ? -11.188 10.133 -6.746 1 96.62 101 PRO B CA 1
ATOM 2714 C C . PRO B 1 101 ? -11.578 8.711 -7.145 1 96.62 101 PRO B C 1
ATOM 2716 O O . PRO B 1 101 ? -10.742 7.965 -7.664 1 96.62 101 PRO B O 1
ATOM 2719 N N . SER B 1 102 ? -12.773 8.359 -6.949 1 98.19 102 SER B N 1
ATOM 2720 C CA . SER B 1 102 ? -13.25 7.031 -7.312 1 98.19 102 SER B CA 1
ATOM 2721 C C . SER B 1 102 ? -13.227 6.828 -8.82 1 98.19 102 SER B C 1
ATOM 2723 O O . SER B 1 102 ? -12.812 5.773 -9.305 1 98.19 102 SER B O 1
ATOM 2725 N N . ALA B 1 103 ? -13.609 7.812 -9.523 1 97.38 103 ALA B N 1
ATOM 2726 C CA . ALA B 1 103 ? -13.594 7.746 -10.984 1 97.38 103 ALA B CA 1
ATOM 2727 C C . ALA B 1 103 ? -12.164 7.648 -11.516 1 97.38 103 ALA B C 1
ATOM 2729 O O . ALA B 1 103 ? -11.898 6.895 -12.453 1 97.38 103 ALA B O 1
ATOM 2730 N N . GLY B 1 104 ? -11.32 8.461 -10.945 1 97.75 104 GLY B N 1
ATOM 2731 C CA . GLY B 1 104 ? -9.914 8.375 -11.32 1 97.75 104 GLY B CA 1
ATOM 2732 C C . GLY B 1 104 ? -9.32 7 -11.102 1 97.75 104 GLY B C 1
ATOM 2733 O O . GLY B 1 104 ? -8.617 6.473 -11.969 1 97.75 104 GLY B O 1
ATOM 2734 N N . ALA B 1 105 ? -9.648 6.43 -10 1 98.5 105 ALA B N 1
ATOM 2735 C CA . ALA B 1 105 ? -9.148 5.094 -9.68 1 98.5 105 ALA B CA 1
ATOM 2736 C C . ALA B 1 105 ? -9.703 4.055 -10.648 1 98.5 105 ALA B C 1
ATOM 2738 O O . ALA B 1 105 ? -8.984 3.145 -11.07 1 98.5 105 ALA B O 1
ATOM 2739 N N . PHE B 1 106 ? -10.945 4.18 -10.969 1 98.62 106 PHE B N 1
ATOM 2740 C CA . PHE B 1 106 ? -11.539 3.262 -11.93 1 98.62 106 PHE B CA 1
ATOM 2741 C C . PHE B 1 106 ? -10.82 3.336 -13.273 1 98.62 106 PHE B C 1
ATOM 2743 O O . PHE B 1 106 ? -10.422 2.311 -13.828 1 98.62 106 PHE B O 1
ATOM 2750 N N . VAL B 1 107 ? -10.641 4.52 -13.773 1 98.25 107 VAL B N 1
ATOM 2751 C CA . VAL B 1 107 ? -10.031 4.719 -15.086 1 98.25 107 VAL B CA 1
ATOM 2752 C C . VAL B 1 107 ? -8.586 4.211 -15.062 1 98.25 107 VAL B C 1
ATOM 2754 O O . VAL B 1 107 ? -8.141 3.549 -16 1 98.25 107 VAL B O 1
ATOM 2757 N N . ALA B 1 108 ? -7.902 4.52 -14.008 1 98.5 108 ALA B N 1
ATOM 2758 C CA . ALA B 1 108 ? -6.512 4.082 -13.906 1 98.5 108 ALA B CA 1
ATOM 2759 C C . ALA B 1 108 ? -6.414 2.561 -13.906 1 98.5 108 ALA B C 1
ATOM 2761 O O . ALA B 1 108 ? -5.656 1.982 -14.688 1 98.5 108 ALA B O 1
ATOM 2762 N N . MET B 1 109 ? -7.188 1.946 -13.094 1 98.38 109 MET B N 1
ATOM 2763 C CA . MET B 1 109 ? -7.125 0.493 -12.969 1 98.38 109 MET B CA 1
ATOM 2764 C C . MET B 1 109 ? -7.672 -0.185 -14.219 1 98.38 109 MET B C 1
ATOM 2766 O O . MET B 1 109 ? -7.164 -1.228 -14.641 1 98.38 109 MET B O 1
ATOM 2770 N N . ALA B 1 110 ? -8.695 0.374 -14.82 1 98.06 110 ALA B N 1
ATOM 2771 C CA . ALA B 1 110 ? -9.227 -0.161 -16.078 1 98.06 110 ALA B CA 1
ATOM 2772 C C . ALA B 1 110 ? -8.18 -0.093 -17.188 1 98.06 110 ALA B C 1
ATOM 2774 O O . ALA B 1 110 ? -8.031 -1.034 -17.969 1 98.06 110 ALA B O 1
ATOM 2775 N N . SER B 1 111 ? -7.484 0.992 -17.25 1 97.81 111 SER B N 1
ATOM 2776 C CA . SER B 1 111 ? -6.43 1.139 -18.25 1 97.81 111 SER B CA 1
ATOM 2777 C C . SER B 1 111 ? -5.324 0.108 -18.047 1 97.81 111 SER B C 1
ATOM 2779 O O . SER B 1 111 ? -4.867 -0.515 -19 1 97.81 111 SER B O 1
ATOM 2781 N N . LEU B 1 112 ? -4.98 -0.083 -16.828 1 97.19 112 LEU B N 1
ATOM 2782 C CA . LEU B 1 112 ? -3.965 -1.085 -16.516 1 97.19 112 LEU B CA 1
ATOM 2783 C C . LEU B 1 112 ? -4.461 -2.486 -16.859 1 97.19 112 LEU B C 1
ATOM 2785 O O . LEU B 1 112 ? -3.713 -3.301 -17.406 1 97.19 112 LEU B O 1
ATOM 2789 N N . GLY B 1 113 ? -5.703 -2.75 -16.516 1 95.19 113 GLY B N 1
ATOM 2790 C CA . GLY B 1 113 ? -6.289 -4.043 -16.828 1 95.19 113 GLY B CA 1
ATOM 2791 C C . GLY B 1 113 ? -6.359 -4.336 -18.312 1 95.19 113 GLY B C 1
ATOM 2792 O O . GLY B 1 113 ? -6.09 -5.457 -18.734 1 95.19 113 GLY B O 1
ATOM 2793 N N . LYS B 1 114 ? -6.691 -3.373 -19.062 1 94.5 114 LYS B N 1
ATOM 2794 C CA . LYS B 1 114 ? -6.738 -3.547 -20.516 1 94.5 114 LYS B CA 1
ATOM 2795 C C . LYS B 1 114 ? -5.34 -3.777 -21.078 1 94.5 114 LYS B C 1
ATOM 2797 O O . LYS B 1 114 ? -5.164 -4.586 -22 1 94.5 114 LYS B O 1
ATOM 2802 N N . MET B 1 115 ? -4.438 -3.096 -20.562 1 94.38 115 MET B N 1
ATOM 2803 C CA . MET B 1 115 ? -3.053 -3.316 -20.969 1 94.38 115 MET B CA 1
ATOM 2804 C C . MET B 1 115 ? -2.605 -4.734 -20.625 1 94.38 115 MET B C 1
ATOM 2806 O O . MET B 1 115 ? -1.856 -5.352 -21.391 1 94.38 115 MET B O 1
ATOM 2810 N N . ASP B 1 116 ? -3.057 -5.168 -19.469 1 93.75 116 ASP B N 1
ATOM 2811 C CA . ASP B 1 116 ? -2.758 -6.539 -19.062 1 93.75 116 ASP B CA 1
ATOM 2812 C C . ASP B 1 116 ? -3.262 -7.535 -20.109 1 93.75 116 ASP B C 1
ATOM 2814 O O . ASP B 1 116 ? -2.58 -8.516 -20.422 1 93.75 116 ASP B O 1
ATOM 2818 N N . GLN B 1 117 ? -4.465 -7.316 -20.625 1 90.56 117 GLN B N 1
ATOM 2819 C CA . GLN B 1 117 ? -5.043 -8.195 -21.625 1 90.56 117 GLN B CA 1
ATOM 2820 C C . GLN B 1 117 ? -4.188 -8.211 -22.891 1 90.56 117 GLN B C 1
ATOM 2822 O O . GLN B 1 117 ? -3.996 -9.258 -23.516 1 90.56 117 GLN B O 1
ATOM 2827 N N . MET B 1 118 ? -3.645 -7.07 -23.172 1 90.62 118 MET B N 1
ATOM 2828 C CA . MET B 1 118 ? -2.816 -6.953 -24.375 1 90.62 118 MET B CA 1
ATOM 2829 C C . MET B 1 118 ? -1.469 -7.637 -24.172 1 90.62 118 MET B C 1
ATOM 2831 O O . MET B 1 118 ? -0.891 -8.172 -25.125 1 90.62 118 MET B O 1
ATOM 2835 N N . LEU B 1 119 ? -1.053 -7.734 -22.984 1 89.19 119 LEU B N 1
ATOM 2836 C CA . LEU B 1 119 ? 0.277 -8.258 -22.688 1 89.19 119 LEU B CA 1
ATOM 2837 C C . LEU B 1 119 ? 0.198 -9.703 -22.203 1 89.19 119 LEU B C 1
ATOM 2839 O O . LEU B 1 119 ? 1.226 -10.359 -22.031 1 89.19 119 LEU B O 1
ATOM 2843 N N . ALA B 1 120 ? -0.934 -10.188 -22.047 1 86 120 ALA B N 1
ATOM 2844 C CA . ALA B 1 120 ? -1.177 -11.516 -21.5 1 86 120 ALA B CA 1
ATOM 2845 C C . ALA B 1 120 ? -0.432 -12.586 -22.297 1 86 120 ALA B C 1
ATOM 2847 O O . ALA B 1 120 ? 0.189 -13.477 -21.719 1 86 120 ALA B O 1
ATOM 2848 N N . PRO B 1 121 ? -0.4 -12.523 -23.594 1 87.19 121 PRO B N 1
ATOM 2849 C CA . PRO B 1 121 ? 0.308 -13.547 -24.359 1 87.19 121 PRO B CA 1
ATOM 2850 C C . PRO B 1 121 ? 1.809 -13.562 -24.078 1 87.19 121 PRO B C 1
ATOM 2852 O O . PRO B 1 121 ? 2.469 -14.586 -24.297 1 87.19 121 PRO B O 1
ATOM 2855 N N . LYS B 1 122 ? 2.33 -12.531 -23.531 1 83.81 122 LYS B N 1
ATOM 2856 C CA . LYS B 1 122 ? 3.752 -12.438 -23.219 1 83.81 122 LYS B CA 1
ATOM 2857 C C . LYS B 1 122 ? 4.023 -12.844 -21.781 1 83.81 122 LYS B C 1
ATOM 2859 O O . LYS B 1 122 ? 5.172 -12.852 -21.328 1 83.81 122 LYS B O 1
ATOM 2864 N N . GLY B 1 123 ? 2.984 -13.062 -21.078 1 81.69 123 GLY B N 1
ATOM 2865 C CA . GLY B 1 123 ? 3.129 -13.516 -19.703 1 81.69 123 GLY B CA 1
ATOM 2866 C C . GLY B 1 123 ? 3.434 -12.383 -18.734 1 81.69 123 GLY B C 1
ATOM 2867 O O . GLY B 1 123 ? 4 -12.609 -17.656 1 81.69 123 GLY B O 1
ATOM 2868 N N . ILE B 1 124 ? 3.143 -11.203 -19.156 1 79.5 124 ILE B N 1
ATOM 2869 C CA . ILE B 1 124 ? 3.451 -10.031 -18.328 1 79.5 124 ILE B CA 1
ATOM 2870 C C . ILE B 1 124 ? 2.156 -9.391 -17.844 1 79.5 124 ILE B C 1
ATOM 2872 O O . ILE B 1 124 ? 1.167 -9.328 -18.578 1 79.5 124 ILE B O 1
ATOM 2876 N N . SER B 1 125 ? 2.104 -9.109 -16.562 1 85.44 125 SER B N 1
ATOM 2877 C CA . SER B 1 125 ? 0.981 -8.367 -15.992 1 85.44 125 SER B CA 1
ATOM 2878 C C . SER B 1 125 ? 1.437 -7.031 -15.422 1 85.44 125 SER B C 1
ATOM 2880 O O . SER B 1 125 ? 2.408 -6.973 -14.664 1 85.44 125 SER B O 1
ATOM 2882 N N . MET B 1 126 ? 0.715 -5.988 -15.812 1 88 126 MET B N 1
ATOM 2883 C CA . MET B 1 126 ? 1.042 -4.641 -15.359 1 88 126 MET B CA 1
ATOM 2884 C C . MET B 1 126 ? 0.297 -4.305 -14.07 1 88 126 MET B C 1
ATOM 2886 O O . MET B 1 126 ? 0.803 -3.559 -13.227 1 88 126 MET B O 1
ATOM 2890 N N . SER B 1 127 ? -0.859 -4.855 -14 1 92 127 SER B N 1
ATOM 2891 C CA . SER B 1 127 ? -1.664 -4.566 -12.82 1 92 127 SER B CA 1
ATOM 2892 C C . SER B 1 127 ? -1.232 -5.422 -11.633 1 92 127 SER B C 1
ATOM 2894 O O . SER B 1 127 ? -1.363 -6.648 -11.664 1 92 127 SER B O 1
ATOM 2896 N N . ILE B 1 128 ? -0.571 -4.801 -10.688 1 94.06 128 ILE B N 1
ATOM 2897 C CA . ILE B 1 128 ? -0.177 -5.469 -9.453 1 94.06 128 ILE B CA 1
ATOM 2898 C C . ILE B 1 128 ? -0.872 -4.809 -8.266 1 94.06 128 ILE B C 1
ATOM 2900 O O . ILE B 1 128 ? -1.232 -3.633 -8.32 1 94.06 128 ILE B O 1
ATOM 2904 N N . ALA B 1 129 ? -1.019 -5.551 -7.25 1 95.06 129 ALA B N 1
ATOM 2905 C CA . ALA B 1 129 ? -1.819 -5.137 -6.102 1 95.06 129 ALA B CA 1
ATOM 2906 C C . ALA B 1 129 ? -1.299 -3.828 -5.516 1 95.06 129 ALA B C 1
ATOM 2908 O O . ALA B 1 129 ? -2.082 -2.941 -5.164 1 95.06 129 ALA B O 1
ATOM 2909 N N . PRO B 1 130 ? 0.023 -3.562 -5.438 1 97.31 130 PRO B N 1
ATOM 2910 C CA . PRO B 1 130 ? 0.549 -2.324 -4.855 1 97.31 130 PRO B CA 1
ATOM 2911 C C . PRO B 1 130 ? 0.092 -1.078 -5.609 1 97.31 130 PRO B C 1
ATOM 2913 O O . PRO B 1 130 ? 0.031 0.01 -5.031 1 97.31 130 PRO B O 1
ATOM 2916 N N . LEU B 1 131 ? -0.271 -1.261 -6.859 1 98.12 131 LEU B N 1
ATOM 2917 C CA . LEU B 1 131 ? -0.715 -0.109 -7.637 1 98.12 131 LEU B CA 1
ATOM 2918 C C . LEU B 1 131 ? -2.1 0.347 -7.188 1 98.12 131 LEU B C 1
ATOM 2920 O O . LEU B 1 131 ? -2.479 1.5 -7.406 1 98.12 131 LEU B O 1
ATOM 2924 N N . GLY B 1 132 ? -2.85 -0.566 -6.598 1 98.19 132 GLY B N 1
ATOM 2925 C CA . GLY B 1 132 ? -4.074 -0.133 -5.945 1 98.19 132 GLY B CA 1
ATOM 2926 C C . GLY B 1 132 ? -3.838 0.869 -4.832 1 98.19 132 GLY B C 1
ATOM 2927 O O . GLY B 1 132 ? -4.562 1.86 -4.719 1 98.19 132 GLY B O 1
ATOM 2928 N N . ALA B 1 133 ? -2.838 0.602 -4.039 1 98.62 133 ALA B N 1
ATOM 2929 C CA . ALA B 1 133 ? -2.469 1.521 -2.967 1 98.62 133 ALA B CA 1
ATOM 2930 C C . ALA B 1 133 ? -1.95 2.842 -3.531 1 98.62 133 ALA B C 1
ATOM 2932 O O . ALA B 1 133 ? -2.211 3.908 -2.969 1 98.62 133 ALA B O 1
ATOM 2933 N N . VAL B 1 134 ? -1.225 2.779 -4.625 1 98.56 134 VAL B N 1
ATOM 2934 C CA . VAL B 1 134 ? -0.748 3.996 -5.273 1 98.56 134 VAL B CA 1
ATOM 2935 C C . VAL B 1 134 ? -1.937 4.852 -5.707 1 98.56 134 VAL B C 1
ATOM 2937 O O . VAL B 1 134 ? -1.948 6.062 -5.492 1 98.56 134 VAL B O 1
ATOM 2940 N N . CYS B 1 135 ? -2.93 4.219 -6.262 1 98.56 135 CYS B N 1
ATOM 2941 C CA . CYS B 1 135 ? -4.133 4.934 -6.668 1 98.56 135 CYS B CA 1
ATOM 2942 C C . CYS B 1 135 ? -4.797 5.609 -5.473 1 98.56 135 CYS B C 1
ATOM 2944 O O . CYS B 1 135 ? -5.215 6.766 -5.566 1 98.56 135 CYS B O 1
ATOM 2946 N N . ALA B 1 136 ? -4.852 4.891 -4.395 1 98.38 136 ALA B N 1
ATOM 2947 C CA . ALA B 1 136 ? -5.465 5.473 -3.205 1 98.38 136 ALA B CA 1
ATOM 2948 C C . ALA B 1 136 ? -4.699 6.711 -2.746 1 98.38 136 ALA B C 1
ATOM 2950 O O . ALA B 1 136 ? -5.301 7.719 -2.363 1 98.38 136 ALA B O 1
ATOM 2951 N N . VAL B 1 137 ? -3.41 6.652 -2.805 1 97.69 137 VAL B N 1
ATOM 2952 C CA . VAL B 1 137 ? -2.596 7.785 -2.375 1 97.69 137 VAL B CA 1
ATOM 2953 C C . VAL B 1 137 ? -2.795 8.961 -3.33 1 97.69 137 VAL B C 1
ATOM 2955 O O . VAL B 1 137 ? -3.053 10.086 -2.896 1 97.69 137 VAL B O 1
ATOM 2958 N N . LEU B 1 138 ? -2.783 8.734 -4.578 1 96.88 138 LEU B N 1
ATOM 2959 C CA . LEU B 1 138 ? -2.764 9.812 -5.562 1 96.88 138 LEU B CA 1
ATOM 2960 C C . LEU B 1 138 ? -4.156 10.406 -5.742 1 96.88 138 LEU B C 1
ATOM 2962 O O . LEU B 1 138 ? -4.293 11.609 -5.984 1 96.88 138 LEU B O 1
ATOM 2966 N N . PHE B 1 139 ? -5.16 9.578 -5.559 1 97.06 139 PHE B N 1
ATOM 2967 C CA . PHE B 1 139 ? -6.5 10.07 -5.855 1 97.06 139 PHE B CA 1
ATOM 2968 C C . PHE B 1 139 ? -7.223 10.469 -4.574 1 97.06 139 PHE B C 1
ATOM 2970 O O . PHE B 1 139 ? -7.988 11.438 -4.562 1 97.06 139 PHE B O 1
ATOM 2977 N N . ALA B 1 140 ? -7.004 9.789 -3.479 1 95.31 140 ALA B N 1
ATOM 2978 C CA . ALA B 1 140 ? -7.762 10.055 -2.256 1 95.31 140 ALA B CA 1
ATOM 2979 C C . ALA B 1 140 ? -7.023 11.047 -1.358 1 95.31 140 ALA B C 1
ATOM 2981 O O . ALA B 1 140 ? -7.648 11.766 -0.576 1 95.31 140 ALA B O 1
ATOM 2982 N N . THR B 1 141 ? -5.676 11.023 -1.427 1 93.56 141 THR B N 1
ATOM 2983 C CA . THR B 1 141 ? -4.883 11.914 -0.59 1 93.56 141 THR B CA 1
ATOM 2984 C C . THR B 1 141 ? -3.795 12.602 -1.411 1 93.56 141 THR B C 1
ATOM 2986 O O . THR B 1 141 ? -2.607 12.492 -1.102 1 93.56 141 THR B O 1
ATOM 2989 N N . PRO B 1 142 ? -4.188 13.438 -2.324 1 91.19 142 PRO B N 1
ATOM 2990 C CA . PRO B 1 142 ? -3.227 14.023 -3.258 1 91.19 142 PRO B CA 1
ATOM 2991 C C . PRO B 1 142 ? -2.318 15.062 -2.596 1 91.19 142 PRO B C 1
ATOM 2993 O O . PRO B 1 142 ? -1.241 15.367 -3.117 1 91.19 142 PRO B O 1
ATOM 2996 N N . SER B 1 143 ? -2.646 15.586 -1.426 1 89.44 143 SER B N 1
ATOM 2997 C CA . SER B 1 143 ? -1.859 16.625 -0.763 1 89.44 143 SER B CA 1
ATOM 2998 C C . SER B 1 143 ? -0.872 16.016 0.228 1 89.44 143 SER B C 1
ATOM 3000 O O . SER B 1 143 ? -0.053 16.734 0.812 1 89.44 143 SER B O 1
ATOM 3002 N N . SER B 1 144 ? -0.935 14.734 0.339 1 91.75 144 SER B N 1
ATOM 3003 C CA . SER B 1 144 ? -0.037 14.086 1.288 1 91.75 144 SER B CA 1
ATOM 3004 C C . SER B 1 144 ? 1.386 14.016 0.745 1 91.75 144 SER B C 1
ATOM 3006 O O . SER B 1 144 ? 1.59 13.961 -0.469 1 91.75 144 SER B O 1
ATOM 3008 N N . PRO B 1 145 ? 2.328 13.984 1.604 1 92.12 145 PRO B N 1
ATOM 3009 C CA . PRO B 1 145 ? 3.713 13.82 1.155 1 92.12 145 PRO B CA 1
ATOM 3010 C C . PRO B 1 145 ? 3.934 12.539 0.362 1 92.12 145 PRO B C 1
ATOM 3012 O O . PRO B 1 145 ? 4.758 12.508 -0.556 1 92.12 145 PRO B O 1
ATOM 3015 N N . ALA B 1 146 ? 3.223 11.547 0.637 1 95.5 146 ALA B N 1
ATOM 3016 C CA . ALA B 1 146 ? 3.352 10.258 -0.031 1 95.5 146 ALA B CA 1
ATOM 3017 C C . ALA B 1 146 ? 2.941 10.352 -1.498 1 95.5 146 ALA B C 1
ATOM 3019 O O . ALA B 1 146 ? 3.287 9.484 -2.303 1 95.5 146 ALA B O 1
ATOM 3020 N N . ALA B 1 147 ? 2.219 11.414 -1.813 1 95.38 147 ALA B N 1
ATOM 3021 C CA . ALA B 1 147 ? 1.7 11.562 -3.17 1 95.38 147 ALA B CA 1
ATOM 3022 C C . ALA B 1 147 ? 2.68 12.328 -4.051 1 95.38 147 ALA B C 1
ATOM 3024 O O . ALA B 1 147 ? 2.494 12.414 -5.27 1 95.38 147 ALA B O 1
ATOM 3025 N N . ARG B 1 148 ? 3.713 12.828 -3.469 1 95.12 148 ARG B N 1
ATOM 3026 C CA . ARG B 1 148 ? 4.711 13.555 -4.242 1 95.12 148 ARG B CA 1
ATOM 3027 C C . ARG B 1 148 ? 5.395 12.648 -5.254 1 95.12 148 ARG B C 1
ATOM 3029 O O . ARG B 1 148 ? 5.715 11.492 -4.945 1 95.12 148 ARG B O 1
ATOM 3036 N N . LYS B 1 149 ? 5.668 13.18 -6.43 1 96.19 149 LYS B N 1
ATOM 3037 C CA . LYS B 1 149 ? 6.262 12.398 -7.504 1 96.19 149 LYS B CA 1
ATOM 3038 C C . LYS B 1 149 ? 7.645 11.883 -7.109 1 96.19 149 LYS B C 1
ATOM 3040 O O . LYS B 1 149 ? 7.996 10.734 -7.402 1 96.19 149 LYS B O 1
ATOM 3045 N N . TYR B 1 150 ? 8.422 12.68 -6.445 1 96.44 150 TYR B N 1
ATOM 3046 C CA . TYR B 1 150 ? 9.727 12.25 -5.953 1 96.44 150 TYR B CA 1
ATOM 3047 C C . TYR B 1 150 ? 9.586 11.016 -5.07 1 96.44 150 TYR B C 1
ATOM 3049 O O . TYR B 1 150 ? 10.273 10.008 -5.285 1 96.44 150 TYR B O 1
ATOM 3057 N N . ASN B 1 151 ? 8.695 11.062 -4.148 1 97.56 151 ASN B N 1
ATOM 3058 C CA . ASN B 1 151 ? 8.492 9.945 -3.229 1 97.56 151 ASN B CA 1
ATOM 3059 C C . ASN B 1 151 ? 7.992 8.703 -3.957 1 97.56 151 ASN B C 1
ATOM 3061 O O . ASN B 1 151 ? 8.469 7.594 -3.699 1 97.56 151 ASN B O 1
ATOM 3065 N N . THR B 1 152 ? 7.121 8.914 -4.891 1 97.81 152 THR B N 1
ATOM 3066 C CA . THR B 1 152 ? 6.523 7.801 -5.621 1 97.81 152 THR B CA 1
ATOM 3067 C C . THR B 1 152 ? 7.578 7.051 -6.426 1 97.81 152 THR B C 1
ATOM 3069 O O . THR B 1 152 ? 7.738 5.836 -6.273 1 97.81 152 THR B O 1
ATOM 3072 N N . PHE B 1 153 ? 8.367 7.738 -7.133 1 98.12 153 PHE B N 1
ATOM 3073 C CA . PHE B 1 153 ? 9.266 7.082 -8.078 1 98.12 153 PHE B CA 1
ATOM 3074 C C . PHE B 1 153 ? 10.531 6.609 -7.383 1 98.12 153 PHE B C 1
ATOM 3076 O O . PHE B 1 153 ? 11.008 5.496 -7.629 1 98.12 153 PHE B O 1
ATOM 3083 N N . VAL B 1 154 ? 11.078 7.426 -6.527 1 98.31 154 VAL B N 1
ATOM 3084 C CA . VAL B 1 154 ? 12.273 7.016 -5.805 1 98.31 154 VAL B CA 1
ATOM 3085 C C . VAL B 1 154 ? 11.969 5.797 -4.941 1 98.31 154 VAL B C 1
ATOM 3087 O O . VAL B 1 154 ? 12.734 4.828 -4.93 1 98.31 154 VAL B O 1
ATOM 3090 N N . ALA B 1 155 ? 10.875 5.816 -4.293 1 98.62 155 ALA B N 1
ATOM 3091 C CA . ALA B 1 155 ? 10.508 4.691 -3.438 1 98.62 155 ALA B CA 1
ATOM 3092 C C . ALA B 1 155 ? 10.195 3.451 -4.27 1 98.62 155 ALA B C 1
ATOM 3094 O O . ALA B 1 155 ? 10.641 2.35 -3.949 1 98.62 155 ALA B O 1
ATOM 3095 N N . GLN B 1 156 ? 9.391 3.639 -5.336 1 98.5 156 GLN B N 1
ATOM 3096 C CA . GLN B 1 156 ? 9 2.498 -6.16 1 98.5 156 GLN B CA 1
ATOM 3097 C C . GLN B 1 156 ? 10.219 1.799 -6.746 1 98.5 156 GLN B C 1
ATOM 3099 O O . GLN B 1 156 ? 10.344 0.575 -6.664 1 98.5 156 GLN B O 1
ATOM 3104 N N . ILE B 1 157 ? 11.109 2.539 -7.258 1 98.62 157 ILE B N 1
ATOM 3105 C CA . ILE B 1 157 ? 12.297 1.981 -7.902 1 98.62 157 ILE B CA 1
ATOM 3106 C C . ILE B 1 157 ? 13.234 1.414 -6.84 1 98.62 157 ILE B C 1
ATOM 3108 O O . ILE B 1 157 ? 13.719 0.285 -6.969 1 98.62 157 ILE B O 1
ATOM 3112 N N . GLY B 1 158 ? 13.5 2.131 -5.812 1 98.75 158 GLY B N 1
ATOM 3113 C CA . GLY B 1 158 ? 14.398 1.696 -4.754 1 98.75 158 GLY B CA 1
ATOM 3114 C C . GLY B 1 158 ? 13.922 0.437 -4.055 1 98.75 158 GLY B C 1
ATOM 3115 O O . GLY B 1 158 ? 14.695 -0.508 -3.875 1 98.75 158 GLY B O 1
ATOM 3116 N N . CYS B 1 159 ? 12.68 0.36 -3.645 1 98.88 159 CYS B N 1
ATOM 3117 C CA . CYS B 1 159 ? 12.148 -0.788 -2.922 1 98.88 159 CYS B CA 1
ATOM 3118 C C . CYS B 1 159 ? 12.102 -2.023 -3.814 1 98.88 159 CYS B C 1
ATOM 3120 O O . CYS B 1 159 ? 12.375 -3.135 -3.355 1 98.88 159 CYS B O 1
ATOM 3122 N N . ALA B 1 160 ? 11.742 -1.807 -5.074 1 98.69 160 ALA B N 1
ATOM 3123 C CA . ALA B 1 160 ? 11.758 -2.93 -6.008 1 98.69 160 ALA B CA 1
ATOM 3124 C C . ALA B 1 160 ? 13.156 -3.52 -6.133 1 98.69 160 ALA B C 1
ATOM 3126 O O . ALA B 1 160 ? 13.336 -4.738 -6.086 1 98.69 160 ALA B O 1
ATOM 3127 N N . ALA B 1 161 ? 14.133 -2.664 -6.254 1 98.75 161 ALA B N 1
ATOM 3128 C CA . ALA B 1 161 ? 15.516 -3.117 -6.367 1 98.75 161 ALA B CA 1
ATOM 3129 C C . ALA B 1 161 ? 15.961 -3.842 -5.102 1 98.75 161 ALA B C 1
ATOM 3131 O O . ALA B 1 161 ? 16.672 -4.848 -5.172 1 98.75 161 ALA B O 1
ATOM 3132 N N . ILE B 1 162 ? 15.578 -3.354 -4.004 1 98.81 162 ILE B N 1
ATOM 3133 C CA . ILE B 1 162 ? 15.922 -3.969 -2.725 1 98.81 162 ILE B CA 1
ATOM 3134 C C . ILE B 1 162 ? 15.305 -5.363 -2.643 1 98.81 162 ILE B C 1
ATOM 3136 O O . ILE B 1 162 ? 15.93 -6.293 -2.123 1 98.81 162 ILE B O 1
ATOM 3140 N N . GLY B 1 163 ? 14.078 -5.512 -3.125 1 98.62 163 GLY B N 1
ATOM 3141 C CA . GLY B 1 163 ? 13.461 -6.824 -3.156 1 98.62 163 GLY B CA 1
ATOM 3142 C C . GLY B 1 163 ? 14.227 -7.832 -3.986 1 98.62 163 GLY B C 1
ATOM 3143 O O . GLY B 1 163 ? 14.445 -8.961 -3.553 1 98.62 163 GLY B O 1
ATOM 3144 N N . VAL B 1 164 ? 14.664 -7.402 -5.148 1 98.44 164 VAL B N 1
ATOM 3145 C CA . VAL B 1 164 ? 15.422 -8.281 -6.035 1 98.44 164 VAL B CA 1
ATOM 3146 C C . VAL B 1 164 ? 16.75 -8.656 -5.383 1 98.44 164 VAL B C 1
ATOM 3148 O O . VAL B 1 164 ? 17.156 -9.82 -5.414 1 98.44 164 VAL B O 1
ATOM 3151 N N . LEU B 1 165 ? 17.359 -7.695 -4.793 1 98.5 165 LEU B N 1
ATOM 3152 C CA . LEU B 1 165 ? 18.641 -7.922 -4.137 1 98.5 165 LEU B CA 1
ATOM 3153 C C . LEU B 1 165 ? 18.5 -8.898 -2.975 1 98.5 165 LEU B C 1
ATOM 3155 O O . LEU B 1 165 ? 19.297 -9.82 -2.824 1 98.5 165 LEU B O 1
ATOM 3159 N N . ALA B 1 166 ? 17.516 -8.695 -2.156 1 98.56 166 ALA B N 1
ATOM 3160 C CA . ALA B 1 166 ? 17.281 -9.586 -1.019 1 98.56 166 ALA B CA 1
ATOM 3161 C C . ALA B 1 166 ? 17 -11.008 -1.483 1 98.56 166 ALA B C 1
ATOM 3163 O O . ALA B 1 166 ? 17.5 -11.969 -0.892 1 98.56 166 ALA B O 1
ATOM 3164 N N . PHE B 1 167 ? 16.172 -11.125 -2.496 1 97.88 167 PHE B N 1
ATOM 3165 C CA . PHE B 1 167 ? 15.867 -12.445 -3.045 1 97.88 167 PHE B CA 1
ATOM 3166 C C . PHE B 1 167 ? 17.125 -13.117 -3.574 1 97.88 167 PHE B C 1
ATOM 3168 O O . PHE B 1 167 ? 17.312 -14.32 -3.387 1 97.88 167 PHE B O 1
ATOM 3175 N N . SER B 1 168 ? 18.031 -12.391 -4.234 1 97.69 168 SER B N 1
ATOM 3176 C CA . SER B 1 168 ? 19.25 -12.93 -4.828 1 97.69 168 SER B CA 1
ATOM 3177 C C . SER B 1 168 ? 20.25 -13.359 -3.758 1 97.69 168 SER B C 1
ATOM 3179 O O . SER B 1 168 ? 20.969 -14.344 -3.938 1 97.69 168 SER B O 1
ATOM 3181 N N . LEU B 1 169 ? 20.234 -12.719 -2.637 1 97.69 169 LEU B N 1
ATOM 3182 C CA . LEU B 1 169 ? 21.219 -12.977 -1.591 1 97.69 169 LEU B CA 1
ATOM 3183 C C . LEU B 1 169 ? 20.703 -14.031 -0.614 1 97.69 169 LEU B C 1
ATOM 3185 O O . LEU B 1 169 ? 21.469 -14.859 -0.126 1 97.69 169 LEU B O 1
ATOM 3189 N N . LEU B 1 170 ? 19.344 -14.023 -0.333 1 97.62 170 LEU B N 1
ATOM 3190 C CA . LEU B 1 170 ? 18.828 -14.836 0.766 1 97.62 170 LEU B CA 1
ATOM 3191 C C . LEU B 1 170 ? 17.859 -15.898 0.252 1 97.62 170 LEU B C 1
ATOM 3193 O O . LEU B 1 170 ? 17.469 -16.797 0.999 1 97.62 170 LEU B O 1
ATOM 3197 N N . GLY B 1 171 ? 17.516 -15.836 -1.001 1 93.69 171 GLY B N 1
ATOM 3198 C CA . GLY B 1 171 ? 16.516 -16.75 -1.521 1 93.69 171 GLY B CA 1
ATOM 3199 C C . GLY B 1 171 ? 15.109 -16.422 -1.062 1 93.69 171 GLY B C 1
ATOM 3200 O O . GLY B 1 171 ? 14.844 -15.312 -0.603 1 93.69 171 GLY B O 1
ATOM 3201 N N . PRO B 1 172 ? 14.227 -17.422 -1.36 1 89.88 172 PRO B N 1
ATOM 3202 C CA . PRO B 1 172 ? 12.859 -17.219 -0.877 1 89.88 172 PRO B CA 1
ATOM 3203 C C . PRO B 1 172 ? 12.711 -17.484 0.619 1 89.88 172 PRO B C 1
ATOM 3205 O O . PRO B 1 172 ? 13.539 -18.188 1.205 1 89.88 172 PRO B O 1
ATOM 3208 N N . GLY B 1 173 ? 11.727 -16.734 1.31 1 91.94 173 GLY B N 1
ATOM 3209 C CA . GLY B 1 173 ? 11.477 -17.062 2.703 1 91.94 173 GLY B CA 1
ATOM 3210 C C . GLY B 1 173 ? 11.281 -15.836 3.582 1 91.94 173 GLY B C 1
ATOM 3211 O O . GLY B 1 173 ? 11.281 -14.711 3.09 1 91.94 173 GLY B O 1
ATOM 3212 N N . TRP B 1 174 ? 11.141 -16.156 4.797 1 95.19 174 TRP B N 1
ATOM 3213 C CA . TRP B 1 174 ? 10.773 -15.125 5.758 1 95.19 174 TRP B CA 1
ATOM 3214 C C . TRP B 1 174 ? 11.938 -14.172 6.004 1 95.19 174 TRP B C 1
ATOM 3216 O O . TRP B 1 174 ? 11.734 -12.984 6.238 1 95.19 174 TRP B O 1
ATOM 3226 N N . LEU B 1 175 ? 13.164 -14.672 5.93 1 97 175 LEU B N 1
ATOM 3227 C CA . LEU B 1 175 ? 14.328 -13.82 6.176 1 97 175 LEU B CA 1
ATOM 3228 C C . LEU B 1 175 ? 14.492 -12.797 5.059 1 97 175 LEU B C 1
ATOM 3230 O O . LEU B 1 175 ? 14.82 -11.641 5.316 1 97 175 LEU B O 1
ATOM 3234 N N . ALA B 1 176 ? 14.297 -13.234 3.871 1 98 176 ALA B N 1
ATOM 3235 C CA . ALA B 1 176 ? 14.375 -12.328 2.73 1 98 176 ALA B CA 1
ATOM 3236 C C . ALA B 1 176 ? 13.289 -11.25 2.814 1 98 176 ALA B C 1
ATOM 3238 O O . ALA B 1 176 ? 13.57 -10.062 2.627 1 98 176 ALA B O 1
ATOM 3239 N N . ARG B 1 177 ? 12.109 -11.656 3.152 1 98.06 177 ARG B N 1
ATOM 3240 C CA . ARG B 1 177 ? 10.992 -10.727 3.248 1 98.06 177 ARG B CA 1
ATOM 3241 C C . ARG B 1 177 ? 11.227 -9.688 4.336 1 98.06 177 ARG B C 1
ATOM 3243 O O . ARG B 1 177 ? 11.055 -8.484 4.105 1 98.06 177 ARG B O 1
ATOM 3250 N N . SER B 1 178 ? 11.617 -10.172 5.469 1 98.62 178 SER B N 1
ATOM 3251 C CA . SER B 1 178 ? 11.781 -9.281 6.617 1 98.62 178 SER B CA 1
ATOM 3252 C C . SER B 1 178 ? 12.961 -8.336 6.418 1 98.62 178 SER B C 1
ATOM 3254 O O . SER B 1 178 ? 12.859 -7.145 6.73 1 98.62 178 SER B O 1
ATOM 3256 N N . SER B 1 179 ? 14.047 -8.82 5.891 1 98.69 179 SER B N 1
ATOM 3257 C CA . SER B 1 179 ? 15.203 -7.969 5.633 1 98.69 179 SER B CA 1
ATOM 3258 C C . SER B 1 179 ? 14.891 -6.938 4.551 1 98.69 179 SER B C 1
ATOM 3260 O O . SER B 1 179 ? 15.25 -5.766 4.684 1 98.69 179 SER B O 1
ATOM 3262 N N . ALA B 1 180 ? 14.266 -7.383 3.521 1 98.88 180 ALA B N 1
ATOM 3263 C CA . ALA B 1 180 ? 13.922 -6.484 2.422 1 98.88 180 ALA B CA 1
ATOM 3264 C C . ALA B 1 180 ? 13 -5.363 2.898 1 98.88 180 ALA B C 1
ATOM 3266 O O . ALA B 1 180 ? 13.195 -4.199 2.541 1 98.88 180 ALA B O 1
ATOM 3267 N N . LEU B 1 181 ? 12.023 -5.715 3.676 1 98.81 181 LEU B N 1
ATOM 3268 C CA . LEU B 1 181 ? 11.094 -4.711 4.188 1 98.81 181 LEU B CA 1
ATOM 3269 C C . LEU B 1 181 ? 11.812 -3.713 5.086 1 98.81 181 LEU B C 1
ATOM 3271 O O . LEU B 1 181 ? 11.617 -2.502 4.957 1 98.81 181 LEU B O 1
ATOM 3275 N N . ALA B 1 182 ? 12.625 -4.23 5.953 1 98.81 182 ALA B N 1
ATOM 3276 C CA . ALA B 1 182 ? 13.367 -3.377 6.875 1 98.81 182 ALA B CA 1
ATOM 3277 C C . ALA B 1 182 ? 14.273 -2.412 6.113 1 98.81 182 ALA B C 1
ATOM 3279 O O . ALA B 1 182 ? 14.297 -1.214 6.406 1 98.81 182 ALA B O 1
ATOM 3280 N N . VAL B 1 183 ? 15 -2.906 5.148 1 98.88 183 VAL B N 1
ATOM 3281 C CA . VAL B 1 183 ? 15.906 -2.082 4.363 1 98.88 183 VAL B CA 1
ATOM 3282 C C . VAL B 1 183 ? 15.117 -1.083 3.525 1 98.88 183 VAL B C 1
ATOM 3284 O O . VAL B 1 183 ? 15.547 0.054 3.326 1 98.88 183 VAL B O 1
ATOM 3287 N N . SER B 1 184 ? 13.977 -1.485 3.016 1 98.88 184 SER B N 1
ATOM 3288 C CA . SER B 1 184 ? 13.117 -0.592 2.244 1 98.88 184 SER B CA 1
ATOM 3289 C C . SER B 1 184 ? 12.648 0.59 3.088 1 98.88 184 SER B C 1
ATOM 3291 O O . SER B 1 184 ? 12.656 1.73 2.621 1 98.88 184 SER B O 1
ATOM 3293 N N . ILE B 1 185 ? 12.258 0.289 4.281 1 98.69 185 ILE B N 1
ATOM 3294 C CA . ILE B 1 185 ? 11.82 1.355 5.172 1 98.69 185 ILE B CA 1
ATOM 3295 C C . ILE B 1 185 ? 12.984 2.287 5.48 1 98.69 185 ILE B C 1
ATOM 3297 O O . ILE B 1 185 ? 12.844 3.512 5.434 1 98.69 185 ILE B O 1
ATOM 3301 N N . ALA B 1 186 ? 14.148 1.731 5.762 1 98.62 186 ALA B N 1
ATOM 3302 C CA . ALA B 1 186 ? 15.344 2.539 5.996 1 98.62 186 ALA B CA 1
ATOM 3303 C C . ALA B 1 186 ? 15.664 3.414 4.789 1 98.62 186 ALA B C 1
ATOM 3305 O O . ALA B 1 186 ? 15.992 4.594 4.938 1 98.62 186 ALA B O 1
ATOM 3306 N N . PHE B 1 187 ? 15.617 2.875 3.674 1 98.56 187 PHE B N 1
ATOM 3307 C CA . PHE B 1 187 ? 15.906 3.574 2.428 1 98.56 187 PHE B CA 1
ATOM 3308 C C . PHE B 1 187 ? 14.961 4.758 2.242 1 98.56 187 PHE B C 1
ATOM 3310 O O . PHE B 1 187 ? 15.398 5.867 1.935 1 98.56 187 PHE B O 1
ATOM 3317 N N . MET B 1 188 ? 13.688 4.551 2.418 1 98.25 188 MET B N 1
ATOM 3318 C CA . MET B 1 188 ? 12.695 5.605 2.225 1 98.25 188 MET B CA 1
ATOM 3319 C C . MET B 1 188 ? 12.906 6.738 3.223 1 98.25 188 MET B C 1
ATOM 3321 O O . MET B 1 188 ? 12.789 7.914 2.871 1 98.25 188 MET B O 1
ATOM 3325 N N . LEU B 1 189 ? 13.227 6.363 4.445 1 97.06 189 LEU B N 1
ATOM 3326 C CA . LEU B 1 189 ? 13.469 7.383 5.457 1 97.06 189 LEU B CA 1
ATOM 3327 C C . LEU B 1 189 ? 14.75 8.148 5.164 1 97.06 189 LEU B C 1
ATOM 3329 O O . LEU B 1 189 ? 14.789 9.375 5.266 1 97.06 189 LEU B O 1
ATOM 3333 N N . TYR B 1 190 ? 15.727 7.418 4.773 1 96.62 190 TYR B N 1
ATOM 3334 C CA . TYR B 1 190 ? 17.016 8.023 4.5 1 96.62 190 TYR B CA 1
ATOM 3335 C C . TYR B 1 190 ? 16.938 8.984 3.318 1 96.62 190 TYR B C 1
ATOM 3337 O O . TYR B 1 190 ? 17.531 10.062 3.348 1 96.62 190 TYR B O 1
ATOM 3345 N N . THR B 1 191 ? 16.266 8.641 2.324 1 96.25 191 THR B N 1
ATOM 3346 C CA . THR B 1 191 ? 16.172 9.453 1.113 1 96.25 191 THR B CA 1
ATOM 3347 C C . THR B 1 191 ? 15.016 10.438 1.207 1 96.25 191 THR B C 1
ATOM 3349 O O . THR B 1 191 ? 14.719 11.148 0.246 1 96.25 191 THR B O 1
ATOM 3352 N N . ARG B 1 192 ? 14.25 10.391 2.256 1 95.25 192 ARG B N 1
ATOM 3353 C CA . ARG B 1 192 ? 13.094 11.258 2.457 1 95.25 192 ARG B CA 1
ATOM 3354 C C . ARG B 1 192 ? 12.07 11.086 1.334 1 95.25 192 ARG B C 1
ATOM 3356 O O . ARG B 1 192 ? 11.555 12.07 0.803 1 95.25 192 ARG B O 1
ATOM 3363 N N . SER B 1 193 ? 11.898 9.859 0.979 1 97.06 193 SER B N 1
ATOM 3364 C CA . SER B 1 193 ? 10.984 9.5 -0.101 1 97.06 193 SER B CA 1
ATOM 3365 C C . SER B 1 193 ? 9.922 8.516 0.377 1 97.06 193 SER B C 1
ATOM 3367 O O . SER B 1 193 ? 9.672 7.5 -0.278 1 97.06 193 SER B O 1
ATOM 3369 N N . THR B 1 194 ? 9.297 8.82 1.489 1 96.88 194 THR B N 1
ATOM 3370 C CA . THR B 1 194 ? 8.352 7.879 2.078 1 96.88 194 THR B CA 1
ATOM 3371 C C . THR B 1 194 ? 7.117 7.73 1.196 1 96.88 194 THR B C 1
ATOM 3373 O O . THR B 1 194 ? 6.422 8.711 0.922 1 96.88 194 THR B O 1
ATOM 3376 N N . HIS B 1 195 ? 6.898 6.637 0.717 1 98 195 HIS B N 1
ATOM 3377 C CA . HIS B 1 195 ? 5.762 6.18 -0.071 1 98 195 HIS B CA 1
ATOM 3378 C C . HIS B 1 195 ? 5.355 4.762 0.317 1 98 195 HIS B C 1
ATOM 3380 O O . HIS B 1 195 ? 5.809 3.793 -0.3 1 98 195 HIS B O 1
ATOM 3386 N N . PRO B 1 196 ? 4.449 4.633 1.191 1 98.12 196 PRO B N 1
ATOM 3387 C CA . PRO B 1 196 ? 4.148 3.35 1.833 1 98.12 196 PRO B CA 1
ATOM 3388 C C . PRO B 1 196 ? 3.791 2.256 0.828 1 98.12 196 PRO B C 1
ATOM 3390 O O . PRO B 1 196 ? 4.23 1.113 0.973 1 98.12 196 PRO B O 1
ATOM 3393 N N . PRO B 1 197 ? 3.123 2.539 -0.261 1 97.94 197 PRO B N 1
ATOM 3394 C CA . PRO B 1 197 ? 2.799 1.475 -1.214 1 97.94 197 PRO B CA 1
ATOM 3395 C C . PRO B 1 197 ? 4.039 0.747 -1.729 1 97.94 197 PRO B C 1
ATOM 3397 O O . PRO B 1 197 ? 3.965 -0.437 -2.07 1 97.94 197 PRO B O 1
ATOM 3400 N N . ALA B 1 198 ? 5.141 1.439 -1.789 1 98.69 198 ALA B N 1
ATOM 3401 C CA . ALA B 1 198 ? 6.367 0.871 -2.342 1 98.69 198 ALA B CA 1
ATOM 3402 C C . ALA B 1 198 ? 6.898 -0.252 -1.456 1 98.69 198 ALA B C 1
ATOM 3404 O O . ALA B 1 198 ? 7.668 -1.1 -1.913 1 98.69 198 ALA B O 1
ATOM 3405 N N . ALA B 1 199 ? 6.508 -0.252 -0.221 1 98.69 199 ALA B N 1
ATOM 3406 C CA . ALA B 1 199 ? 6.992 -1.241 0.739 1 98.69 199 ALA B CA 1
ATOM 3407 C C . ALA B 1 199 ? 6.422 -2.623 0.436 1 98.69 199 ALA B C 1
ATOM 3409 O O . ALA B 1 199 ? 6.902 -3.629 0.962 1 98.69 199 ALA B O 1
ATOM 3410 N N . SER B 1 200 ? 5.445 -2.73 -0.414 1 98.31 200 SER B N 1
ATOM 3411 C CA . SER B 1 200 ? 4.859 -4.008 -0.805 1 98.31 200 SER B CA 1
ATOM 3412 C C . SER B 1 200 ? 5.695 -4.695 -1.879 1 98.31 200 SER B C 1
ATOM 3414 O O . SER B 1 200 ? 5.613 -5.914 -2.051 1 98.31 200 SER B O 1
ATOM 3416 N N . LEU B 1 201 ? 6.492 -3.957 -2.588 1 98.31 201 LEU B N 1
ATOM 3417 C CA . LEU B 1 201 ? 7.121 -4.445 -3.811 1 98.31 201 LEU B CA 1
ATOM 3418 C C . LEU B 1 201 ? 8.141 -5.535 -3.5 1 98.31 201 LEU B C 1
ATOM 3420 O O . LEU B 1 201 ? 8.188 -6.559 -4.188 1 98.31 201 LEU B O 1
ATOM 3424 N N . PRO B 1 202 ? 8.969 -5.332 -2.459 1 98.5 202 PRO B N 1
ATOM 3425 C CA . PRO B 1 202 ? 9.914 -6.418 -2.176 1 98.5 202 PRO B CA 1
ATOM 3426 C C . PRO B 1 202 ? 9.227 -7.738 -1.861 1 98.5 202 PRO B C 1
ATOM 3428 O O . PRO B 1 202 ? 9.648 -8.797 -2.34 1 98.5 202 PRO B O 1
ATOM 3431 N N . ILE B 1 203 ? 8.18 -7.641 -1.108 1 97.56 203 ILE B N 1
ATOM 3432 C CA . ILE B 1 203 ? 7.457 -8.844 -0.7 1 97.56 203 ILE B CA 1
ATOM 3433 C C . ILE B 1 203 ? 6.797 -9.484 -1.917 1 97.56 203 ILE B C 1
ATOM 3435 O O . ILE B 1 203 ? 6.852 -10.703 -2.086 1 97.56 203 ILE B O 1
ATOM 3439 N N . LEU B 1 204 ? 6.242 -8.68 -2.762 1 96.44 204 LEU B N 1
ATOM 3440 C CA . LEU B 1 204 ? 5.605 -9.172 -3.979 1 96.44 204 LEU B CA 1
ATOM 3441 C C . LEU B 1 204 ? 6.613 -9.906 -4.859 1 96.44 204 LEU B C 1
ATOM 3443 O O . LEU B 1 204 ? 6.309 -10.969 -5.406 1 96.44 204 LEU B O 1
ATOM 3447 N N . PHE B 1 205 ? 7.789 -9.406 -5.008 1 97 205 PHE B N 1
ATOM 3448 C CA . PHE B 1 205 ? 8.797 -10.047 -5.848 1 97 205 PHE B CA 1
ATOM 3449 C C . PHE B 1 205 ? 9.25 -11.367 -5.242 1 97 205 PHE B C 1
ATOM 3451 O O . PHE B 1 205 ? 9.344 -12.375 -5.945 1 97 205 PHE B O 1
ATOM 3458 N N . ILE B 1 206 ? 9.523 -11.352 -3.965 1 96.94 206 ILE B N 1
ATOM 3459 C CA . ILE B 1 206 ? 10.062 -12.523 -3.285 1 96.94 206 ILE B CA 1
ATOM 3460 C C . ILE B 1 206 ? 9.047 -13.656 -3.336 1 96.94 206 ILE B C 1
ATOM 3462 O O . ILE B 1 206 ? 9.414 -14.82 -3.539 1 96.94 206 ILE B O 1
ATOM 3466 N N . ASP B 1 207 ? 7.766 -13.281 -3.252 1 93.19 207 ASP B N 1
ATOM 3467 C CA . ASP B 1 207 ? 6.73 -14.305 -3.191 1 93.19 207 ASP B CA 1
ATOM 3468 C C . ASP B 1 207 ? 6.215 -14.648 -4.586 1 93.19 207 ASP B C 1
ATOM 3470 O O . ASP B 1 207 ? 5.57 -15.68 -4.781 1 93.19 207 ASP B O 1
ATOM 3474 N N . GLY B 1 208 ? 6.398 -13.719 -5.496 1 92.12 208 GLY B N 1
ATOM 3475 C CA . GLY B 1 208 ? 5.824 -13.898 -6.82 1 92.12 208 GLY B CA 1
ATOM 3476 C C . GLY B 1 208 ? 6.785 -14.547 -7.805 1 92.12 208 GLY B C 1
ATOM 3477 O O . GLY B 1 208 ? 7.484 -13.852 -8.547 1 92.12 208 GLY B O 1
ATOM 3478 N N . ALA B 1 209 ? 6.691 -15.898 -7.941 1 90.19 209 ALA B N 1
ATOM 3479 C CA . ALA B 1 209 ? 7.574 -16.641 -8.844 1 90.19 209 ALA B CA 1
ATOM 3480 C C . ALA B 1 209 ? 7.441 -16.141 -10.273 1 90.19 209 ALA B C 1
ATOM 3482 O O . ALA B 1 209 ? 8.422 -16.125 -11.031 1 90.19 209 ALA B O 1
ATOM 3483 N N . LYS B 1 210 ? 6.273 -15.664 -10.594 1 87.75 210 LYS B N 1
ATOM 3484 C CA . LYS B 1 210 ? 6.012 -15.18 -11.953 1 87.75 210 LYS B CA 1
ATOM 3485 C C . LYS B 1 210 ? 6.82 -13.922 -12.25 1 87.75 210 LYS B C 1
ATOM 3487 O O . LYS B 1 210 ? 6.996 -13.555 -13.414 1 87.75 210 LYS B O 1
ATOM 3492 N N . LEU B 1 211 ? 7.289 -13.258 -11.172 1 92.69 211 LEU B N 1
ATOM 3493 C CA . LEU B 1 211 ? 7.996 -11.992 -11.359 1 92.69 211 LEU B CA 1
ATOM 3494 C C . LEU B 1 211 ? 9.508 -12.219 -11.359 1 92.69 211 LEU B C 1
ATOM 3496 O O . LEU B 1 211 ? 10.273 -11.312 -11.711 1 92.69 211 LEU B O 1
ATOM 3500 N N . HIS B 1 212 ? 10 -13.438 -11.062 1 94.19 212 HIS B N 1
ATOM 3501 C CA . HIS B 1 212 ? 11.422 -13.68 -10.852 1 94.19 212 HIS B CA 1
ATOM 3502 C C . HIS B 1 212 ? 12.211 -13.531 -12.148 1 94.19 212 HIS B C 1
ATOM 3504 O O . HIS B 1 212 ? 13.383 -13.156 -12.133 1 94.19 212 HIS B O 1
ATOM 3510 N N . HIS B 1 213 ? 11.516 -13.812 -13.227 1 92.38 213 HIS B N 1
ATOM 3511 C CA . HIS B 1 213 ? 12.203 -13.734 -14.516 1 92.38 213 HIS B CA 1
ATOM 3512 C C . HIS B 1 213 ? 12.578 -12.297 -14.852 1 92.38 213 HIS B C 1
ATOM 3514 O O . HIS B 1 213 ? 13.438 -12.055 -15.703 1 92.38 213 HIS B O 1
ATOM 3520 N N . LEU B 1 214 ? 11.938 -11.32 -14.242 1 92.88 214 LEU B N 1
ATOM 3521 C CA . LEU B 1 214 ? 12.227 -9.922 -14.516 1 92.88 214 LEU B CA 1
ATOM 3522 C C . LEU B 1 214 ? 13.555 -9.508 -13.898 1 92.88 214 LEU B C 1
ATOM 3524 O O . LEU B 1 214 ? 14.18 -8.539 -14.344 1 92.88 214 LEU B O 1
ATOM 3528 N N . ASN B 1 215 ? 13.992 -10.172 -12.898 1 94.75 215 ASN B N 1
ATOM 3529 C CA . ASN B 1 215 ? 15.211 -9.797 -12.18 1 94.75 215 ASN B CA 1
ATOM 3530 C C . ASN B 1 215 ? 15.25 -8.297 -11.898 1 94.75 215 ASN B C 1
ATOM 3532 O O . ASN B 1 215 ? 14.297 -7.734 -11.344 1 94.75 215 ASN B O 1
ATOM 3536 N N . PHE B 1 216 ? 16.25 -7.574 -12.219 1 96.25 216 PHE B N 1
ATOM 3537 C CA . PHE B 1 216 ? 16.375 -6.172 -11.844 1 96.25 216 PHE B CA 1
ATOM 3538 C C . PHE B 1 216 ? 15.516 -5.289 -12.742 1 96.25 216 PHE B C 1
ATOM 3540 O O . PHE B 1 216 ? 15.297 -4.113 -12.438 1 96.25 216 PHE B O 1
ATOM 3547 N N . TRP B 1 217 ? 14.992 -5.84 -13.812 1 95.12 217 TRP B N 1
ATOM 3548 C CA . TRP B 1 217 ? 13.992 -5.109 -14.586 1 95.12 217 TRP B CA 1
ATOM 3549 C C . TRP B 1 217 ? 12.727 -4.879 -13.766 1 95.12 217 TRP B C 1
ATOM 3551 O O . TRP B 1 217 ? 11.914 -4.012 -14.102 1 95.12 217 TRP B O 1
ATOM 3561 N N . TYR B 1 218 ? 12.57 -5.664 -12.742 1 96.38 218 TYR B N 1
ATOM 3562 C CA . TYR B 1 218 ? 11.453 -5.516 -11.812 1 96.38 218 TYR B CA 1
ATOM 3563 C C . TYR B 1 218 ? 11.438 -4.125 -11.188 1 96.38 218 TYR B C 1
ATOM 3565 O O . TYR B 1 218 ? 10.383 -3.625 -10.797 1 96.38 218 TYR B O 1
ATOM 3573 N N . ALA B 1 219 ? 12.625 -3.449 -11.141 1 97.25 219 ALA B N 1
ATOM 3574 C CA . ALA B 1 219 ? 12.727 -2.115 -10.555 1 97.25 219 ALA B CA 1
ATOM 3575 C C . ALA B 1 219 ? 11.953 -1.092 -11.383 1 97.25 219 ALA B C 1
ATOM 3577 O O . ALA B 1 219 ? 11.5 -0.072 -10.852 1 97.25 219 ALA B O 1
ATOM 3578 N N . PHE B 1 220 ? 11.727 -1.366 -12.625 1 96.06 220 PHE B N 1
ATOM 3579 C CA . PHE B 1 220 ? 11.078 -0.41 -13.516 1 96.06 220 PHE B CA 1
ATOM 3580 C C . PHE B 1 220 ? 9.672 -0.877 -13.891 1 96.06 220 PHE B C 1
ATOM 3582 O O . PHE B 1 220 ? 8.758 -0.063 -14.031 1 96.06 220 PHE B O 1
ATOM 3589 N N . PHE B 1 221 ? 9.633 -2.225 -13.977 1 93.5 221 PHE B N 1
ATOM 3590 C CA . PHE B 1 221 ? 8.383 -2.844 -14.414 1 93.5 221 PHE B CA 1
ATOM 3591 C C . PHE B 1 221 ? 7.973 -3.961 -13.461 1 93.5 221 PHE B C 1
ATOM 3593 O O . PHE B 1 221 ? 8.789 -4.809 -13.102 1 93.5 221 PHE B O 1
ATOM 3600 N N . PRO B 1 222 ? 6.734 -3.844 -13.148 1 94.56 222 PRO B N 1
ATOM 3601 C CA . PRO B 1 222 ? 5.562 -3.059 -13.539 1 94.56 222 PRO B CA 1
ATOM 3602 C C . PRO B 1 222 ? 5.301 -1.879 -12.609 1 94.56 222 PRO B C 1
ATOM 3604 O O . PRO B 1 222 ? 4.504 -0.994 -12.93 1 94.56 222 PRO B O 1
ATOM 3607 N N . GLY B 1 223 ? 6.043 -1.762 -11.5 1 95.75 223 GLY B N 1
ATOM 3608 C CA . GLY B 1 223 ? 5.746 -0.785 -10.461 1 95.75 223 GLY B CA 1
ATOM 3609 C C . GLY B 1 223 ? 5.906 0.649 -10.93 1 95.75 223 GLY B C 1
ATOM 3610 O O . GLY B 1 223 ? 4.93 1.396 -11.008 1 95.75 223 GLY B O 1
ATOM 3611 N N . ALA B 1 224 ? 7.098 0.996 -11.367 1 97.19 224 ALA B N 1
ATOM 3612 C CA . ALA B 1 224 ? 7.41 2.365 -11.766 1 97.19 224 ALA B CA 1
ATOM 3613 C C . ALA B 1 224 ? 6.637 2.762 -13.023 1 97.19 224 ALA B C 1
ATOM 3615 O O . ALA B 1 224 ? 6.109 3.873 -13.109 1 97.19 224 ALA B O 1
ATOM 3616 N N . THR B 1 225 ? 6.527 1.877 -13.938 1 96.25 225 THR B N 1
ATOM 3617 C CA . THR B 1 225 ? 5.785 2.15 -15.164 1 96.25 225 THR B CA 1
ATOM 3618 C C . THR B 1 225 ? 4.301 2.344 -14.867 1 96.25 225 THR B C 1
ATOM 3620 O O . THR B 1 225 ? 3.658 3.223 -15.445 1 96.25 225 THR B O 1
ATOM 3623 N N . GLY B 1 226 ? 3.783 1.499 -14.016 1 97.19 226 GLY B N 1
ATOM 3624 C CA . GLY B 1 226 ? 2.404 1.691 -13.602 1 97.19 226 GLY B CA 1
ATOM 3625 C C . GLY B 1 226 ? 2.158 3.049 -12.969 1 97.19 226 GLY B C 1
ATOM 3626 O O . GLY B 1 226 ? 1.116 3.666 -13.195 1 97.19 226 GLY B O 1
ATOM 3627 N N . CYS B 1 227 ? 3.113 3.506 -12.234 1 97.5 227 CYS B N 1
ATOM 3628 C CA . CYS B 1 227 ? 2.982 4.805 -11.578 1 97.5 227 CYS B CA 1
ATOM 3629 C C . CYS B 1 227 ? 2.951 5.93 -12.602 1 97.5 227 CYS B C 1
ATOM 3631 O O . CYS B 1 227 ? 2.277 6.941 -12.398 1 97.5 227 CYS B O 1
ATOM 3633 N N . ILE B 1 228 ? 3.703 5.777 -13.664 1 96.94 228 ILE B N 1
ATOM 3634 C CA . ILE B 1 228 ? 3.67 6.789 -14.711 1 96.94 228 ILE B CA 1
ATOM 3635 C C . ILE B 1 228 ? 2.246 6.926 -15.25 1 96.94 228 ILE B C 1
ATOM 3637 O O . ILE B 1 228 ? 1.732 8.039 -15.383 1 96.94 228 ILE B O 1
ATOM 3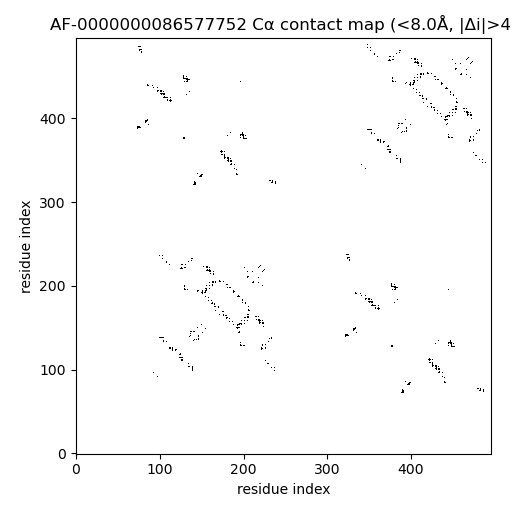641 N N . LEU B 1 229 ? 1.653 5.836 -15.516 1 96.94 229 LEU B N 1
ATOM 3642 C CA . LEU B 1 229 ? 0.294 5.844 -16.047 1 96.94 229 LEU B CA 1
ATOM 3643 C C . LEU B 1 229 ? -0.675 6.465 -15.047 1 96.94 229 LEU B C 1
ATOM 3645 O O . LEU B 1 229 ? -1.502 7.305 -15.414 1 96.94 229 LEU B O 1
ATOM 3649 N N . VAL B 1 230 ? -0.585 6.035 -13.812 1 97.75 230 VAL B N 1
ATOM 3650 C CA . VAL B 1 230 ? -1.491 6.539 -12.781 1 97.75 230 VAL B CA 1
ATOM 3651 C C . VAL B 1 230 ? -1.308 8.047 -12.625 1 97.75 230 VAL B C 1
ATOM 3653 O O . VAL B 1 230 ? -2.287 8.789 -12.516 1 97.75 230 VAL B O 1
ATOM 3656 N N . CYS B 1 231 ? -0.066 8.523 -12.648 1 95.75 231 CYS B N 1
ATOM 3657 C CA . CYS B 1 231 ? 0.218 9.953 -12.523 1 95.75 231 CYS B CA 1
ATOM 3658 C C . CYS B 1 231 ? -0.364 10.727 -13.703 1 95.75 231 CYS B C 1
ATOM 3660 O O . CYS B 1 231 ? -0.881 11.836 -13.523 1 95.75 231 CYS B O 1
ATOM 3662 N N . LEU B 1 232 ? -0.243 10.18 -14.859 1 95.56 232 LEU B N 1
ATOM 3663 C CA . LEU B 1 232 ? -0.794 10.828 -16.047 1 95.56 232 LEU B CA 1
ATOM 3664 C C . LEU B 1 232 ? -2.311 10.953 -15.945 1 95.56 232 LEU B C 1
ATOM 3666 O O . LEU B 1 232 ? -2.871 12.008 -16.25 1 95.56 232 LEU B O 1
ATOM 3670 N N . ILE B 1 233 ? -2.963 9.922 -15.531 1 96.44 233 ILE B N 1
ATOM 3671 C CA . ILE B 1 233 ? -4.414 9.938 -15.391 1 96.44 233 ILE B CA 1
ATOM 3672 C C . ILE B 1 233 ? -4.812 10.93 -14.297 1 96.44 233 ILE B C 1
ATOM 3674 O O . ILE B 1 233 ? -5.805 11.648 -14.438 1 96.44 233 ILE B O 1
ATOM 3678 N N . ASN B 1 234 ? -4.055 10.898 -13.25 1 94.69 234 ASN B N 1
ATOM 3679 C CA . ASN B 1 234 ? -4.312 11.852 -12.172 1 94.69 234 ASN B CA 1
ATOM 3680 C C . ASN B 1 234 ? -4.207 13.289 -12.672 1 94.69 234 ASN B C 1
ATOM 3682 O O . ASN B 1 234 ? -5.027 14.141 -12.312 1 94.69 234 ASN B O 1
ATOM 3686 N N . ALA B 1 235 ? -3.232 13.578 -13.477 1 91.56 235 ALA B N 1
ATOM 3687 C CA . ALA B 1 235 ? -3.043 14.906 -14.039 1 91.56 235 ALA B CA 1
ATOM 3688 C C . ALA B 1 235 ? -4.199 15.281 -14.961 1 91.56 235 ALA B C 1
ATOM 3690 O O . ALA B 1 235 ? -4.668 16.422 -14.953 1 91.56 235 ALA B O 1
ATOM 3691 N N . MET B 1 236 ? -4.609 14.367 -15.711 1 93.12 236 MET B N 1
ATOM 3692 C CA . MET B 1 236 ? -5.738 14.594 -16.609 1 93.12 236 MET B CA 1
ATOM 3693 C C . MET B 1 236 ? -7.016 14.875 -15.82 1 93.12 236 MET B C 1
ATOM 3695 O O . MET B 1 236 ? -7.797 15.75 -16.188 1 93.12 236 MET B O 1
ATOM 3699 N N . LEU B 1 237 ? -7.207 14.117 -14.828 1 90.81 237 LEU B N 1
ATOM 3700 C CA . LEU B 1 237 ? -8.383 14.297 -13.984 1 90.81 237 LEU B CA 1
ATOM 3701 C C . LEU B 1 237 ? -8.375 15.672 -13.32 1 90.81 237 LEU B C 1
ATOM 3703 O O . LEU B 1 237 ? -9.422 16.297 -13.156 1 90.81 237 LEU B O 1
ATOM 3707 N N . ALA B 1 238 ? -7.254 16.094 -12.914 1 85.69 238 ALA B N 1
ATOM 3708 C CA . ALA B 1 238 ? -7.117 17.422 -12.32 1 85.69 238 ALA B CA 1
ATOM 3709 C C . ALA B 1 238 ? -7.562 18.516 -13.305 1 85.69 238 ALA B C 1
ATOM 3711 O O . ALA B 1 238 ? -8.227 19.469 -12.914 1 85.69 238 ALA B O 1
ATOM 3712 N N . THR B 1 239 ? -7.23 18.359 -14.508 1 86.69 239 THR B N 1
ATOM 3713 C CA . THR B 1 239 ? -7.598 19.312 -15.547 1 86.69 239 THR B CA 1
ATOM 3714 C C . THR B 1 239 ? -9.109 19.297 -15.789 1 86.69 239 THR B C 1
ATOM 3716 O O . THR B 1 239 ? -9.727 20.359 -15.914 1 86.69 239 THR B O 1
ATOM 3719 N N . VAL B 1 240 ? -9.648 18.109 -15.789 1 87.75 240 VAL B N 1
ATOM 3720 C CA . VAL B 1 240 ? -11.078 17.953 -16.031 1 87.75 240 VAL B CA 1
ATOM 3721 C C . VAL B 1 240 ? -11.859 18.594 -14.875 1 87.75 240 VAL B C 1
ATOM 3723 O O . VAL B 1 240 ? -12.875 19.25 -15.094 1 87.75 240 VAL B O 1
ATOM 3726 N N . ARG B 1 241 ? -11.438 18.359 -13.703 1 84.88 241 ARG B N 1
ATOM 3727 C CA . ARG B 1 241 ? -12.078 18.922 -12.523 1 84.88 241 ARG B CA 1
ATOM 3728 C C . ARG B 1 241 ? -12.039 20.453 -12.547 1 84.88 241 ARG B C 1
ATOM 3730 O O . ARG B 1 241 ? -13 21.109 -12.164 1 84.88 241 ARG B O 1
ATOM 3737 N N . GLN B 1 242 ? -10.953 20.984 -12.961 1 83 242 GLN B N 1
ATOM 3738 C CA . GLN B 1 242 ? -10.805 22.438 -13.047 1 83 242 GLN B CA 1
ATOM 3739 C C . GLN B 1 242 ? -11.766 23.031 -14.07 1 83 242 GLN B C 1
ATOM 3741 O O . GLN B 1 242 ? -12.367 24.078 -13.828 1 83 242 GLN B O 1
ATOM 3746 N N . ILE B 1 243 ? -11.875 22.328 -15.133 1 81.38 243 ILE B N 1
ATOM 3747 C CA . ILE B 1 243 ? -12.766 22.781 -16.203 1 81.38 243 ILE B CA 1
ATOM 3748 C C . ILE B 1 243 ? -14.219 22.688 -15.727 1 81.38 243 ILE B C 1
ATOM 3750 O O . ILE B 1 243 ? -15.016 23.594 -16 1 81.38 243 ILE B O 1
ATOM 3754 N N . SER B 1 244 ? -14.562 21.688 -15.016 1 79.19 244 SER B N 1
ATOM 3755 C CA . SER B 1 244 ? -15.922 21.484 -14.531 1 79.19 244 SER B CA 1
ATOM 3756 C C . SER B 1 244 ? -16.297 22.531 -13.484 1 79.19 244 SER B C 1
ATOM 3758 O O . SER B 1 244 ? -17.453 22.953 -13.414 1 79.19 244 SER B O 1
ATOM 3760 N N . ARG B 1 245 ? -15.398 22.891 -12.688 1 74.38 245 ARG B N 1
ATOM 3761 C CA . ARG B 1 245 ? -15.641 23.906 -11.672 1 74.38 245 ARG B CA 1
ATOM 3762 C C . ARG B 1 245 ? -15.773 25.297 -12.305 1 74.38 245 ARG B C 1
ATOM 3764 O O . ARG B 1 245 ? -16.5 26.141 -11.805 1 74.38 245 ARG B O 1
ATOM 3771 N N . ALA B 1 246 ? -15 25.438 -13.297 1 74.44 246 ALA B N 1
ATOM 3772 C CA . ALA B 1 246 ? -15.039 26.719 -13.984 1 74.44 246 ALA B CA 1
ATOM 3773 C C . ALA B 1 246 ? -16.344 26.875 -14.773 1 74.44 246 ALA B C 1
ATOM 3775 O O . ALA B 1 246 ? -16.812 28 -14.992 1 74.44 246 ALA B O 1
ATOM 3776 N N . SER B 1 247 ? -16.781 25.828 -15.148 1 67.19 247 SER B N 1
ATOM 3777 C CA . SER B 1 247 ? -17.984 25.891 -15.969 1 67.19 247 SER B CA 1
ATOM 3778 C C . SER B 1 247 ? -19.219 26.109 -15.109 1 67.19 247 SER B C 1
ATOM 3780 O O . SER B 1 247 ? -20.281 26.469 -15.625 1 67.19 247 SER B O 1
ATOM 3782 N N . PHE B 1 248 ? -19.141 25.766 -13.797 1 53.53 248 PHE B N 1
ATOM 3783 C CA . PHE B 1 248 ? -20.297 26.125 -12.977 1 53.53 248 PHE B CA 1
ATOM 3784 C C . PHE B 1 248 ? -20.031 27.391 -12.172 1 53.53 248 PHE B C 1
ATOM 3786 O O . PHE B 1 248 ? -18.906 27.594 -11.703 1 53.53 248 PHE B O 1
#

Radius of gyration: 37.81 Å; Cα contacts (8 Å, |Δi|>4): 599; chains: 2; bounding box: 134×137×78 Å

pLDDT: mean 70.68, std 33.56, range [15.18, 98.88]

Organism: NCBI:txid261450

Sequence (496 aa):
MAIQLRCGYHHHQHHYHKPLLTSSFSSKISFSTSLTNKQRVTPRNVYALLFINPTTHRSSTNNRKTTLVNASSNTVSPFWDESWKPDEKTPAPSLSDIFWPSAGAFVAMASLGKMDQMLAPKGISMSIAPLGAVCAVLFATPSSPAARKYNTFVAQIGCAAIGVLAFSLLGPGWLARSSALAVSIAFMLYTRSTHPPAASLPILFIDGAKLHHLNFWYAFFPGATGCILVCLINAMLATVRQISRASFMAIQLRCGYHHHQHHYHKPLLTSSFSSKISFSTSLTNKQRVTPRNVYALLFINPTTHRSSTNNRKTTLVNASSNTVSPFWDESWKPDEKTPAPSLSDIFWPSAGAFVAMASLGKMDQMLAPKGISMSIAPLGAVCAVLFATPSSPAARKYNTFVAQIGCAAIGVLAFSLLGPGWLARSSALAVSIAFMLYTRSTHPPAASLPILFIDGAKLHHLNFWYAFFPGATGCILVCLINAMLATVRQISRASF